Protein AF-A0A8H7NVD5-F1 (afdb_monomer_lite)

pLDDT: mean 79.02, std 14.38, range [31.23, 97.56]

Radius of gyration: 30.22 Å; chains: 1; bounding box: 81×77×67 Å

Sequence (511 aa):
MVFGIEAVGIPAKNIDASLSCFGATPDYIPFSFGHQRVHITPSTLLSTKATVPVNFDGTVTLNVFNDTQQTFADYSSISLIAYAVTVVDGQETFTTLGAEHVVFHSNIRVKKLLRKYEVANDGPFYPFYFRDSLPGGPPFPRRRYPADIQPLGVTPDPNVGENLGPKNYYVDISNTRNEVLHGNTSNYIYIRGTTTAPTSGKVRLYALPNNMLLHPSLYDEESNIVWDYNDDGERYVAIRSYSTNSAASLNPILLSEPFSCADRPLPPPGHDHYSLVAECKPDGTGPDGAEYLWPHTQVDDFRTAAEFTAWVQIGPYVALRNVEYMRNADAASYVLRTSFTIPEGFSPTDYWVFSVRLVNCPVGSAISFDSSDPEIQDSLRTITTSEMNIGIIFTGKAPGFNCQVAIRWFANGKSAQPGQRIVASLIYRSVVTTALADHLTGRKNIGKLAEPFEVTVGDKYPNLEMPDRKKGHPKVGGAHVRRVLGDKYSVAGGIHVDYVVGVDTWGHNLT

Organism: NCBI:txid104341

Foldseek 3Di:
DKKKKAKAQFDQDQKWKKKKKWWAAPVRHIDIDIDDIDDHGHPDIDMDDDDDDPRTDTDMDMDMDRPVVDDGDQQIKIKMWDWDWDQDPNDTDTDTPDMDIDGPHCDLVNVLVVLLVCCVPPNFFDQKFAALALPGDPDFLRPHFGLQKAWPFQAADQPCCVQCKLVCSRPSSNVVVLYFAEAQGWIWIKGWIWHQAWFKWKKFKWWAQPVCLLALVCCPPPLTGQWFAEQQRDTDGDMQMFGDGDNGDSMIRIRSQTGTRHNRDDRPPPTFWIKMKMFIQIAGAGNNSHHGDTLSVVDGGHPDPVVSSNSSSRPRGMGIDIGGYDYDPQHFPDKRKRKDFAAPPDALQWKKKWKKKKAQFDQQKWKWKGKSHNQDTGDIDGHHDRIDMDIGIDGRAGGGDMMIMMMGIGCNPPDADAWIKIKIFMKTKDWADDPVQCCCCVPVVAFDKDAWDKGAAAPVDQDFDQPDVVVPHDDPPDPGDGDDHGDIDIDRITGIGIDTPGMDMDTDNPD

Secondary structure (DSSP, 8-state):
-EEEEEEES--SSS-EEEEEEEEE-TT--EEEEEEEEEE--TT--EEEE--PPTT-EEEEEEEEE-TT-PPPPTTEEEEEEEEEEEEETTEEEEEEEEEEEEEE---HHHHHHHHHHHHHHH----SSB--SSTT--S-SS-SS--TTEEE--SS--TTHHHHHSGGGTT--HHHHHT--EETTSEEEEEEEEB-SSSEEEEEEEEEEEGGGTT-GGGTTSTTTB-EEE-TT--EEE-EEEEEE--SS-SS-EEEEEEEEEESPPPPPTT--EEEEEEEEEESSB-TTSSBPPPGGGGSPPPSSHHHHHHHHHH-TTEEEEEEEEE------SEEEEEEEEPPTT--TT-EEEEEEEEESPPTT-EEEEEESSTTS-EEEEE--SSSEEEEEEE--PPTT-EEEEEEEEE-TTPPP-TT-EEEEEEEEEEEE-HHHHHHHHHHH--SEEEPSEEEEPPSS--PBPPPPGGG-PPPTT--PPBPPTT-EEEES-EEEEEEEEEEEEEESS--

Structure (mmCIF, N/CA/C/O backbone):
data_AF-A0A8H7NVD5-F1
#
_entry.id   AF-A0A8H7NVD5-F1
#
loop_
_atom_site.group_PDB
_atom_site.id
_atom_site.type_symbol
_atom_site.label_atom_id
_atom_site.label_alt_id
_atom_site.label_comp_id
_atom_site.label_asym_id
_atom_site.label_entity_id
_atom_site.label_seq_id
_atom_site.pdbx_PDB_ins_code
_atom_site.Cartn_x
_atom_site.Cartn_y
_atom_site.Cartn_z
_atom_site.occupancy
_atom_site.B_iso_or_equiv
_atom_site.auth_seq_id
_atom_site.auth_comp_id
_atom_site.auth_asym_id
_atom_site.auth_atom_id
_atom_site.pdbx_PDB_model_num
ATOM 1 N N . MET A 1 1 ? -42.036 -20.577 24.354 1.00 84.88 1 MET A N 1
ATOM 2 C CA . MET A 1 1 ? -40.913 -19.872 23.701 1.00 84.88 1 MET A CA 1
ATOM 3 C C . MET A 1 1 ? -39.931 -19.410 24.765 1.00 84.88 1 MET A C 1
ATOM 5 O O . MET A 1 1 ? -40.334 -19.239 25.915 1.00 84.88 1 MET A O 1
ATOM 9 N N . VAL A 1 2 ? -38.662 -19.243 24.403 1.00 85.00 2 VAL A N 1
ATOM 10 C CA . VAL A 1 2 ? -37.646 -18.587 25.241 1.00 85.00 2 VAL A CA 1
ATOM 11 C C . VAL A 1 2 ? -37.166 -17.339 24.526 1.00 85.00 2 VAL A C 1
ATOM 13 O O . VAL A 1 2 ? -36.907 -17.385 23.329 1.00 85.00 2 VAL A O 1
ATOM 16 N N . PHE A 1 3 ? -37.023 -16.249 25.263 1.00 83.88 3 PHE A N 1
ATOM 17 C CA . PHE A 1 3 ? -36.426 -15.011 24.787 1.00 83.88 3 PHE A CA 1
ATOM 18 C C . PHE A 1 3 ? -35.100 -14.805 25.507 1.00 83.88 3 PHE A C 1
ATOM 20 O O . PHE A 1 3 ? -35.058 -14.860 26.735 1.00 83.88 3 PHE A O 1
ATOM 27 N N . GLY A 1 4 ? -34.030 -14.630 24.743 1.00 82.06 4 GLY A N 1
ATOM 28 C CA . GLY A 1 4 ? -32.680 -14.373 25.216 1.00 82.06 4 GLY A CA 1
ATOM 29 C C . GLY A 1 4 ? -32.297 -12.917 24.988 1.00 82.06 4 GLY A C 1
ATOM 30 O O . GLY A 1 4 ? -32.481 -12.422 23.882 1.00 82.06 4 GLY A O 1
ATOM 31 N N . ILE A 1 5 ? -31.758 -12.244 25.999 1.00 82.38 5 ILE A N 1
ATOM 32 C CA . ILE A 1 5 ? -31.100 -10.944 25.854 1.00 82.38 5 ILE A CA 1
ATOM 33 C C . ILE A 1 5 ? -29.605 -11.173 26.015 1.00 82.38 5 ILE A C 1
ATOM 35 O O . ILE A 1 5 ? -29.165 -11.702 27.037 1.00 82.38 5 ILE A O 1
ATOM 39 N N . GLU A 1 6 ? -28.838 -10.768 25.015 1.00 80.81 6 GLU A N 1
ATOM 40 C CA . GLU A 1 6 ? -27.381 -10.820 25.043 1.00 80.81 6 GLU A CA 1
ATOM 41 C C . GLU A 1 6 ? -26.822 -9.434 24.756 1.00 80.81 6 GLU A C 1
ATOM 43 O O . GLU A 1 6 ? -27.271 -8.750 23.838 1.00 80.81 6 GLU A O 1
ATOM 48 N N . ALA A 1 7 ? -25.825 -9.021 25.531 1.00 77.06 7 ALA A N 1
ATOM 49 C CA . ALA A 1 7 ? -25.145 -7.759 25.312 1.00 77.06 7 ALA A CA 1
ATOM 50 C C . ALA A 1 7 ? -23.651 -7.974 25.082 1.00 77.06 7 ALA A C 1
ATOM 52 O O . ALA A 1 7 ? -22.998 -8.738 25.796 1.00 77.06 7 ALA A O 1
ATOM 53 N N . VAL A 1 8 ? -23.101 -7.260 24.105 1.00 71.12 8 VAL A N 1
ATOM 54 C CA . VAL A 1 8 ? -21.685 -7.309 23.738 1.00 71.12 8 VAL A CA 1
ATOM 55 C C . VAL A 1 8 ? -21.115 -5.901 23.809 1.00 71.12 8 VAL A C 1
ATOM 57 O O . VAL A 1 8 ? -21.704 -4.951 23.295 1.00 71.12 8 VAL A O 1
ATOM 60 N N . GLY A 1 9 ? -19.970 -5.755 24.475 1.00 67.25 9 GLY A N 1
ATOM 61 C CA . GLY A 1 9 ? -19.249 -4.483 24.551 1.00 67.25 9 GLY A CA 1
ATOM 62 C C . GLY A 1 9 ? -19.940 -3.382 25.365 1.00 67.25 9 GLY A C 1
ATOM 63 O O . GLY A 1 9 ? -19.518 -2.235 25.271 1.00 67.25 9 GLY A O 1
ATOM 64 N N . ILE A 1 10 ? -20.992 -3.678 26.137 1.00 75.00 10 ILE A N 1
ATOM 65 C CA . ILE A 1 10 ? -21.613 -2.710 27.060 1.00 75.00 10 ILE A CA 1
ATOM 66 C C . ILE A 1 10 ? -20.827 -2.612 28.388 1.00 75.00 10 ILE A C 1
ATOM 68 O O . ILE A 1 10 ? -20.065 -3.522 28.719 1.00 75.00 10 ILE A O 1
ATOM 72 N N . PRO A 1 11 ? -21.002 -1.548 29.190 1.00 76.62 11 PRO A N 1
ATOM 73 C CA . PRO A 1 11 ? -20.455 -1.478 30.545 1.00 76.62 11 PRO A CA 1
ATOM 74 C C . PRO A 1 11 ? -20.908 -2.652 31.427 1.00 76.62 11 PRO A C 1
ATOM 76 O O . PRO A 1 11 ? -22.069 -3.045 31.411 1.00 76.62 11 PRO A O 1
ATOM 79 N N . ALA A 1 12 ? -20.001 -3.181 32.254 1.00 75.25 12 ALA A N 1
ATOM 80 C CA . ALA A 1 12 ? -20.273 -4.326 33.133 1.00 75.25 12 ALA A CA 1
ATOM 81 C C . ALA A 1 12 ? -21.187 -4.016 34.336 1.00 75.25 12 ALA A C 1
ATOM 83 O O . ALA A 1 12 ? -21.457 -4.907 35.136 1.00 75.25 12 ALA A O 1
ATOM 84 N N . LYS A 1 13 ? -21.584 -2.751 34.518 1.00 79.31 13 LYS A N 1
ATOM 85 C CA . LYS A 1 13 ? -22.450 -2.282 35.605 1.00 79.31 13 LYS A CA 1
ATOM 86 C C . LYS A 1 13 ? -23.378 -1.182 35.097 1.00 79.31 13 LYS A C 1
ATOM 88 O O . LYS A 1 13 ? -23.036 -0.465 34.161 1.00 79.31 13 LYS A O 1
ATOM 93 N N . ASN A 1 14 ? -24.507 -1.013 35.784 1.00 83.25 14 ASN A N 1
ATOM 94 C CA . ASN A 1 14 ? -25.449 0.103 35.635 1.00 83.25 14 ASN A CA 1
ATOM 95 C C . ASN A 1 14 ? -26.219 0.195 34.305 1.00 83.25 14 ASN A C 1
ATOM 97 O O . ASN A 1 14 ? -26.792 1.250 34.034 1.00 83.25 14 ASN A O 1
ATOM 101 N N . ILE A 1 15 ? -26.251 -0.880 33.510 1.00 88.06 15 ILE A N 1
ATOM 102 C CA . ILE A 1 15 ? -27.166 -1.038 32.375 1.00 88.06 15 ILE A CA 1
ATOM 103 C C . ILE A 1 15 ? -28.159 -2.134 32.704 1.00 88.06 15 ILE A C 1
ATOM 105 O O . ILE A 1 15 ? -27.764 -3.252 33.034 1.00 88.06 15 ILE A O 1
ATOM 109 N N . ASP A 1 16 ? -29.441 -1.824 32.585 1.00 89.81 16 ASP A N 1
ATOM 110 C CA . ASP A 1 16 ? -30.495 -2.797 32.828 1.00 89.81 16 ASP A CA 1
ATOM 111 C C . ASP A 1 16 ? -31.358 -2.956 31.582 1.00 89.81 16 ASP A C 1
ATOM 113 O O . ASP A 1 16 ? -31.484 -2.037 30.772 1.00 89.81 16 ASP A O 1
ATOM 117 N N . ALA A 1 17 ? -31.985 -4.114 31.436 1.00 88.00 17 ALA A N 1
ATOM 118 C CA . ALA A 1 17 ? -32.951 -4.370 30.384 1.00 88.00 17 ALA A CA 1
ATOM 119 C C . ALA A 1 17 ? -34.241 -4.953 30.956 1.00 88.00 17 ALA A C 1
ATOM 121 O O . ALA A 1 17 ? -34.237 -5.644 31.975 1.00 88.00 17 ALA A O 1
ATOM 122 N N . SER A 1 18 ? -35.357 -4.685 30.289 1.00 88.12 18 SER A N 1
ATOM 123 C CA . SER A 1 18 ? -36.613 -5.394 30.514 1.00 88.12 18 SER A CA 1
ATOM 124 C C . SER A 1 18 ? -37.225 -5.808 29.185 1.00 88.12 18 SER A C 1
ATOM 126 O O . SER A 1 18 ? -36.956 -5.211 28.141 1.00 88.12 18 SER A O 1
ATOM 128 N N . LEU A 1 19 ? -38.064 -6.835 29.231 1.00 86.56 19 LEU A N 1
ATOM 129 C CA . LEU A 1 19 ? -38.787 -7.329 28.070 1.00 86.56 19 LEU A CA 1
ATOM 130 C C . LEU A 1 19 ? -40.277 -7.172 28.329 1.00 86.56 19 LEU A C 1
ATOM 132 O O . LEU A 1 19 ? -40.758 -7.538 29.398 1.00 86.56 19 LEU A O 1
ATOM 136 N N . SER A 1 20 ? -41.021 -6.674 27.358 1.00 86.00 20 SER A N 1
ATOM 137 C CA . SER A 1 20 ? -42.481 -6.688 27.397 1.00 86.00 20 SER A CA 1
ATOM 138 C C . SER A 1 20 ? -43.022 -7.150 26.062 1.00 86.00 20 SER A C 1
ATOM 140 O O . SER A 1 20 ? -42.436 -6.868 25.026 1.00 86.00 20 SER A O 1
ATOM 142 N N . CYS A 1 21 ? -44.150 -7.836 26.070 1.00 83.69 21 CYS A N 1
ATOM 143 C CA . CYS A 1 21 ? -44.829 -8.264 24.863 1.00 83.69 21 CYS A CA 1
ATOM 144 C C . CYS A 1 21 ? -46.305 -7.912 24.959 1.00 83.69 21 CYS A C 1
ATOM 146 O O . CYS A 1 21 ? -46.910 -8.057 26.024 1.00 83.69 21 CYS A O 1
ATOM 148 N N . PHE A 1 22 ? -46.867 -7.459 23.844 1.00 84.75 22 PHE A N 1
ATOM 149 C CA . PHE A 1 22 ? -48.288 -7.197 23.701 1.00 84.75 22 PHE A CA 1
ATOM 150 C C . PHE A 1 22 ? -48.747 -7.588 22.297 1.00 84.75 22 PHE A C 1
ATOM 152 O O . PHE A 1 22 ? -48.099 -7.250 21.306 1.00 84.75 22 PHE A O 1
ATOM 159 N N . GLY A 1 23 ? -49.867 -8.295 22.212 1.00 84.88 23 GLY A N 1
ATOM 160 C CA . GLY A 1 23 ? -50.471 -8.695 20.947 1.00 84.88 23 GLY A CA 1
ATOM 161 C C . GLY A 1 23 ? -51.779 -9.442 21.154 1.00 84.88 23 GLY A C 1
ATOM 162 O O . GLY A 1 23 ? -52.371 -9.393 22.238 1.00 84.88 23 GLY A O 1
ATOM 163 N N . ALA A 1 24 ? -52.220 -10.152 20.124 1.00 76.38 24 ALA A N 1
ATOM 164 C CA . ALA A 1 24 ? -53.441 -10.941 20.168 1.00 76.38 24 ALA A CA 1
ATOM 165 C C . ALA A 1 24 ? -53.333 -12.210 19.313 1.00 76.38 24 ALA A C 1
ATOM 167 O O . ALA A 1 24 ? -52.469 -12.356 18.453 1.00 76.38 24 ALA A O 1
ATOM 168 N N . THR A 1 25 ? -54.230 -13.154 19.571 1.00 79.12 25 THR A N 1
ATOM 169 C CA . THR A 1 25 ? -54.481 -14.281 18.657 1.00 79.12 25 THR A CA 1
ATOM 170 C C . THR A 1 25 ? -55.428 -13.852 17.525 1.00 79.12 25 THR A C 1
ATOM 172 O O . THR A 1 25 ? -56.037 -12.783 17.629 1.00 79.12 25 THR A O 1
ATOM 175 N N . PRO A 1 26 ? -55.617 -14.663 16.464 1.00 71.62 26 PRO A N 1
ATOM 176 C CA . PRO A 1 26 ? -56.495 -14.310 15.344 1.00 71.62 26 PRO A CA 1
ATOM 177 C C . PRO A 1 26 ? -57.957 -14.076 15.758 1.00 71.62 26 PRO A C 1
ATOM 179 O O . PRO A 1 26 ? -58.661 -13.314 15.104 1.00 71.62 26 PRO A O 1
ATOM 182 N N . ASP A 1 27 ? -58.385 -14.660 16.882 1.00 81.00 27 ASP A N 1
ATOM 183 C CA . ASP A 1 27 ? -59.715 -14.469 17.477 1.00 81.00 27 ASP A CA 1
ATOM 184 C C . ASP A 1 27 ? -59.788 -13.232 18.401 1.00 81.00 27 ASP A C 1
ATOM 186 O O . ASP A 1 27 ? -60.699 -13.102 19.218 1.00 81.00 27 ASP A O 1
ATOM 190 N N . TYR A 1 28 ? -58.813 -12.321 18.303 1.00 71.69 28 TYR A N 1
ATOM 191 C CA . TYR A 1 28 ? -58.701 -11.077 19.075 1.00 71.69 28 TYR A CA 1
ATOM 192 C C . TYR A 1 28 ? -58.563 -11.255 20.597 1.00 71.69 28 TYR A C 1
ATOM 194 O O . TYR A 1 28 ? -58.800 -10.312 21.354 1.00 71.69 28 TYR A O 1
ATOM 202 N N . ILE A 1 29 ? -58.139 -12.431 21.076 1.00 78.56 29 ILE A N 1
ATOM 203 C CA . ILE A 1 29 ? -57.847 -12.633 22.503 1.00 78.56 29 ILE A CA 1
ATOM 204 C C . ILE A 1 29 ? -56.503 -11.960 22.824 1.00 78.56 29 ILE A C 1
ATOM 206 O O . ILE A 1 29 ? -55.488 -12.392 22.264 1.00 78.56 29 ILE A O 1
ATOM 210 N N . PRO A 1 30 ? -56.466 -10.935 23.701 1.00 79.75 30 PRO A N 1
ATOM 211 C CA . PRO A 1 30 ? -55.238 -10.227 24.031 1.00 79.75 30 PRO A CA 1
ATOM 212 C C . PRO A 1 30 ? -54.290 -11.114 24.839 1.00 79.75 30 PRO A C 1
ATOM 214 O O . PRO A 1 30 ? -54.706 -11.852 25.735 1.00 79.75 30 PRO A O 1
ATOM 217 N N . PHE A 1 31 ? -52.999 -11.001 24.549 1.00 83.38 31 PHE A N 1
ATOM 218 C CA . PHE A 1 31 ? -51.931 -11.678 25.269 1.00 83.38 31 PHE A CA 1
ATOM 219 C C . PHE A 1 31 ? -50.795 -10.701 25.552 1.00 83.38 31 PHE A C 1
ATOM 221 O O . PHE A 1 31 ? -50.393 -9.912 24.694 1.00 83.38 31 PHE A O 1
ATOM 228 N N . SER A 1 32 ? -50.262 -10.767 26.767 1.00 83.62 32 SER A N 1
ATOM 229 C CA . SER A 1 32 ? -49.087 -10.006 27.157 1.00 83.62 32 SER A CA 1
ATOM 230 C C . SER A 1 32 ? -48.254 -10.768 28.173 1.00 83.62 32 SER A C 1
ATOM 232 O O . SER A 1 32 ? -48.755 -11.571 28.961 1.00 83.62 32 SER A O 1
ATOM 234 N N . PHE A 1 33 ? -46.957 -10.494 28.162 1.00 83.75 33 PHE A N 1
ATOM 235 C CA . PHE A 1 33 ? -46.060 -10.876 29.241 1.00 83.75 33 PHE A CA 1
ATOM 236 C C . PHE A 1 33 ? -45.038 -9.768 29.454 1.00 83.75 33 PHE A C 1
ATOM 238 O O . PHE A 1 33 ? -44.762 -8.970 28.558 1.00 83.75 33 PHE A O 1
ATOM 245 N N . GLY A 1 34 ? -44.465 -9.722 30.648 1.00 80.50 34 GLY A N 1
ATOM 246 C CA . GLY A 1 34 ? -43.392 -8.801 30.976 1.00 80.50 34 GLY A CA 1
ATOM 247 C C . GLY A 1 34 ? -42.353 -9.496 31.833 1.00 80.50 34 GLY A C 1
ATOM 248 O O . GLY A 1 34 ? -42.689 -10.298 32.704 1.00 80.50 34 GLY A O 1
ATOM 249 N N . HIS A 1 35 ? -41.094 -9.172 31.594 1.00 82.38 35 HIS A N 1
ATOM 250 C CA . HIS A 1 35 ? -40.007 -9.467 32.501 1.00 82.38 35 HIS A CA 1
ATOM 251 C C . HIS A 1 35 ? -39.615 -8.179 33.221 1.00 82.38 35 HIS A C 1
ATOM 253 O O . HIS A 1 35 ? -39.552 -7.108 32.616 1.00 82.38 35 HIS A O 1
ATOM 259 N N . GLN A 1 36 ? -39.387 -8.281 34.529 1.00 85.06 36 GLN A N 1
ATOM 260 C CA . GLN A 1 36 ? -38.886 -7.171 35.327 1.00 85.06 36 GLN A CA 1
ATOM 261 C C . GLN A 1 36 ? -37.536 -6.676 34.797 1.00 85.06 36 GLN A C 1
ATOM 263 O O . GLN A 1 36 ? -36.834 -7.374 34.074 1.00 85.06 36 GLN A O 1
ATOM 268 N N . ARG A 1 37 ? -37.195 -5.441 35.158 1.00 89.00 37 ARG A N 1
ATOM 269 C CA . ARG A 1 37 ? -35.901 -4.835 34.856 1.00 89.00 37 ARG A CA 1
ATOM 270 C C . ARG A 1 37 ? -34.787 -5.634 35.540 1.00 89.00 37 ARG A C 1
ATOM 272 O O . ARG A 1 37 ? -34.791 -5.755 36.763 1.00 89.00 37 ARG A O 1
ATOM 279 N N . VAL A 1 38 ? -33.857 -6.169 34.753 1.00 86.56 38 VAL A N 1
ATOM 280 C CA . VAL A 1 38 ? -32.713 -6.966 35.217 1.00 86.56 38 VAL A CA 1
ATOM 281 C C . VAL A 1 38 ? -31.419 -6.350 34.706 1.00 86.56 38 VAL A C 1
ATOM 283 O O . VAL A 1 38 ? -31.357 -5.848 33.585 1.00 86.56 38 VAL A O 1
ATOM 286 N N . HIS A 1 39 ? -30.381 -6.413 35.530 1.00 86.69 39 HIS A N 1
ATOM 287 C CA . HIS A 1 39 ? -29.049 -5.973 35.154 1.00 86.69 39 HIS A CA 1
ATOM 288 C C . HIS A 1 39 ? -28.459 -6.855 34.044 1.00 86.69 39 HIS A C 1
ATOM 290 O O . HIS A 1 39 ? -28.424 -8.079 34.190 1.00 86.69 39 HIS A O 1
ATOM 296 N N . ILE A 1 40 ? -27.985 -6.244 32.953 1.00 83.75 40 ILE A N 1
ATOM 297 C CA . ILE A 1 40 ? -27.329 -6.954 31.848 1.00 83.75 40 ILE A CA 1
ATOM 298 C C . ILE A 1 40 ? -25.814 -6.798 31.931 1.00 83.75 40 ILE A C 1
ATOM 300 O O . ILE A 1 40 ? -25.285 -5.690 31.977 1.00 83.75 40 ILE A O 1
ATOM 304 N N . THR A 1 41 ? -25.112 -7.928 31.904 1.00 76.94 41 THR A N 1
ATOM 305 C CA . THR A 1 41 ? -23.650 -7.983 31.863 1.00 76.94 41 THR A CA 1
ATOM 306 C C . THR A 1 41 ? -23.164 -8.484 30.504 1.00 76.94 41 THR A C 1
ATOM 308 O O . THR A 1 41 ? -23.830 -9.320 29.885 1.00 76.94 41 THR A O 1
ATOM 311 N N . PRO A 1 42 ? -21.997 -8.013 30.026 1.00 74.00 42 PRO A N 1
ATOM 312 C CA . PRO A 1 42 ? -21.412 -8.485 28.777 1.00 74.00 42 PRO A CA 1
ATOM 313 C C . PRO A 1 42 ? -21.315 -10.008 28.713 1.00 74.00 42 PRO A C 1
ATOM 315 O O . PRO A 1 42 ? -20.970 -10.656 29.705 1.00 74.00 42 PRO A O 1
ATOM 318 N N . SER A 1 43 ? -21.625 -10.565 27.543 1.00 65.31 43 SER A N 1
ATOM 319 C CA . SER A 1 43 ? -21.541 -12.002 27.245 1.00 65.31 43 SER A CA 1
ATOM 320 C C . SER A 1 43 ? -22.376 -12.891 28.178 1.00 65.31 43 SER A C 1
ATOM 322 O O . SER A 1 43 ? -22.118 -14.087 28.302 1.00 65.31 43 SER A O 1
ATOM 324 N N . THR A 1 44 ? -23.367 -12.315 28.864 1.00 73.94 44 THR A N 1
ATOM 325 C CA . THR A 1 44 ? -24.286 -13.048 29.735 1.00 73.94 44 THR A CA 1
ATOM 326 C C . THR A 1 44 ? -25.651 -13.114 29.070 1.00 73.94 44 THR A C 1
ATOM 328 O O . THR A 1 44 ? -26.290 -12.087 28.855 1.00 73.94 44 THR A O 1
ATOM 331 N N . LEU A 1 45 ? -26.103 -14.329 28.754 1.00 75.44 45 LEU A N 1
ATOM 332 C CA . LEU A 1 45 ? -27.430 -14.550 28.194 1.00 75.44 45 LEU A CA 1
ATOM 333 C C . LEU A 1 45 ? -28.473 -14.537 29.315 1.00 75.44 45 LEU A C 1
ATOM 335 O O . LEU A 1 45 ? -28.552 -15.474 30.114 1.00 75.44 45 LEU A O 1
ATOM 339 N N . LEU A 1 46 ? -29.308 -13.503 29.354 1.00 79.50 46 LEU A N 1
ATOM 340 C CA . LEU A 1 46 ? -30.507 -13.505 30.189 1.00 79.50 46 LEU A CA 1
ATOM 341 C C . LEU A 1 46 ? -31.634 -14.191 29.430 1.00 79.50 46 LEU A C 1
ATOM 343 O O . LEU A 1 46 ? -31.931 -13.803 28.306 1.00 79.50 46 LEU A O 1
ATOM 347 N N . SER A 1 47 ? -32.278 -15.190 30.031 1.00 81.69 47 SER A N 1
ATOM 348 C CA . SER A 1 47 ? -33.355 -15.934 29.375 1.00 81.69 47 SER A CA 1
ATOM 349 C C . SER A 1 47 ? -34.680 -15.814 30.120 1.00 81.69 47 SER A C 1
ATOM 351 O O . SER A 1 47 ? -34.741 -15.866 31.346 1.00 81.69 47 SER A O 1
ATOM 353 N N . THR A 1 48 ? -35.767 -15.661 29.367 1.00 82.88 48 THR A N 1
ATOM 354 C CA . THR A 1 48 ? -37.144 -15.655 29.875 1.00 82.88 48 THR A CA 1
ATOM 355 C C . THR A 1 48 ? -37.974 -16.668 29.118 1.00 82.88 48 THR A C 1
ATOM 357 O O . THR A 1 48 ? -38.033 -16.638 27.890 1.00 82.88 48 THR A O 1
ATOM 360 N N . LYS A 1 49 ? -38.653 -17.551 29.850 1.00 85.50 49 LYS A N 1
ATOM 361 C CA . LYS A 1 49 ? -39.612 -18.499 29.280 1.00 85.50 49 LYS A CA 1
ATOM 362 C C . LYS A 1 49 ? -41.014 -17.896 29.311 1.00 85.50 49 LYS A C 1
ATOM 364 O O . LYS A 1 49 ? -41.438 -17.377 30.338 1.00 85.50 49 LYS A O 1
ATOM 369 N N . ALA A 1 50 ? -41.738 -18.012 28.203 1.00 84.31 50 ALA A N 1
ATOM 370 C CA . ALA A 1 50 ? -43.150 -17.653 28.124 1.00 84.31 50 ALA A CA 1
ATOM 371 C C . ALA A 1 50 ? -43.925 -18.679 27.290 1.00 84.31 50 ALA A C 1
ATOM 373 O O . ALA A 1 50 ? -43.470 -19.126 26.228 1.00 84.31 50 ALA A O 1
ATOM 374 N N . THR A 1 51 ? -45.114 -19.040 27.763 1.00 86.56 51 THR A N 1
ATOM 375 C CA . THR A 1 51 ? -46.067 -19.862 27.011 1.00 86.56 51 THR A CA 1
ATOM 376 C C . THR A 1 51 ? -46.865 -18.938 26.103 1.00 86.56 51 THR A C 1
ATOM 378 O O . THR A 1 51 ? -47.729 -18.205 26.573 1.00 86.56 51 THR A O 1
ATOM 381 N N . VAL A 1 52 ? -46.527 -18.936 24.814 1.00 83.00 52 VAL A N 1
ATOM 382 C CA . VAL A 1 52 ? -47.141 -18.065 23.804 1.00 83.00 52 VAL A CA 1
ATOM 383 C C . VAL A 1 52 ? -48.256 -18.843 23.090 1.00 83.00 52 VAL A C 1
ATOM 385 O O . VAL A 1 52 ? -48.012 -19.994 22.716 1.00 83.00 52 VAL A O 1
ATOM 388 N N . PRO A 1 53 ? -49.464 -18.272 22.917 1.00 82.44 53 PRO A N 1
ATOM 389 C CA . PRO A 1 53 ? -50.554 -18.927 22.198 1.00 82.44 53 PRO A CA 1
ATOM 390 C C . PRO A 1 53 ? -50.200 -19.272 20.746 1.00 82.44 53 PRO A C 1
ATOM 392 O O . PRO A 1 53 ? -49.387 -18.606 20.105 1.00 82.44 53 PRO A O 1
ATOM 395 N N . VAL A 1 54 ? -50.862 -20.294 20.204 1.00 80.12 54 VAL A N 1
ATOM 396 C CA . VAL A 1 54 ? -50.763 -20.641 18.779 1.00 80.12 54 VAL A CA 1
ATOM 397 C C . VAL A 1 54 ? -51.310 -19.487 17.931 1.00 80.12 54 VAL A C 1
ATOM 399 O O . VAL A 1 54 ? -52.315 -18.877 18.292 1.00 80.12 54 VAL A O 1
ATOM 402 N N . ASN A 1 55 ? -50.651 -19.201 16.803 1.00 78.12 55 ASN A N 1
ATOM 403 C CA . ASN A 1 55 ? -50.989 -18.111 15.877 1.00 78.12 55 ASN A CA 1
ATOM 404 C C . ASN A 1 55 ? -50.977 -16.707 16.508 1.00 78.12 55 ASN A C 1
ATOM 406 O O . ASN A 1 55 ? -51.651 -15.808 16.016 1.00 78.12 55 ASN A O 1
ATOM 410 N N . PHE A 1 56 ? -50.238 -16.517 17.602 1.00 79.31 56 PHE A N 1
ATOM 411 C CA . PHE A 1 56 ? -50.027 -15.199 18.188 1.00 79.31 56 PHE A CA 1
ATOM 412 C C . PHE A 1 56 ? -49.347 -14.251 17.191 1.00 79.31 56 PHE A C 1
ATOM 414 O O . PHE A 1 56 ? -48.293 -14.585 16.645 1.00 79.31 56 PHE A O 1
ATOM 421 N N . ASP A 1 57 ? -49.931 -13.067 17.019 1.00 75.62 57 ASP A N 1
ATOM 422 C CA . ASP A 1 57 ? -49.324 -11.931 16.334 1.00 75.62 57 ASP A CA 1
ATOM 423 C C . ASP A 1 57 ? -49.217 -10.760 17.317 1.00 75.62 57 ASP A C 1
ATOM 425 O O . ASP A 1 57 ? -50.154 -10.430 18.055 1.00 75.62 57 ASP A O 1
ATOM 429 N N . GLY A 1 58 ? -48.045 -10.148 17.381 1.00 77.50 58 GLY A N 1
ATOM 430 C CA . GLY A 1 58 ? -47.777 -9.120 18.367 1.00 77.50 58 GLY A CA 1
ATOM 431 C C . GLY A 1 58 ? -46.361 -8.594 18.331 1.00 77.50 58 GLY A C 1
ATOM 432 O O . GLY A 1 58 ? -45.498 -9.053 17.587 1.00 77.50 58 GLY A O 1
ATOM 433 N N . THR A 1 59 ? -46.122 -7.607 19.183 1.00 78.25 59 THR A N 1
ATOM 434 C CA . THR A 1 59 ? -44.834 -6.932 19.283 1.00 78.25 59 THR A CA 1
ATOM 435 C C . THR A 1 59 ? -44.152 -7.324 20.581 1.00 78.25 59 THR A C 1
ATOM 437 O O . THR A 1 59 ? -44.748 -7.286 21.662 1.00 78.25 59 THR A O 1
ATOM 440 N N . VAL A 1 60 ? -42.879 -7.695 20.474 1.00 79.56 60 VAL A N 1
ATOM 441 C CA . VAL A 1 60 ? -41.979 -7.823 21.617 1.00 79.56 60 VAL A CA 1
ATOM 442 C C . VAL A 1 60 ? -41.129 -6.557 21.677 1.00 79.56 60 VAL A C 1
ATOM 444 O O . VAL A 1 60 ? -40.539 -6.145 20.686 1.00 79.56 60 VAL A O 1
ATOM 447 N N . THR A 1 61 ? -41.080 -5.926 22.841 1.00 81.44 61 THR A N 1
ATOM 448 C CA . THR A 1 61 ? -40.348 -4.689 23.101 1.00 81.44 61 THR A CA 1
ATOM 449 C C . THR A 1 61 ? -39.237 -4.967 24.100 1.00 81.44 61 THR A C 1
ATOM 451 O O . THR A 1 61 ? -39.495 -5.381 25.233 1.00 81.44 61 THR A O 1
ATOM 454 N N . LEU A 1 62 ? -38.002 -4.709 23.682 1.00 83.50 62 LEU A N 1
ATOM 455 C CA . LEU A 1 62 ? -36.836 -4.642 24.553 1.00 83.50 62 LEU A CA 1
ATOM 456 C C . LEU A 1 62 ? -36.669 -3.199 25.040 1.00 83.50 62 LEU A C 1
ATOM 458 O O . LEU A 1 62 ? -36.465 -2.293 24.234 1.00 83.50 62 LEU A O 1
ATOM 462 N N . ASN A 1 63 ? -36.724 -2.986 26.351 1.00 85.31 63 ASN A N 1
ATOM 463 C CA . ASN A 1 63 ? -36.408 -1.697 26.960 1.00 85.31 63 ASN A CA 1
ATOM 464 C C . ASN A 1 63 ? -34.995 -1.755 27.538 1.00 85.31 63 ASN A C 1
ATOM 466 O O . ASN A 1 63 ? -34.686 -2.670 28.299 1.00 85.31 63 ASN A O 1
ATOM 470 N N . VAL A 1 64 ? -34.159 -0.771 27.208 1.00 86.00 64 VAL A N 1
ATOM 471 C CA . VAL A 1 64 ? -32.794 -0.635 27.734 1.00 86.00 64 VAL A CA 1
ATOM 472 C C . VAL A 1 64 ? -32.726 0.619 28.598 1.00 86.00 64 VAL A C 1
ATOM 474 O O . VAL A 1 64 ? -33.073 1.709 28.148 1.00 86.00 64 VAL A O 1
ATOM 477 N N . PHE A 1 65 ? -32.262 0.464 29.834 1.00 89.06 65 PHE A N 1
ATOM 478 C CA . PHE A 1 65 ? -32.156 1.526 30.826 1.00 89.06 65 PHE A CA 1
ATOM 479 C C . PHE A 1 65 ? -30.686 1.867 31.062 1.00 89.06 65 PHE A C 1
ATOM 481 O O . PHE A 1 65 ? -29.896 1.021 31.483 1.00 89.06 65 PHE A O 1
ATOM 488 N N . ASN A 1 66 ? -30.337 3.126 30.806 1.00 84.38 66 ASN A N 1
ATOM 489 C CA . ASN A 1 66 ? -29.010 3.692 31.036 1.00 84.38 66 ASN A CA 1
ATOM 490 C C . ASN A 1 66 ? -29.115 4.917 31.958 1.00 84.38 66 ASN A C 1
ATOM 492 O O . ASN A 1 66 ? -28.730 6.031 31.605 1.00 84.38 66 ASN A O 1
ATOM 496 N N . ASP A 1 67 ? -29.696 4.715 33.139 1.00 83.94 67 ASP A N 1
ATOM 497 C CA . ASP A 1 67 ? -30.046 5.806 34.061 1.00 83.94 67 ASP A CA 1
ATOM 498 C C . ASP A 1 67 ? -28.820 6.578 34.564 1.00 83.94 67 ASP A C 1
ATOM 500 O O . ASP A 1 67 ? -28.908 7.759 34.888 1.00 83.94 67 ASP A O 1
ATOM 504 N N . THR A 1 68 ? -27.663 5.913 34.607 1.00 81.62 68 THR A N 1
ATOM 505 C CA . THR A 1 68 ? -26.393 6.531 35.016 1.00 81.62 68 THR A CA 1
ATOM 506 C C . THR A 1 68 ? -25.624 7.161 33.852 1.00 81.62 68 THR A C 1
ATOM 508 O O . THR A 1 68 ? -24.496 7.600 34.052 1.00 81.62 68 THR A O 1
ATOM 511 N N . GLN A 1 69 ? -26.224 7.221 32.654 1.00 77.06 69 GLN A N 1
ATOM 512 C CA . GLN A 1 69 ? -25.652 7.831 31.448 1.00 77.06 69 GLN A CA 1
ATOM 513 C C . GLN A 1 69 ? -24.262 7.285 31.084 1.00 77.06 69 GLN A C 1
ATOM 515 O O . GLN A 1 69 ? -23.369 8.031 30.689 1.00 77.06 69 GLN A O 1
ATOM 520 N N . GLN A 1 70 ? -24.057 5.972 31.213 1.00 75.81 70 GLN A N 1
ATOM 521 C CA . GLN A 1 70 ? -22.808 5.344 30.790 1.00 75.81 70 GLN A CA 1
ATOM 522 C C . GLN A 1 70 ? -22.620 5.490 29.278 1.00 75.81 70 GLN A C 1
ATOM 524 O O . GLN A 1 70 ? -23.552 5.283 28.497 1.00 75.81 70 GLN A O 1
ATOM 529 N N . THR A 1 71 ? -21.392 5.765 28.860 1.00 71.75 71 THR A N 1
ATOM 530 C CA . THR A 1 71 ? -21.017 5.761 27.446 1.00 71.75 71 THR A CA 1
ATOM 531 C C . THR A 1 71 ? -20.849 4.324 26.958 1.00 71.75 71 THR A C 1
ATOM 533 O O . THR A 1 71 ? -20.144 3.531 27.583 1.00 71.75 71 THR A O 1
ATOM 536 N N . PHE A 1 72 ? -21.489 3.978 25.840 1.00 70.50 72 PHE A N 1
ATOM 537 C CA . PHE A 1 72 ? -21.285 2.687 25.177 1.00 70.50 72 PHE A CA 1
ATOM 538 C C . PHE A 1 72 ? -20.084 2.774 24.237 1.00 70.50 72 PHE A C 1
ATOM 540 O O . PHE A 1 72 ? -19.831 3.826 23.649 1.00 70.50 72 PHE A O 1
ATOM 547 N N . ALA A 1 73 ? -19.331 1.682 24.121 1.00 60.09 73 ALA A N 1
ATOM 548 C CA . ALA A 1 73 ? -18.247 1.596 23.155 1.00 60.09 73 ALA A CA 1
ATOM 549 C C . ALA A 1 73 ? -18.811 1.559 21.722 1.00 60.09 73 ALA A C 1
ATOM 551 O O . ALA A 1 73 ? -19.968 1.199 21.492 1.00 60.09 73 ALA A O 1
ATOM 552 N N . ASP A 1 74 ? -17.995 1.930 20.736 1.00 64.69 74 ASP A N 1
ATOM 553 C CA . ASP A 1 74 ? -18.390 1.745 19.341 1.00 64.69 74 ASP A CA 1
ATOM 554 C C . ASP A 1 74 ? -18.572 0.244 19.058 1.00 64.69 74 ASP A C 1
ATOM 556 O O . ASP A 1 74 ? -17.794 -0.594 19.519 1.00 64.69 74 ASP A O 1
ATOM 560 N N . TYR A 1 75 ? -19.630 -0.083 18.312 1.00 60.72 75 TYR A N 1
ATOM 561 C CA . TYR A 1 75 ? -20.074 -1.455 18.038 1.00 60.72 75 TYR A CA 1
ATOM 562 C C . TYR A 1 75 ? -20.560 -2.241 19.267 1.00 60.72 75 TYR A C 1
ATOM 564 O O . TYR A 1 75 ? -20.770 -3.453 19.168 1.00 60.72 75 TYR A O 1
ATOM 572 N N . SER A 1 76 ? -20.824 -1.582 20.405 1.00 71.19 76 SER A N 1
ATOM 573 C CA . SER A 1 76 ? -21.624 -2.202 21.462 1.00 71.19 76 SER A CA 1
ATOM 574 C C . SER A 1 76 ? -22.989 -2.598 20.905 1.00 71.19 76 SER A C 1
ATOM 576 O O . SER A 1 76 ? -23.611 -1.858 20.137 1.00 71.19 76 SER A O 1
ATOM 578 N N . SER A 1 77 ? -23.489 -3.754 21.317 1.00 74.81 77 SER A N 1
ATOM 579 C CA . SER A 1 77 ? -24.803 -4.226 20.896 1.00 74.81 77 SER A CA 1
ATOM 580 C C . SER A 1 77 ? -25.571 -4.839 22.050 1.00 74.81 77 SER A C 1
ATOM 582 O O . SER A 1 77 ? -24.993 -5.400 22.984 1.00 74.81 77 SER A O 1
ATOM 584 N N . ILE A 1 78 ? -26.892 -4.718 21.976 1.00 78.25 78 ILE A N 1
ATOM 585 C CA . ILE A 1 78 ? -27.824 -5.479 22.800 1.00 78.25 78 ILE A CA 1
ATOM 586 C C . ILE A 1 78 ? -28.773 -6.181 21.837 1.00 78.25 78 ILE A C 1
ATOM 588 O O . ILE A 1 78 ? -29.382 -5.550 20.972 1.00 78.25 78 ILE A O 1
ATOM 592 N N . SER A 1 79 ? -28.860 -7.493 21.972 1.00 78.31 79 SER A N 1
ATOM 593 C CA . SER A 1 79 ? -29.548 -8.386 21.050 1.00 78.31 79 SER A CA 1
ATOM 594 C C . SER A 1 79 ? -30.692 -9.084 21.767 1.00 78.31 79 SER A C 1
ATOM 596 O O . SER A 1 79 ? -30.544 -9.490 22.921 1.00 78.31 79 SER A O 1
ATOM 598 N N . LEU A 1 80 ? -31.815 -9.247 21.076 1.00 82.50 80 LEU A N 1
ATOM 599 C CA . LEU A 1 80 ? -32.943 -10.067 21.494 1.00 82.50 80 LEU A CA 1
ATOM 600 C C . LEU A 1 80 ? -33.031 -11.277 20.563 1.00 82.50 80 LEU A C 1
ATOM 602 O O . LEU A 1 80 ? -33.142 -11.123 19.351 1.00 82.50 80 LEU A O 1
ATOM 606 N N . ILE A 1 81 ? -33.010 -12.480 21.127 1.00 82.06 81 ILE A N 1
ATOM 607 C CA . ILE A 1 81 ? -33.088 -13.742 20.388 1.00 82.06 81 ILE A CA 1
ATOM 608 C C . ILE A 1 81 ? -34.332 -14.499 20.843 1.00 82.06 81 ILE A C 1
ATOM 610 O O . ILE A 1 81 ? -34.566 -14.642 22.041 1.00 82.06 81 ILE A O 1
ATOM 614 N N . ALA A 1 82 ? -35.126 -15.015 19.909 1.00 84.00 82 ALA A N 1
ATOM 615 C CA . ALA A 1 82 ? -36.298 -15.830 20.212 1.00 84.00 82 ALA A CA 1
ATOM 616 C C . ALA A 1 82 ? -36.069 -17.296 19.827 1.00 84.00 82 ALA A C 1
ATOM 618 O O . ALA A 1 82 ? -35.631 -17.605 18.719 1.00 84.00 82 ALA A O 1
ATOM 619 N N . TYR A 1 83 ? -36.439 -18.206 20.726 1.00 84.50 83 TYR A N 1
ATOM 620 C CA . TYR A 1 83 ? -36.367 -19.651 20.540 1.00 84.50 83 TYR A CA 1
ATOM 621 C C . TYR A 1 83 ? -37.749 -20.297 20.707 1.00 84.50 83 TYR A C 1
ATOM 623 O O . TYR A 1 83 ? -38.474 -20.038 21.679 1.00 84.50 83 TYR A O 1
ATOM 631 N N . ALA A 1 84 ? -38.099 -21.208 19.803 1.00 83.56 84 ALA A N 1
ATOM 632 C CA . ALA A 1 84 ? -39.100 -22.233 20.064 1.00 83.56 84 ALA A CA 1
ATOM 633 C C . ALA A 1 84 ? -38.491 -23.302 20.977 1.00 83.56 84 ALA A C 1
ATOM 635 O O . ALA A 1 84 ? -37.320 -23.647 20.836 1.00 83.56 84 ALA A O 1
ATOM 636 N N . VAL A 1 85 ? -39.290 -23.808 21.917 1.00 85.50 85 VAL A N 1
ATOM 637 C CA . VAL A 1 85 ? -38.885 -24.902 22.807 1.00 85.50 85 VAL A CA 1
ATOM 638 C C . VAL A 1 85 ? -39.745 -26.102 22.482 1.00 85.50 85 VAL A C 1
ATOM 640 O O . VAL A 1 85 ? -40.970 -26.021 22.591 1.00 85.50 85 VAL A O 1
ATOM 643 N N . THR A 1 86 ? -39.106 -27.200 22.117 1.00 82.69 86 THR A N 1
ATOM 644 C CA . THR A 1 86 ? -39.742 -28.504 21.945 1.00 82.69 86 THR A CA 1
ATOM 645 C C . THR A 1 86 ? -39.202 -29.463 22.991 1.00 82.69 86 THR A C 1
ATOM 647 O O . THR A 1 86 ? -38.007 -29.480 23.264 1.00 82.69 86 THR A O 1
ATOM 650 N N . VAL A 1 87 ? -40.074 -30.261 23.604 1.00 80.12 87 VAL A N 1
ATOM 651 C CA . VAL A 1 87 ? -39.651 -31.309 24.540 1.00 80.12 87 VAL A CA 1
ATOM 652 C C . VAL A 1 87 ? -39.730 -32.640 23.811 1.00 80.12 87 VAL A C 1
ATOM 654 O O . VAL A 1 87 ? -40.820 -33.067 23.438 1.00 80.12 87 VAL A O 1
ATOM 657 N N . VAL A 1 88 ? -38.582 -33.280 23.598 1.00 74.38 88 VAL A N 1
ATOM 658 C CA . VAL A 1 88 ? -38.475 -34.613 22.989 1.00 74.38 88 VAL A CA 1
ATOM 659 C C . VAL A 1 88 ? -37.814 -35.523 24.017 1.00 74.38 88 VAL A C 1
ATOM 661 O O . VAL A 1 88 ? -36.750 -35.190 24.531 1.00 74.38 88 VAL A O 1
ATOM 664 N N . ASP A 1 89 ? -38.481 -36.616 24.393 1.00 76.69 89 ASP A N 1
ATOM 665 C CA . ASP A 1 89 ? -38.000 -37.586 25.394 1.00 76.69 89 ASP A CA 1
ATOM 666 C C . ASP A 1 89 ? -37.571 -36.966 26.742 1.00 76.69 89 ASP A C 1
ATOM 668 O O . ASP A 1 89 ? -36.652 -37.429 27.414 1.00 76.69 89 ASP A O 1
ATOM 672 N N . GLY A 1 90 ? -38.243 -35.883 27.149 1.00 79.69 90 GLY A N 1
ATOM 673 C CA . GLY A 1 90 ? -37.942 -35.155 28.386 1.00 79.69 90 GLY A CA 1
ATOM 674 C C . GLY A 1 90 ? -36.768 -34.173 28.292 1.00 79.69 90 GLY A C 1
ATOM 675 O O . GLY A 1 90 ? -36.476 -33.504 29.282 1.00 79.69 90 GLY A O 1
ATOM 676 N N . GLN A 1 91 ? -36.124 -34.035 27.128 1.00 76.12 91 GLN A N 1
ATOM 677 C CA . GLN A 1 91 ? -35.106 -33.014 26.875 1.00 76.12 91 GLN A CA 1
ATOM 678 C C . GLN A 1 91 ? -35.688 -31.809 26.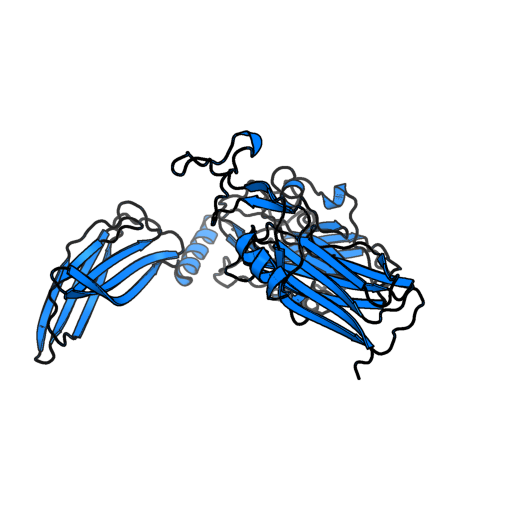131 1.00 76.12 91 GLN A C 1
ATOM 680 O O . GLN A 1 91 ? -36.387 -31.949 25.126 1.00 76.12 91 GLN A O 1
ATOM 685 N N . GLU A 1 92 ? -35.375 -30.607 26.622 1.00 84.00 92 GLU A N 1
ATOM 686 C CA . GLU A 1 92 ? -35.678 -29.359 25.922 1.00 84.00 92 GLU A CA 1
ATOM 687 C C . GLU A 1 92 ? -34.718 -29.181 24.736 1.00 84.00 92 GLU A C 1
ATOM 689 O O . GLU A 1 92 ? -33.500 -29.130 24.898 1.00 84.00 92 GLU A O 1
ATOM 694 N N . THR A 1 93 ? -35.281 -29.055 23.540 1.00 82.56 93 THR A N 1
ATOM 695 C CA . THR A 1 93 ? -34.591 -28.672 22.307 1.00 82.56 93 THR A CA 1
ATOM 696 C C . THR A 1 93 ? -35.015 -27.258 21.927 1.00 82.56 93 THR A C 1
ATOM 698 O O . THR A 1 93 ? -36.198 -26.917 21.977 1.00 82.56 93 THR A O 1
ATOM 701 N N . PHE A 1 94 ? -34.036 -26.419 21.586 1.00 82.12 94 PHE A N 1
ATOM 702 C CA . PHE A 1 94 ? -34.247 -25.012 21.256 1.00 82.12 94 PHE A CA 1
ATOM 703 C C . PHE A 1 94 ? -34.059 -24.812 19.753 1.00 82.12 94 PHE A C 1
ATOM 705 O O . PHE A 1 94 ? -33.021 -25.173 19.202 1.00 82.12 94 PHE A O 1
ATOM 712 N N . THR A 1 95 ? -35.044 -24.213 19.091 1.00 82.25 95 THR A N 1
ATOM 713 C CA . THR A 1 95 ? -34.951 -23.822 17.679 1.00 82.25 95 THR A CA 1
ATOM 714 C C . THR A 1 95 ? -35.024 -22.309 17.585 1.00 82.25 95 THR A C 1
ATOM 716 O O . THR A 1 95 ? -36.020 -21.716 17.996 1.00 82.25 95 THR A O 1
ATOM 719 N N . THR A 1 96 ? -33.979 -21.674 17.060 1.00 82.62 96 THR A N 1
ATOM 720 C CA . THR A 1 96 ? -33.959 -20.222 16.853 1.00 82.62 96 THR A CA 1
ATOM 721 C C . THR A 1 96 ? -35.027 -19.828 15.838 1.00 82.62 96 THR A C 1
ATOM 723 O O . THR A 1 96 ? -35.043 -20.338 14.721 1.00 82.62 96 THR A O 1
ATOM 726 N N . LEU A 1 97 ? -35.918 -18.924 16.235 1.00 75.62 97 LEU A N 1
ATOM 727 C CA . LEU A 1 97 ? -36.966 -18.371 15.376 1.00 75.62 97 LEU A CA 1
ATOM 728 C C . LEU A 1 97 ? -36.519 -17.070 14.703 1.00 75.62 97 LEU A C 1
ATOM 730 O O . LEU A 1 97 ? -36.945 -16.775 13.593 1.00 75.62 97 LEU A O 1
ATOM 734 N N . GLY A 1 98 ? -35.655 -16.305 15.369 1.00 67.81 98 GLY A N 1
ATOM 735 C CA . GLY A 1 98 ? -35.120 -15.046 14.865 1.00 67.81 98 GLY A CA 1
ATOM 736 C C . GLY A 1 98 ? -34.312 -14.311 15.930 1.00 67.81 98 GLY A C 1
ATOM 737 O O . GLY A 1 98 ? -34.406 -14.626 17.121 1.00 67.81 98 GLY A O 1
ATOM 738 N N . ALA A 1 99 ? -33.517 -13.342 15.489 1.00 74.31 99 ALA A N 1
ATOM 739 C CA . ALA A 1 99 ? -32.745 -12.459 16.349 1.00 74.31 99 ALA A CA 1
ATOM 740 C C . ALA A 1 99 ? -32.795 -11.031 15.801 1.00 74.31 99 ALA A C 1
ATOM 742 O O . ALA A 1 99 ? -32.752 -10.828 14.588 1.00 74.31 99 ALA A O 1
ATOM 743 N N . GLU A 1 100 ? -32.876 -10.057 16.700 1.00 66.19 100 GLU A N 1
ATOM 744 C CA . GLU A 1 100 ? -32.824 -8.637 16.374 1.00 66.19 100 GLU A CA 1
ATOM 745 C C . GLU A 1 100 ? -31.761 -7.951 17.230 1.00 66.19 100 GLU A C 1
ATOM 747 O O . GLU A 1 100 ? -31.619 -8.229 18.424 1.00 66.19 100 GLU A O 1
ATOM 752 N N . HIS A 1 101 ? -30.987 -7.070 16.601 1.00 67.81 101 HIS A N 1
ATOM 753 C CA . HIS A 1 101 ? -29.800 -6.467 17.193 1.00 67.81 101 HIS A CA 1
ATOM 754 C C . HIS A 1 101 ? -29.942 -4.949 17.221 1.00 67.81 101 HIS A C 1
ATOM 756 O O . HIS A 1 101 ? -30.031 -4.305 16.174 1.00 67.81 101 HIS A O 1
ATOM 762 N N . VAL A 1 102 ? -29.885 -4.359 18.414 1.00 67.56 102 VAL A N 1
ATOM 763 C CA . VAL A 1 102 ? -29.691 -2.917 18.567 1.00 67.56 102 VAL A CA 1
ATOM 764 C C . VAL A 1 102 ? -28.194 -2.670 18.654 1.00 67.56 102 VAL A C 1
ATOM 766 O O . VAL A 1 102 ? -27.567 -2.904 19.688 1.00 67.56 102 VAL A O 1
ATOM 769 N N . VAL A 1 103 ? -27.613 -2.219 17.544 1.00 62.91 103 VAL A N 1
ATOM 770 C CA . VAL A 1 103 ? -26.212 -1.800 17.494 1.00 62.91 103 VAL A CA 1
ATOM 771 C C . VAL A 1 103 ? -26.145 -0.328 17.866 1.00 62.91 103 VAL A C 1
ATOM 773 O O . VAL A 1 103 ? -26.692 0.537 17.177 1.00 62.91 103 VAL A O 1
ATOM 776 N N . PHE A 1 104 ? -25.451 -0.033 18.956 1.00 64.50 104 PHE A N 1
ATOM 777 C CA . PHE A 1 104 ? -25.185 1.332 19.367 1.00 64.50 104 PHE A CA 1
ATOM 778 C C . PHE A 1 104 ? -24.005 1.844 18.556 1.00 64.50 104 PHE A C 1
ATOM 780 O O . PHE A 1 104 ? -22.840 1.730 18.929 1.00 64.50 104 PHE A O 1
ATOM 787 N N . HIS A 1 105 ? -24.340 2.390 17.393 1.00 59.12 105 HIS A N 1
ATOM 788 C CA . HIS A 1 105 ? -23.418 3.172 16.598 1.00 59.12 105 HIS A CA 1
ATOM 789 C C . HIS A 1 105 ? -23.640 4.647 16.922 1.00 59.12 105 HIS A C 1
ATOM 791 O O . HIS A 1 105 ? -24.766 5.149 16.877 1.00 59.12 105 HIS A O 1
ATOM 797 N N . SER A 1 106 ? -22.569 5.350 17.270 1.00 51.25 106 SER A N 1
ATOM 798 C CA . SER A 1 106 ? -22.574 6.791 17.484 1.00 51.25 106 SER A CA 1
ATOM 799 C C . SER A 1 106 ? -23.095 7.514 16.223 1.00 51.25 106 SER A C 1
ATOM 801 O O . SER A 1 106 ? -22.371 7.731 15.253 1.00 51.25 106 SER A O 1
ATOM 803 N N . ASN A 1 107 ? -24.397 7.839 16.227 1.00 45.38 107 ASN A N 1
ATOM 804 C CA . ASN A 1 107 ? -25.152 8.426 15.116 1.00 45.38 107 ASN A CA 1
ATOM 805 C C . ASN A 1 107 ? -24.387 9.606 14.493 1.00 45.38 107 ASN A C 1
ATOM 807 O O . ASN A 1 107 ? -24.030 10.556 15.191 1.00 45.38 107 ASN A O 1
ATOM 811 N N . ILE A 1 108 ? -24.189 9.580 13.171 1.00 45.81 108 ILE A N 1
ATOM 812 C CA . ILE A 1 108 ? -23.475 10.619 12.409 1.00 45.81 108 ILE A CA 1
ATOM 813 C C . ILE A 1 108 ? -24.028 12.025 12.703 1.00 45.81 108 ILE A C 1
ATOM 815 O O . ILE A 1 108 ? -23.271 12.988 12.785 1.00 45.81 108 ILE A O 1
ATOM 819 N N . ARG A 1 109 ? -25.340 12.171 12.920 1.00 38.97 109 ARG A N 1
ATOM 820 C CA . ARG A 1 109 ? -25.991 13.452 13.241 1.00 38.97 109 ARG A CA 1
ATOM 821 C C . ARG A 1 109 ? -25.650 13.947 14.652 1.00 38.97 109 ARG A C 1
ATOM 823 O O . ARG A 1 109 ? -25.507 15.151 14.846 1.00 38.97 109 ARG A O 1
ATOM 830 N N . VAL A 1 110 ? -25.465 13.030 15.604 1.00 44.09 110 VAL A N 1
ATOM 831 C CA . VAL A 1 110 ? -25.000 13.321 16.971 1.00 44.09 110 VAL A CA 1
ATOM 832 C C . VAL A 1 110 ? -23.501 13.630 16.973 1.00 44.09 110 VAL A C 1
ATOM 834 O O . VAL A 1 110 ? -23.113 14.614 17.592 1.00 44.09 110 VAL A O 1
ATOM 837 N N . LYS A 1 111 ? -22.677 12.915 16.188 1.00 47.31 111 LYS A N 1
ATOM 838 C CA . LYS A 1 111 ? -21.270 13.291 15.930 1.00 47.31 111 LYS A CA 1
ATOM 839 C C . LYS A 1 111 ? -21.156 14.694 15.327 1.00 47.31 111 LYS A C 1
ATOM 841 O O . LYS A 1 111 ? -20.338 15.477 15.788 1.00 47.31 111 LYS A O 1
ATOM 846 N N . LYS A 1 112 ? -22.008 15.047 14.354 1.00 43.31 112 LYS A N 1
ATOM 847 C CA . LYS A 1 112 ? -22.048 16.396 13.751 1.00 43.31 112 LYS A CA 1
ATOM 848 C C . LYS A 1 112 ? -22.379 17.488 14.773 1.00 43.31 112 LYS A C 1
ATOM 850 O O . LYS A 1 112 ? -21.799 18.565 14.703 1.00 43.31 112 LYS A O 1
ATOM 855 N N . LEU A 1 113 ? -23.309 17.234 15.695 1.00 43.50 113 LEU A N 1
ATOM 856 C CA . LEU A 1 113 ? -23.687 18.187 16.746 1.00 43.50 113 LEU A CA 1
ATOM 857 C C . LEU A 1 113 ? -22.620 18.286 17.843 1.00 43.50 113 LEU A C 1
ATOM 859 O O . LEU A 1 113 ? -22.204 19.395 18.160 1.00 43.50 113 LEU A O 1
ATOM 863 N N . LEU A 1 114 ? -22.134 17.156 18.362 1.00 47.78 114 LEU A N 1
ATOM 864 C CA . LEU A 1 114 ? -21.077 17.118 19.377 1.00 47.78 114 LEU A CA 1
ATOM 865 C C . LEU A 1 114 ? -19.784 17.748 18.862 1.00 47.78 114 LEU A C 1
ATOM 867 O O . LEU A 1 114 ? -19.238 18.615 19.527 1.00 47.78 114 LEU A O 1
ATOM 871 N N . ARG A 1 115 ? -19.357 17.433 17.635 1.00 52.91 115 ARG A N 1
ATOM 872 C CA . ARG A 1 115 ? -18.118 17.979 17.065 1.00 52.91 115 ARG A CA 1
ATOM 873 C C . ARG A 1 115 ? -18.201 19.474 16.767 1.00 52.91 115 ARG A C 1
ATOM 875 O O . ARG A 1 115 ? -17.227 20.188 16.978 1.00 52.91 115 ARG A O 1
ATOM 882 N N . LYS A 1 116 ? -19.372 19.972 16.343 1.00 49.03 116 LYS A N 1
ATOM 883 C CA . LYS A 1 116 ? -19.623 21.422 16.252 1.00 49.03 116 LYS A CA 1
ATOM 884 C C . LYS A 1 116 ? -19.525 22.104 17.620 1.00 49.03 116 LYS A C 1
ATOM 886 O O . LYS A 1 116 ? -19.010 23.215 17.694 1.00 49.03 116 LYS A O 1
ATOM 891 N N . TYR A 1 117 ? -19.997 21.449 18.683 1.00 46.66 117 TYR A N 1
ATOM 892 C CA . TYR A 1 117 ? -19.895 21.946 20.059 1.00 46.66 117 TYR A CA 1
ATOM 893 C C . TYR A 1 117 ? -18.464 21.870 20.627 1.00 46.66 117 TYR A C 1
ATOM 895 O O . TYR A 1 117 ? -18.038 22.807 21.294 1.00 46.66 117 TYR A O 1
ATOM 903 N N . GLU A 1 118 ? -17.711 20.805 20.346 1.00 48.12 118 GLU A N 1
ATOM 904 C CA . GLU A 1 118 ? -16.322 20.609 20.797 1.00 48.12 118 GLU A CA 1
ATOM 905 C C . GLU A 1 118 ? -15.367 21.621 20.147 1.00 48.12 118 GLU A C 1
ATOM 907 O O . GLU A 1 118 ? -14.599 22.282 20.840 1.00 48.12 118 GLU A O 1
ATOM 912 N N . VAL A 1 119 ? -15.473 21.836 18.830 1.00 50.03 119 VAL A N 1
ATOM 913 C CA . VAL A 1 119 ? -14.652 22.828 18.104 1.00 50.03 119 VAL A CA 1
ATOM 914 C C . VAL A 1 119 ? -14.912 24.250 18.603 1.00 50.03 119 VAL A C 1
ATOM 916 O O . VAL A 1 119 ? -13.994 25.068 18.649 1.00 50.03 119 VAL A O 1
ATOM 919 N N . ALA A 1 120 ? -16.156 24.552 18.982 1.00 51.47 120 ALA A N 1
ATOM 920 C CA . ALA A 1 120 ? -16.523 25.860 19.511 1.00 51.47 120 ALA A CA 1
ATOM 921 C C . ALA A 1 120 ? -15.920 26.141 20.902 1.00 51.47 120 ALA A C 1
ATOM 923 O O . ALA A 1 120 ? -15.781 27.312 21.254 1.00 51.47 120 ALA A O 1
ATOM 924 N N . ASN A 1 121 ? -15.553 25.104 21.668 1.00 44.62 121 ASN A N 1
ATOM 925 C CA . ASN A 1 121 ? -15.100 25.235 23.057 1.00 44.62 121 ASN A CA 1
ATOM 926 C C . ASN A 1 121 ? -13.603 24.931 23.276 1.00 44.62 121 ASN A C 1
ATOM 928 O O . ASN A 1 121 ? -12.996 25.603 24.107 1.00 44.62 121 ASN A O 1
ATOM 932 N N . ASP A 1 122 ? -12.991 24.001 22.529 1.00 47.97 122 ASP A N 1
ATOM 933 C CA . ASP A 1 122 ? -11.632 23.487 22.816 1.00 47.97 122 ASP A CA 1
ATOM 934 C C . ASP A 1 122 ? -10.563 23.841 21.755 1.00 47.97 122 ASP A C 1
ATOM 936 O O . ASP A 1 122 ? -9.390 23.487 21.895 1.00 47.97 122 ASP A O 1
ATOM 940 N N . GLY A 1 123 ? -10.927 24.585 20.703 1.00 52.78 123 GLY A N 1
ATOM 941 C CA . GLY A 1 123 ? -10.005 24.984 19.632 1.00 52.78 123 GLY A CA 1
ATOM 942 C C . GLY A 1 123 ? -9.870 23.949 18.499 1.00 52.78 123 GLY A C 1
ATOM 943 O O . GLY A 1 123 ? -10.677 23.023 18.390 1.00 52.78 123 GLY A O 1
ATOM 944 N N . PRO A 1 124 ? -8.901 24.121 17.575 1.00 58.22 124 PRO A N 1
ATOM 945 C CA . PRO A 1 124 ? -8.807 23.290 16.379 1.00 58.22 124 PRO A CA 1
ATOM 946 C C . PRO A 1 124 ? -8.384 21.852 16.712 1.00 58.22 124 PRO A C 1
ATOM 948 O O . PRO A 1 124 ? -7.268 21.597 17.160 1.00 58.22 124 PRO A O 1
ATOM 951 N N . PHE A 1 125 ? -9.285 20.909 16.439 1.00 69.19 125 PHE A N 1
ATOM 952 C CA . PHE A 1 125 ? -9.078 19.473 16.600 1.00 69.19 125 PHE A CA 1
ATOM 953 C C . PHE A 1 125 ? -8.682 18.808 15.274 1.00 69.19 125 PHE A C 1
ATOM 955 O O . PHE A 1 125 ? -9.416 18.898 14.283 1.00 69.19 125 PHE A O 1
ATOM 962 N N . TYR A 1 126 ? -7.559 18.082 15.271 1.00 77.12 126 TYR A N 1
ATOM 963 C CA . TYR A 1 126 ? -7.069 17.340 14.108 1.00 77.12 126 TYR A CA 1
ATOM 964 C C . TYR A 1 126 ? -7.033 15.834 14.412 1.00 77.12 126 TYR A C 1
ATOM 966 O O . TYR A 1 126 ? -6.149 15.389 15.145 1.00 77.12 126 TYR A O 1
ATOM 974 N N . PRO A 1 127 ? -7.953 15.023 13.851 1.00 78.06 127 PRO A N 1
ATOM 975 C CA . PRO A 1 127 ? -7.968 13.579 14.072 1.00 78.06 127 PRO A CA 1
ATOM 976 C C . PRO A 1 127 ? -6.673 12.915 13.602 1.00 78.06 127 PRO A C 1
ATOM 978 O O . PRO A 1 127 ? -6.226 11.954 14.198 1.00 78.06 127 PRO A O 1
ATOM 981 N N . PHE A 1 128 ? -6.028 13.442 12.570 1.00 87.44 128 PHE A N 1
ATOM 982 C CA . PHE A 1 128 ? -4.712 13.013 12.123 1.00 87.44 128 PHE A CA 1
ATOM 983 C C . PHE A 1 128 ? -3.954 14.241 11.657 1.00 87.44 128 PHE A C 1
ATOM 985 O O . PHE A 1 128 ? -4.554 15.158 11.097 1.00 87.44 128 PHE A O 1
ATOM 992 N N . TYR A 1 129 ? -2.644 14.266 11.841 1.00 88.38 129 TYR A N 1
ATOM 993 C CA . TYR A 1 129 ? -1.833 15.283 11.197 1.00 88.38 129 TYR A CA 1
ATOM 994 C C . TYR A 1 129 ? -0.422 14.794 10.901 1.00 88.38 129 TYR A C 1
ATOM 996 O O . TYR A 1 129 ? 0.157 13.983 11.630 1.00 88.38 129 TYR A O 1
ATOM 1004 N N . PHE A 1 130 ? 0.138 15.341 9.826 1.00 90.06 130 PHE A N 1
ATOM 1005 C CA . PHE A 1 130 ? 1.568 15.282 9.570 1.00 90.06 130 PHE A CA 1
ATOM 1006 C C . PHE A 1 130 ? 2.279 16.370 10.377 1.00 90.06 130 PHE A C 1
ATOM 1008 O O . PHE A 1 130 ? 1.819 17.515 10.462 1.00 90.06 130 PHE A O 1
ATOM 1015 N N . ARG A 1 131 ? 3.409 16.017 10.974 1.00 85.12 131 ARG A N 1
ATOM 1016 C CA . ARG A 1 131 ? 4.151 16.853 11.917 1.00 85.12 131 ARG A CA 1
ATOM 1017 C C . ARG A 1 131 ? 4.941 17.944 11.194 1.00 85.12 131 ARG A C 1
ATOM 1019 O O . ARG A 1 131 ? 5.501 17.705 10.131 1.00 85.12 131 ARG A O 1
ATOM 1026 N N . ASP A 1 132 ? 5.036 19.130 11.800 1.00 71.88 132 ASP A N 1
ATOM 1027 C CA . ASP A 1 132 ? 5.889 20.244 11.326 1.00 71.88 132 ASP A CA 1
ATOM 1028 C C . ASP A 1 132 ? 7.364 19.835 11.202 1.00 71.88 132 ASP A C 1
ATOM 1030 O O . ASP A 1 132 ? 8.047 20.027 10.200 1.00 71.88 132 ASP A O 1
ATOM 1034 N N . SER A 1 133 ? 7.838 19.192 12.256 1.00 73.19 133 SER A N 1
ATOM 1035 C CA . SER A 1 133 ? 9.108 18.491 12.330 1.00 73.19 133 SER A CA 1
ATOM 1036 C C . SER A 1 133 ? 8.869 17.247 13.169 1.00 73.19 133 SER A C 1
ATOM 1038 O O . SER A 1 133 ? 7.872 17.172 13.880 1.00 73.19 133 SER A O 1
ATOM 1040 N N . LEU A 1 134 ? 9.764 16.267 13.132 1.00 72.31 134 LEU A N 1
ATOM 1041 C CA . LEU A 1 134 ? 9.552 15.037 13.895 1.00 72.31 134 LEU A CA 1
ATOM 1042 C C . LEU A 1 134 ? 9.296 15.255 15.399 1.00 72.31 134 LEU A C 1
ATOM 1044 O O . LEU A 1 134 ? 8.386 14.598 15.905 1.00 72.31 134 LEU A O 1
ATOM 1048 N N . PRO A 1 135 ? 9.998 16.170 16.107 1.00 68.88 135 PRO A N 1
ATOM 1049 C CA . PRO A 1 135 ? 9.672 16.519 17.495 1.00 68.88 135 PRO A CA 1
ATOM 1050 C C . PRO A 1 135 ? 8.513 17.521 17.648 1.00 68.88 135 PRO A C 1
ATOM 1052 O O . PRO A 1 135 ? 8.173 17.895 18.767 1.00 68.88 135 PRO A O 1
ATOM 1055 N N . GLY A 1 136 ? 7.927 18.001 16.550 1.00 63.69 136 GLY A N 1
ATOM 1056 C CA . GLY A 1 136 ? 6.856 18.993 16.554 1.00 63.69 136 GLY A CA 1
ATOM 1057 C C . GLY A 1 136 ? 5.496 18.414 16.954 1.00 63.69 136 GLY A C 1
ATOM 1058 O O . GLY A 1 136 ? 5.163 17.275 16.632 1.00 63.69 136 GLY A O 1
ATOM 1059 N N . GLY A 1 137 ? 4.697 19.230 17.644 1.00 66.50 137 GLY A N 1
ATOM 1060 C CA . GLY A 1 137 ? 3.296 18.932 17.957 1.00 66.50 137 GLY A CA 1
ATOM 1061 C C . GLY A 1 137 ? 2.337 19.288 16.806 1.00 66.50 137 GLY A C 1
ATOM 1062 O O . GLY A 1 137 ? 2.763 19.343 15.650 1.00 66.50 137 GLY A O 1
ATOM 1063 N N . PRO A 1 138 ? 1.066 19.608 17.113 1.00 67.69 138 PRO A N 1
ATOM 1064 C CA . PRO A 1 138 ? 0.084 20.095 16.145 1.00 67.69 138 PRO A CA 1
ATOM 1065 C C . PRO A 1 138 ? 0.053 21.631 15.920 1.00 67.69 138 PRO A C 1
ATOM 1067 O O . PRO A 1 138 ? -0.990 22.105 15.471 1.00 67.69 138 PRO A O 1
ATOM 1070 N N . PRO A 1 139 ? 1.060 22.480 16.251 1.00 70.06 139 PRO A N 1
ATOM 1071 C CA . PRO A 1 139 ? 0.918 23.901 15.966 1.00 70.06 139 PRO A CA 1
ATOM 1072 C C . PRO A 1 139 ? 0.982 24.135 14.450 1.00 70.06 139 PRO A C 1
ATOM 1074 O O . PRO A 1 139 ? 1.988 23.846 13.803 1.00 70.06 139 PRO A O 1
ATOM 1077 N N . PHE A 1 140 ? -0.105 24.681 13.908 1.00 73.56 140 PHE A N 1
ATOM 1078 C CA . PHE A 1 140 ? -0.217 25.168 12.533 1.00 73.56 140 PHE A CA 1
ATOM 1079 C C . PHE A 1 140 ? -0.266 26.708 12.539 1.00 73.56 140 PHE A C 1
ATOM 1081 O O . PHE A 1 140 ? -0.849 27.278 13.465 1.00 73.56 140 PHE A O 1
ATOM 1088 N N . PRO A 1 141 ? 0.302 27.405 11.536 1.00 76.31 141 PRO A N 1
ATOM 1089 C CA . PRO A 1 141 ? 1.018 26.868 10.378 1.00 76.31 141 PRO A CA 1
ATOM 1090 C C . PRO A 1 141 ? 2.378 26.258 10.744 1.00 76.31 141 PRO A C 1
ATOM 1092 O O . PRO A 1 141 ? 3.080 26.736 11.638 1.00 76.31 141 PRO A O 1
ATOM 1095 N N . ARG A 1 142 ? 2.749 25.209 10.011 1.00 78.38 142 ARG A N 1
ATOM 1096 C CA . ARG A 1 142 ? 4.056 24.553 10.076 1.00 78.38 142 ARG A CA 1
ATOM 1097 C C . ARG A 1 142 ? 5.152 25.491 9.575 1.00 78.38 142 ARG A C 1
ATOM 1099 O O . ARG A 1 142 ? 4.944 26.255 8.635 1.00 78.38 142 ARG A O 1
ATOM 1106 N N . ARG A 1 143 ? 6.336 25.424 10.178 1.00 73.81 143 ARG A N 1
ATOM 1107 C CA . ARG A 1 143 ? 7.525 26.188 9.769 1.00 73.81 143 ARG A CA 1
ATOM 1108 C C . ARG A 1 143 ? 8.395 25.433 8.764 1.00 73.81 143 ARG A C 1
ATOM 1110 O O . ARG A 1 143 ? 9.235 26.057 8.115 1.00 73.81 143 ARG A O 1
ATOM 1117 N N . ARG A 1 144 ? 8.252 24.110 8.662 1.00 72.62 144 ARG A N 1
ATOM 1118 C CA . ARG A 1 144 ? 9.036 23.222 7.792 1.00 72.62 144 ARG A CA 1
ATOM 1119 C C . ARG A 1 144 ? 8.145 22.175 7.119 1.00 72.62 144 ARG A C 1
ATOM 1121 O O . ARG A 1 144 ? 6.979 21.997 7.465 1.00 72.62 144 ARG A O 1
ATOM 1128 N N . TYR A 1 145 ? 8.705 21.510 6.111 1.00 73.19 145 TYR A N 1
ATOM 1129 C CA . TYR A 1 145 ? 8.043 20.391 5.450 1.00 73.19 145 TYR A CA 1
ATOM 1130 C C . TYR A 1 145 ? 8.140 19.114 6.306 1.00 73.19 145 TYR A C 1
ATOM 1132 O O . TYR A 1 145 ? 9.212 18.854 6.864 1.00 73.19 145 TYR A O 1
ATOM 1140 N N . PRO A 1 146 ? 7.061 18.310 6.414 1.00 74.00 146 PRO A N 1
ATOM 1141 C CA . PRO A 1 146 ? 7.043 17.130 7.273 1.00 74.00 146 PRO A CA 1
ATOM 1142 C C . PRO A 1 146 ? 8.047 16.061 6.836 1.00 74.00 146 PRO A C 1
ATOM 1144 O O . PRO A 1 146 ? 8.041 15.617 5.691 1.00 74.00 146 PRO A O 1
ATOM 1147 N N . ALA A 1 147 ? 8.816 15.527 7.785 1.00 84.06 147 ALA A N 1
ATOM 1148 C CA . ALA A 1 147 ? 9.627 14.319 7.585 1.00 84.06 147 ALA A CA 1
ATOM 1149 C C . ALA A 1 147 ? 8.820 13.024 7.825 1.00 84.06 147 ALA A C 1
ATOM 1151 O O . ALA A 1 147 ? 9.363 11.974 8.166 1.00 84.06 147 ALA A O 1
ATOM 1152 N N . ASP A 1 148 ? 7.498 13.092 7.692 1.00 91.88 148 ASP A N 1
ATOM 1153 C CA . ASP A 1 148 ? 6.601 11.952 7.875 1.00 91.88 148 ASP A CA 1
ATOM 1154 C C . ASP A 1 148 ? 6.494 11.059 6.634 1.00 91.88 148 ASP A C 1
ATOM 1156 O O . ASP A 1 148 ? 6.064 9.914 6.741 1.00 91.88 148 ASP A O 1
ATOM 1160 N N . ILE A 1 149 ? 6.963 11.543 5.483 1.00 95.00 149 ILE A N 1
ATOM 1161 C CA . ILE A 1 149 ? 7.198 10.729 4.290 1.00 95.00 149 ILE A CA 1
ATOM 1162 C C . ILE A 1 149 ? 8.612 10.148 4.389 1.00 95.00 149 ILE A C 1
ATOM 1164 O O . ILE A 1 149 ? 9.580 10.904 4.508 1.00 95.00 149 ILE A O 1
ATOM 1168 N N . GLN A 1 150 ? 8.732 8.821 4.371 1.00 94.50 150 GLN A N 1
ATOM 1169 C CA . GLN A 1 150 ? 9.979 8.093 4.609 1.00 94.50 150 GLN A CA 1
ATOM 1170 C C . GLN A 1 150 ? 10.283 7.100 3.467 1.00 94.50 150 GLN A C 1
ATOM 1172 O O . GLN A 1 150 ? 9.905 5.930 3.563 1.00 94.50 150 GLN A O 1
ATOM 1177 N N . PRO A 1 151 ? 10.923 7.541 2.367 1.00 95.19 151 PRO A N 1
ATOM 1178 C CA . PRO A 1 151 ? 11.500 6.636 1.370 1.00 95.19 151 PRO A CA 1
ATOM 1179 C C . PRO A 1 151 ? 12.638 5.824 1.995 1.00 95.19 151 PRO A C 1
ATOM 1181 O O . PRO A 1 151 ? 13.584 6.420 2.497 1.00 95.19 151 PRO A O 1
ATOM 1184 N N . LEU A 1 152 ? 12.570 4.492 1.957 1.00 94.56 152 LEU A N 1
ATOM 1185 C CA . LEU A 1 152 ? 13.588 3.606 2.550 1.00 94.56 152 LEU A CA 1
ATOM 1186 C C . LEU A 1 152 ? 14.291 2.711 1.513 1.00 94.56 152 LEU A C 1
ATOM 1188 O O . LEU A 1 152 ? 14.785 1.638 1.852 1.00 94.56 152 LEU A O 1
ATOM 1192 N N . GLY A 1 153 ? 14.326 3.164 0.258 1.00 91.94 153 GLY A N 1
ATOM 1193 C CA . GLY A 1 153 ? 15.111 2.557 -0.813 1.00 91.94 153 GLY A CA 1
ATOM 1194 C C . GLY A 1 153 ? 14.326 1.622 -1.737 1.00 91.94 153 GLY A C 1
ATOM 1195 O O . GLY A 1 153 ? 13.096 1.666 -1.829 1.00 91.94 153 GLY A O 1
ATOM 1196 N N . VAL A 1 154 ? 15.070 0.784 -2.464 1.00 90.81 154 VAL A N 1
ATOM 1197 C CA . VAL A 1 154 ? 14.564 -0.120 -3.522 1.00 90.81 154 VAL A CA 1
ATOM 1198 C C . VAL A 1 154 ? 14.221 -1.526 -3.026 1.00 90.81 154 VAL A C 1
ATOM 1200 O O . VAL A 1 154 ? 13.895 -2.414 -3.808 1.00 90.81 154 VAL A O 1
ATOM 1203 N N . THR A 1 155 ? 14.292 -1.731 -1.715 1.00 90.06 155 THR A N 1
ATOM 1204 C CA . THR A 1 155 ? 13.902 -2.962 -1.027 1.00 90.06 155 THR A CA 1
ATOM 1205 C C . THR A 1 155 ? 13.037 -2.564 0.167 1.00 90.06 155 THR A C 1
ATOM 1207 O O . THR A 1 155 ? 13.409 -1.621 0.870 1.00 90.06 155 THR A O 1
ATOM 1210 N N . PRO A 1 156 ? 11.891 -3.222 0.413 1.00 90.81 156 PRO A N 1
ATOM 1211 C CA . PRO A 1 156 ? 11.078 -2.913 1.586 1.00 90.81 156 PRO A CA 1
ATOM 1212 C C . PRO A 1 156 ? 11.879 -3.168 2.873 1.00 90.81 156 PRO A C 1
ATOM 1214 O O . PRO A 1 156 ? 12.683 -4.097 2.950 1.00 90.81 156 PRO A O 1
ATOM 1217 N N . ASP A 1 157 ? 11.674 -2.340 3.897 1.00 90.50 157 ASP A N 1
ATOM 1218 C CA . ASP A 1 157 ? 12.434 -2.430 5.145 1.00 90.50 157 ASP A CA 1
ATOM 1219 C C . ASP A 1 157 ? 11.896 -3.587 6.021 1.00 90.50 157 ASP A C 1
ATOM 1221 O O . ASP A 1 157 ? 10.754 -3.513 6.488 1.00 90.50 157 ASP A O 1
ATOM 1225 N N . PRO A 1 158 ? 12.692 -4.644 6.297 1.00 88.00 158 PRO A N 1
ATOM 1226 C CA . PRO A 1 158 ? 12.250 -5.799 7.090 1.00 88.00 158 PRO A CA 1
ATOM 1227 C C . PRO A 1 158 ? 11.976 -5.475 8.556 1.00 88.00 158 PRO A C 1
ATOM 1229 O O . PRO A 1 158 ? 11.297 -6.239 9.236 1.00 88.00 158 PRO A O 1
ATOM 1232 N N . ASN A 1 159 ? 12.473 -4.343 9.050 1.00 89.19 159 ASN A N 1
ATOM 1233 C CA . ASN A 1 159 ? 12.339 -3.923 10.436 1.00 89.19 159 ASN A CA 1
ATOM 1234 C C . ASN A 1 159 ? 11.615 -2.578 10.533 1.00 89.19 159 ASN A C 1
ATOM 1236 O O . ASN A 1 159 ? 11.881 -1.808 11.456 1.00 89.19 159 ASN A O 1
ATOM 1240 N N . VAL A 1 160 ? 10.689 -2.276 9.612 1.00 90.00 160 VAL A N 1
ATOM 1241 C CA . VAL A 1 160 ? 9.986 -0.982 9.559 1.00 90.00 160 VAL A CA 1
ATOM 1242 C C . VAL A 1 160 ? 9.373 -0.582 10.908 1.00 90.00 160 VAL A C 1
ATOM 1244 O O . VAL A 1 160 ? 9.461 0.577 11.305 1.00 90.00 160 VAL A O 1
ATOM 1247 N N . GLY A 1 161 ? 8.820 -1.538 11.663 1.00 88.25 161 GLY A N 1
ATOM 1248 C CA . GLY A 1 161 ? 8.259 -1.288 12.992 1.00 88.25 161 GLY A CA 1
ATOM 1249 C C . GLY A 1 161 ? 9.297 -0.825 14.019 1.00 88.25 161 GLY A C 1
ATOM 1250 O O . GLY A 1 161 ? 9.004 0.054 14.825 1.00 88.25 161 GLY A O 1
ATOM 1251 N N . GLU A 1 162 ? 10.525 -1.349 13.977 1.00 89.69 162 GLU A N 1
ATOM 1252 C CA . GLU A 1 162 ? 11.620 -0.863 14.828 1.00 89.69 162 GLU A CA 1
ATOM 1253 C C . GLU A 1 162 ? 12.201 0.449 14.280 1.00 89.69 162 GLU A C 1
ATOM 1255 O O . GLU A 1 162 ? 12.406 1.409 15.028 1.00 89.69 162 GLU A O 1
ATOM 1260 N N . ASN A 1 163 ? 12.435 0.502 12.968 1.00 90.50 163 ASN A N 1
ATOM 1261 C CA . ASN A 1 163 ? 13.115 1.602 12.298 1.00 90.50 163 ASN A CA 1
ATOM 1262 C C . ASN A 1 163 ? 12.289 2.887 12.298 1.00 90.50 163 ASN A C 1
ATOM 1264 O O . ASN A 1 163 ? 12.853 3.953 12.520 1.00 90.50 163 ASN A O 1
ATOM 1268 N N . LEU A 1 164 ? 10.975 2.803 12.102 1.00 90.94 164 LEU A N 1
ATOM 1269 C CA . LEU A 1 164 ? 10.071 3.954 12.032 1.00 90.94 164 LEU A CA 1
ATOM 1270 C C . LEU A 1 164 ? 9.133 4.085 13.238 1.00 90.94 164 LEU A C 1
ATOM 1272 O O . LEU A 1 164 ? 8.396 5.070 13.314 1.00 90.94 164 LEU A O 1
ATOM 1276 N N . GLY A 1 165 ? 9.160 3.127 14.167 1.00 88.00 165 GLY A N 1
ATOM 1277 C CA . GLY A 1 165 ? 8.319 3.108 15.361 1.00 88.00 165 GLY A CA 1
ATOM 1278 C C . GLY A 1 165 ? 8.815 3.990 16.518 1.00 88.00 165 GLY A C 1
ATOM 1279 O O . GLY A 1 165 ? 9.579 4.937 16.313 1.00 88.00 165 GLY A O 1
ATOM 1280 N N . PRO A 1 166 ? 8.391 3.693 17.762 1.00 86.88 166 PRO A N 1
ATOM 1281 C CA . PRO A 1 166 ? 8.588 4.551 18.938 1.00 86.88 166 PRO A CA 1
ATOM 1282 C C . PRO A 1 166 ? 10.034 4.998 19.188 1.00 86.88 166 PRO A C 1
ATOM 1284 O O . PRO A 1 166 ? 10.295 6.170 19.449 1.00 86.88 166 PRO A O 1
ATOM 1287 N N . LYS A 1 167 ? 10.990 4.068 19.067 1.00 87.00 167 LYS A N 1
ATOM 1288 C CA . LYS A 1 167 ? 12.420 4.297 19.339 1.00 87.00 167 LYS A CA 1
ATOM 1289 C C . LYS A 1 167 ? 13.017 5.396 18.456 1.00 87.00 167 LYS A C 1
ATOM 1291 O O . LYS A 1 167 ? 13.847 6.171 18.916 1.00 87.00 167 LYS A O 1
ATOM 1296 N N . ASN A 1 168 ? 12.548 5.483 17.214 1.00 87.44 168 ASN A N 1
ATOM 1297 C CA . ASN A 1 168 ? 13.017 6.422 16.199 1.00 87.44 168 ASN A CA 1
ATOM 1298 C C . ASN A 1 168 ? 11.924 7.422 15.801 1.00 87.44 168 ASN A C 1
ATOM 1300 O O . ASN A 1 168 ? 11.946 7.993 14.706 1.00 87.44 168 ASN A O 1
ATOM 1304 N N . TYR A 1 169 ? 10.960 7.660 16.694 1.00 84.69 169 TYR A N 1
ATOM 1305 C CA . TYR A 1 169 ? 9.819 8.529 16.422 1.00 84.69 169 TYR A CA 1
ATOM 1306 C C . TYR A 1 169 ? 10.257 9.930 15.975 1.00 84.69 169 TYR A C 1
ATOM 1308 O O . TYR A 1 169 ? 9.647 10.514 15.077 1.00 84.69 169 TYR A O 1
ATOM 1316 N N . TYR A 1 170 ? 11.359 10.427 16.543 1.00 86.19 170 TYR A N 1
ATOM 1317 C CA . TYR A 1 170 ? 11.920 11.753 16.280 1.00 86.19 170 TYR A CA 1
ATOM 1318 C C . TYR A 1 170 ? 13.031 11.789 15.220 1.00 86.19 170 TYR A C 1
ATOM 1320 O O . TYR A 1 170 ? 13.621 12.845 14.998 1.00 86.19 170 TYR A O 1
ATOM 1328 N N . VAL A 1 171 ? 13.323 10.661 14.566 1.00 88.06 171 VAL A N 1
ATOM 1329 C CA . VAL A 1 171 ? 14.444 10.526 13.623 1.00 88.06 171 VAL A CA 1
ATOM 1330 C C . VAL A 1 171 ? 13.939 10.431 12.183 1.00 88.06 171 VAL A C 1
ATOM 1332 O O . VAL A 1 171 ? 12.977 9.710 11.888 1.00 88.06 171 VAL A O 1
ATOM 1335 N N . ASP A 1 172 ? 14.560 11.201 11.286 1.00 90.50 172 ASP A N 1
ATOM 1336 C CA . ASP A 1 172 ? 14.328 11.107 9.844 1.00 90.50 172 ASP A CA 1
ATOM 1337 C C . ASP A 1 172 ? 15.278 10.047 9.290 1.00 90.50 172 ASP A C 1
ATOM 1339 O O . ASP A 1 172 ? 16.409 10.349 8.909 1.00 90.50 172 ASP A O 1
ATOM 1343 N N . ILE A 1 173 ? 14.824 8.794 9.307 1.00 92.81 173 ILE A N 1
ATOM 1344 C CA . ILE A 1 173 ? 15.630 7.638 8.905 1.00 92.81 173 ILE A CA 1
ATOM 1345 C C . ILE A 1 173 ? 16.049 7.747 7.441 1.00 92.81 173 ILE A C 1
ATOM 1347 O O . ILE A 1 173 ? 17.200 7.463 7.120 1.00 92.81 173 ILE A O 1
ATOM 1351 N N . SER A 1 174 ? 15.150 8.221 6.580 1.00 93.31 174 SER A N 1
ATOM 1352 C CA . SER A 1 174 ? 15.415 8.399 5.149 1.00 93.31 174 SER A CA 1
ATOM 1353 C C . SER A 1 174 ? 16.543 9.401 4.916 1.00 93.31 174 SER A C 1
ATOM 1355 O O . SER A 1 174 ? 17.439 9.162 4.113 1.00 93.31 174 SER A O 1
ATOM 1357 N N . ASN A 1 175 ? 16.548 10.509 5.667 1.00 91.31 175 ASN A N 1
ATOM 1358 C CA . ASN A 1 175 ? 17.641 11.478 5.607 1.00 91.31 175 ASN A CA 1
ATOM 1359 C C . ASN A 1 175 ? 18.941 10.927 6.216 1.00 91.31 175 ASN A C 1
ATOM 1361 O O . ASN A 1 175 ? 20.013 11.168 5.680 1.00 91.31 175 ASN A O 1
ATOM 1365 N N . THR A 1 176 ? 18.877 10.163 7.313 1.00 90.88 176 THR A N 1
ATOM 1366 C CA . THR A 1 176 ? 20.067 9.508 7.892 1.00 90.88 176 THR A CA 1
ATOM 1367 C C . THR A 1 176 ? 20.704 8.499 6.932 1.00 90.88 176 THR A C 1
ATOM 1369 O O . THR A 1 176 ? 21.924 8.352 6.928 1.00 90.88 176 THR A O 1
ATOM 1372 N N . ARG A 1 177 ? 19.893 7.820 6.116 1.00 91.94 177 ARG A N 1
ATOM 1373 C CA . ARG A 1 177 ? 20.344 6.853 5.107 1.00 91.94 177 ARG A CA 1
ATOM 1374 C C . ARG A 1 177 ? 20.687 7.486 3.748 1.00 91.94 177 ARG A C 1
ATOM 1376 O O . ARG A 1 177 ? 21.222 6.785 2.900 1.00 91.94 177 ARG A O 1
ATOM 1383 N N . ASN A 1 178 ? 20.454 8.792 3.563 1.00 91.50 178 ASN A N 1
ATOM 1384 C CA . ASN A 1 178 ? 20.589 9.500 2.280 1.00 91.50 178 ASN A CA 1
ATOM 1385 C C . ASN A 1 178 ? 19.809 8.817 1.140 1.00 91.50 178 ASN A C 1
ATOM 1387 O O . ASN A 1 178 ? 20.334 8.605 0.050 1.00 91.50 178 ASN A O 1
ATOM 1391 N N . GLU A 1 179 ? 18.560 8.443 1.419 1.00 93.69 179 GLU A N 1
ATOM 1392 C CA . GLU A 1 179 ? 17.709 7.728 0.465 1.00 93.69 179 GLU A CA 1
ATOM 1393 C C . GLU A 1 179 ? 17.264 8.631 -0.691 1.00 93.69 179 GLU A C 1
ATOM 1395 O O . GLU A 1 179 ? 16.868 9.786 -0.492 1.00 93.69 179 GLU A O 1
ATOM 1400 N N . VAL A 1 180 ? 17.271 8.062 -1.896 1.00 92.81 180 VAL A N 1
ATOM 1401 C CA . VAL A 1 180 ? 16.873 8.707 -3.155 1.00 92.81 180 VAL A CA 1
ATOM 1402 C C . VAL A 1 180 ? 15.823 7.859 -3.872 1.00 92.81 180 VAL A C 1
ATOM 1404 O O . VAL A 1 180 ? 15.637 6.683 -3.555 1.00 92.81 180 VAL A O 1
ATOM 1407 N N . LEU A 1 181 ? 15.134 8.434 -4.858 1.00 93.12 181 LEU A N 1
ATOM 1408 C CA . LEU A 1 181 ? 14.278 7.657 -5.753 1.00 93.12 181 LEU A CA 1
ATOM 1409 C C . LEU A 1 181 ? 15.085 7.171 -6.948 1.00 93.12 181 LEU A C 1
ATOM 1411 O O . LEU A 1 181 ? 15.645 7.965 -7.700 1.00 93.12 181 LEU A O 1
ATOM 1415 N N . HIS A 1 182 ? 15.104 5.864 -7.149 1.00 91.44 182 HIS A N 1
ATOM 1416 C CA . HIS A 1 182 ? 15.741 5.237 -8.290 1.00 91.44 182 HIS A CA 1
ATOM 1417 C C . HIS A 1 182 ? 14.743 5.087 -9.438 1.00 91.44 182 HIS A C 1
ATOM 1419 O O . HIS A 1 182 ? 13.622 4.602 -9.259 1.00 91.44 182 HIS A O 1
ATOM 1425 N N . GLY A 1 183 ? 15.166 5.482 -10.636 1.00 89.31 183 GLY A N 1
ATOM 1426 C CA . GLY A 1 183 ? 14.402 5.238 -11.859 1.00 89.31 183 GLY A CA 1
ATOM 1427 C C . GLY A 1 183 ? 14.217 3.754 -12.169 1.00 89.31 183 GLY A C 1
ATOM 1428 O O . GLY A 1 183 ? 14.994 2.917 -11.708 1.00 89.31 183 GLY A O 1
ATOM 1429 N N . ASN A 1 184 ? 13.228 3.432 -13.008 1.00 86.12 184 ASN A N 1
ATOM 1430 C CA . ASN A 1 184 ? 13.041 2.095 -13.606 1.00 86.12 184 ASN A CA 1
ATOM 1431 C C . ASN A 1 184 ? 13.039 0.911 -12.607 1.00 86.12 184 ASN A C 1
ATOM 1433 O O . ASN A 1 184 ? 13.373 -0.217 -12.968 1.00 86.12 184 ASN A O 1
ATOM 1437 N N . THR A 1 185 ? 12.705 1.173 -11.343 1.00 89.38 185 THR A N 1
ATOM 1438 C CA . THR A 1 185 ? 12.611 0.179 -10.270 1.00 89.38 185 THR A CA 1
ATOM 1439 C C . THR A 1 185 ? 11.519 0.577 -9.276 1.00 89.38 185 THR A C 1
ATOM 1441 O O . THR A 1 185 ? 10.966 1.677 -9.350 1.00 89.38 185 THR A O 1
ATOM 1444 N N . SER A 1 186 ? 11.181 -0.317 -8.349 1.00 91.50 186 SER A N 1
ATOM 1445 C CA . SER A 1 186 ? 10.271 -0.026 -7.239 1.00 91.50 186 SER A CA 1
ATOM 1446 C C . SER A 1 186 ? 11.003 0.752 -6.143 1.00 91.50 186 SER A C 1
ATOM 1448 O O . SER A 1 186 ? 12.102 0.370 -5.750 1.00 91.50 186 SER A O 1
ATOM 1450 N N . ASN A 1 187 ? 10.389 1.818 -5.626 1.00 94.25 187 ASN A N 1
ATOM 1451 C CA . ASN A 1 187 ? 10.864 2.547 -4.448 1.00 94.25 187 ASN A CA 1
ATOM 1452 C C . ASN A 1 187 ? 9.827 2.428 -3.330 1.00 94.25 187 ASN A C 1
ATOM 1454 O O . ASN A 1 187 ? 8.657 2.761 -3.537 1.00 94.25 187 ASN A O 1
ATOM 1458 N N . TYR A 1 188 ? 10.251 1.987 -2.149 1.00 95.44 188 TYR A N 1
ATOM 1459 C CA . TYR A 1 188 ? 9.362 1.698 -1.026 1.00 95.44 188 TYR A CA 1
ATOM 1460 C C . TYR A 1 188 ? 9.297 2.890 -0.078 1.00 95.44 188 TYR A C 1
ATOM 1462 O O . TYR A 1 188 ? 10.278 3.259 0.574 1.00 95.44 188 TYR A O 1
ATOM 1470 N N . ILE A 1 189 ? 8.125 3.522 -0.031 1.00 96.75 189 ILE A N 1
ATOM 1471 C CA . ILE A 1 189 ? 7.898 4.753 0.724 1.00 96.75 189 ILE A CA 1
ATOM 1472 C C . ILE A 1 189 ? 6.902 4.476 1.838 1.00 96.75 189 ILE A C 1
ATOM 1474 O O . ILE A 1 189 ? 5.772 4.057 1.598 1.00 96.75 189 ILE A O 1
ATOM 1478 N N . TYR A 1 190 ? 7.315 4.759 3.064 1.00 96.12 190 TYR A N 1
ATOM 1479 C CA . TYR A 1 190 ? 6.494 4.600 4.253 1.00 96.12 190 TYR A CA 1
ATOM 1480 C C . TYR A 1 190 ? 5.967 5.949 4.709 1.00 96.12 190 TYR A C 1
ATOM 1482 O O . TYR A 1 190 ? 6.631 6.977 4.562 1.00 96.12 190 TYR A O 1
ATOM 1490 N N . ILE A 1 191 ? 4.773 5.939 5.293 1.00 95.44 191 ILE A N 1
ATOM 1491 C CA . ILE A 1 191 ? 4.150 7.143 5.827 1.00 95.44 191 ILE A CA 1
ATOM 1492 C C . ILE A 1 191 ? 3.976 7.005 7.332 1.00 95.44 191 ILE A C 1
ATOM 1494 O O . ILE A 1 191 ? 3.507 5.987 7.848 1.00 95.44 191 ILE A O 1
ATOM 1498 N N . ARG A 1 192 ? 4.351 8.069 8.033 1.00 92.06 192 ARG A N 1
ATOM 1499 C CA . ARG A 1 192 ? 4.052 8.284 9.441 1.00 92.06 192 ARG A CA 1
ATOM 1500 C C . ARG A 1 192 ? 3.053 9.422 9.596 1.00 92.06 192 ARG A C 1
ATOM 1502 O O . ARG A 1 192 ? 2.818 10.215 8.692 1.00 92.06 192 ARG A O 1
ATOM 1509 N N . GLY A 1 193 ? 2.501 9.523 10.787 1.00 89.94 193 GLY A N 1
ATOM 1510 C CA . GLY A 1 193 ? 1.796 10.702 11.249 1.00 89.9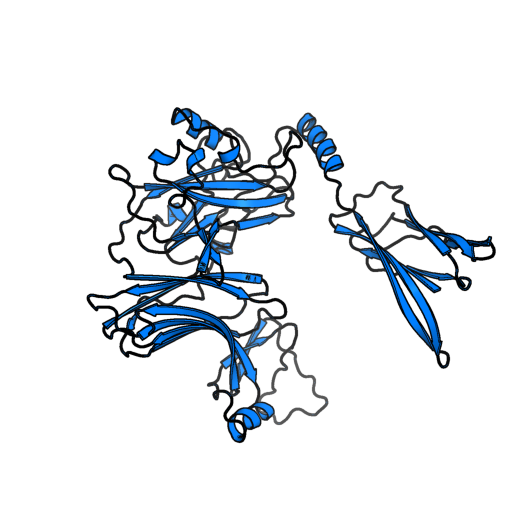4 193 GLY A CA 1
ATOM 1511 C C . GLY A 1 193 ? 1.555 10.593 12.737 1.00 89.94 193 GLY A C 1
ATOM 1512 O O . GLY A 1 193 ? 2.196 9.803 13.439 1.00 89.94 193 GLY A O 1
ATOM 1513 N N . THR A 1 194 ? 0.625 11.386 13.233 1.00 88.06 194 THR A N 1
ATOM 1514 C CA . THR A 1 194 ? 0.269 11.384 14.646 1.00 88.06 194 THR A CA 1
ATOM 1515 C C . THR A 1 194 ? -1.176 11.838 14.834 1.00 88.06 194 THR A C 1
ATOM 1517 O O . THR A 1 194 ? -1.855 12.226 13.880 1.00 88.06 194 THR A O 1
ATOM 1520 N N . THR A 1 195 ? -1.661 11.736 16.065 1.00 83.56 195 THR A N 1
ATOM 1521 C CA . THR A 1 195 ? -3.022 12.102 16.436 1.00 83.56 195 THR A CA 1
ATOM 1522 C C . THR A 1 195 ? -3.103 12.613 17.870 1.00 83.56 195 THR A C 1
ATOM 1524 O O . THR A 1 195 ? -2.298 12.241 18.731 1.00 83.56 195 THR A O 1
ATOM 1527 N N . THR A 1 196 ? -4.125 13.424 18.129 1.00 76.50 196 THR A N 1
ATOM 1528 C CA . THR A 1 196 ? -4.587 13.821 19.461 1.00 76.50 196 THR A CA 1
ATOM 1529 C C . THR A 1 196 ? -5.896 13.127 19.866 1.00 76.50 196 THR A C 1
ATOM 1531 O O . THR A 1 196 ? -6.569 13.618 20.767 1.00 76.50 196 THR A O 1
ATOM 1534 N N . ALA A 1 197 ? -6.317 12.054 19.181 1.00 73.62 197 ALA A N 1
ATOM 1535 C CA . ALA A 1 197 ? -7.532 11.302 19.507 1.00 73.62 197 ALA A CA 1
ATOM 1536 C C . ALA A 1 197 ? -7.641 9.945 18.786 1.00 73.62 197 ALA A C 1
ATOM 1538 O O . ALA A 1 197 ? -7.047 9.749 17.727 1.00 73.62 197 ALA A O 1
ATOM 1539 N N . PRO A 1 198 ? -8.484 9.023 19.286 1.00 79.94 198 PRO A N 1
ATOM 1540 C CA . PRO A 1 198 ? -8.863 7.840 18.527 1.00 79.94 198 PRO A CA 1
ATOM 1541 C C . PRO A 1 198 ? -9.418 8.230 17.153 1.00 79.94 198 PRO A C 1
ATOM 1543 O O . PRO A 1 198 ? -10.302 9.085 17.045 1.00 79.94 198 PRO A O 1
ATOM 1546 N N . THR A 1 199 ? -8.894 7.626 16.094 1.00 82.69 199 THR A N 1
ATOM 1547 C CA . THR A 1 199 ? -9.283 7.958 14.726 1.00 82.69 199 THR A CA 1
ATOM 1548 C C . THR A 1 199 ? -8.931 6.846 13.746 1.00 82.69 199 THR A C 1
ATOM 1550 O O . THR A 1 199 ? -8.087 5.993 14.014 1.00 82.69 199 THR A O 1
ATOM 1553 N N . SER A 1 200 ? -9.532 6.912 12.570 1.00 89.12 200 SER A N 1
ATOM 1554 C CA . SER A 1 200 ? -9.158 6.141 11.398 1.00 89.12 200 SER A CA 1
ATOM 1555 C C . SER A 1 200 ? -9.194 7.036 10.167 1.00 89.12 200 SER A C 1
ATOM 1557 O O . SER A 1 200 ? -9.656 8.181 10.217 1.00 89.12 200 SER A O 1
ATOM 1559 N N . GLY A 1 201 ? -8.655 6.541 9.065 1.00 90.94 201 GLY A N 1
ATOM 1560 C CA . GLY A 1 201 ? -8.692 7.248 7.801 1.00 90.94 201 GLY A CA 1
ATOM 1561 C C . GLY A 1 201 ? -7.844 6.577 6.747 1.00 90.94 201 GLY A C 1
ATOM 1562 O O . GLY A 1 201 ? -7.366 5.452 6.903 1.00 90.94 201 GLY A O 1
ATOM 1563 N N . LYS A 1 202 ? -7.662 7.301 5.651 1.00 95.56 202 LYS A N 1
ATOM 1564 C CA . LYS A 1 202 ? -6.991 6.825 4.448 1.00 95.56 202 LYS A CA 1
ATOM 1565 C C . LYS A 1 202 ? -5.892 7.789 4.055 1.00 95.56 202 LYS A C 1
ATOM 1567 O O . LYS A 1 202 ? -6.073 9.000 4.127 1.00 95.56 202 LYS A O 1
ATOM 1572 N N . VAL A 1 203 ? -4.771 7.254 3.605 1.00 97.25 203 VAL A N 1
ATOM 1573 C CA . VAL A 1 203 ? -3.645 8.021 3.083 1.00 97.25 203 VAL A CA 1
ATOM 1574 C C . VAL A 1 203 ? -3.366 7.575 1.660 1.00 97.25 203 VAL A C 1
ATOM 1576 O O . VAL A 1 203 ? -3.446 6.384 1.363 1.00 97.25 203 VAL A O 1
ATOM 1579 N N . ARG A 1 204 ? -3.014 8.523 0.797 1.00 97.31 204 ARG A N 1
ATOM 1580 C CA . ARG A 1 204 ? -2.490 8.263 -0.548 1.00 97.31 204 ARG A CA 1
ATOM 1581 C C . ARG A 1 204 ? -1.221 9.064 -0.792 1.00 97.31 204 ARG A C 1
ATOM 1583 O O . ARG A 1 204 ? -0.920 9.999 -0.046 1.00 97.31 204 ARG A O 1
ATOM 1590 N N . LEU A 1 205 ? -0.491 8.686 -1.833 1.00 97.56 205 LEU A N 1
ATOM 1591 C CA . LEU A 1 205 ? 0.803 9.264 -2.159 1.00 97.56 205 LEU A CA 1
ATOM 1592 C C . LEU A 1 205 ? 0.885 9.629 -3.642 1.00 97.56 205 LEU A C 1
ATOM 1594 O O . LEU A 1 205 ? 0.486 8.855 -4.513 1.00 97.56 205 LEU A O 1
ATOM 1598 N N . TYR A 1 206 ? 1.479 10.785 -3.905 1.00 96.50 206 TYR A N 1
ATOM 1599 C CA . TYR A 1 206 ? 1.855 11.263 -5.228 1.00 96.50 206 TYR A CA 1
ATOM 1600 C C . TYR A 1 206 ? 3.367 11.409 -5.325 1.00 96.50 206 TYR A C 1
ATOM 1602 O O . TYR A 1 206 ? 4.032 11.699 -4.329 1.00 96.50 206 TYR A O 1
ATOM 1610 N N . ALA A 1 207 ? 3.896 11.264 -6.534 1.00 94.56 207 ALA A N 1
ATOM 1611 C CA . ALA A 1 207 ? 5.261 11.621 -6.886 1.00 94.56 207 ALA A CA 1
ATOM 1612 C C . ALA A 1 207 ? 5.211 12.626 -8.039 1.00 94.56 207 ALA A C 1
ATOM 1614 O O . ALA A 1 207 ? 5.052 12.257 -9.200 1.00 94.56 207 ALA A O 1
ATOM 1615 N N . LEU A 1 208 ? 5.323 13.906 -7.695 1.00 93.00 208 LEU A N 1
ATOM 1616 C CA . LEU A 1 208 ? 5.084 15.021 -8.602 1.00 93.00 208 LEU A CA 1
ATOM 1617 C C . LEU A 1 208 ? 6.405 15.644 -9.054 1.00 93.00 208 LEU A C 1
ATOM 1619 O O . LEU A 1 208 ? 7.261 15.938 -8.218 1.00 93.00 208 LEU A O 1
ATOM 1623 N N . PRO A 1 209 ? 6.592 15.905 -10.353 1.00 89.69 209 PRO A N 1
ATOM 1624 C CA . PRO A 1 209 ? 7.578 16.877 -10.799 1.00 89.69 209 PRO A CA 1
ATOM 1625 C C . PRO A 1 209 ? 7.276 18.266 -10.209 1.00 89.69 209 PRO A C 1
ATOM 1627 O O . PRO A 1 209 ? 6.116 18.621 -10.000 1.00 89.69 209 PRO A O 1
ATOM 1630 N N . ASN A 1 210 ? 8.301 19.089 -9.975 1.00 84.25 210 ASN A N 1
ATOM 1631 C CA . ASN A 1 210 ? 8.136 20.389 -9.304 1.00 84.25 210 ASN A CA 1
ATOM 1632 C C . ASN A 1 210 ? 7.141 21.330 -10.021 1.00 84.25 210 ASN A C 1
ATOM 1634 O O . ASN A 1 210 ? 6.407 22.071 -9.374 1.00 84.25 210 ASN A O 1
ATOM 1638 N N . ASN A 1 211 ? 7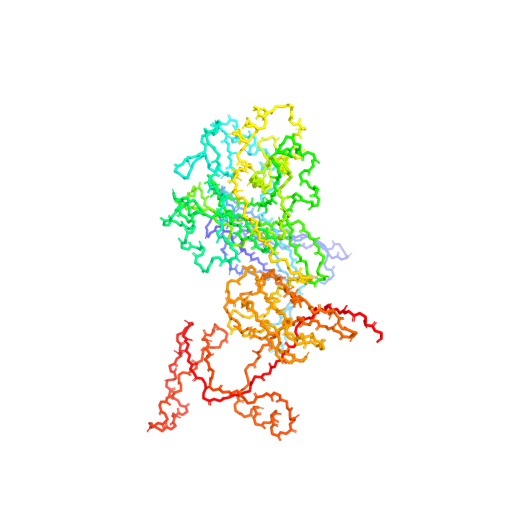.070 21.288 -11.357 1.00 83.56 211 ASN A N 1
ATOM 1639 C CA . ASN A 1 211 ? 6.118 22.097 -12.127 1.00 83.56 211 ASN A CA 1
ATOM 1640 C C . ASN A 1 211 ? 4.652 21.673 -11.932 1.00 83.56 211 ASN A C 1
ATOM 1642 O O . ASN A 1 211 ? 3.770 22.468 -12.230 1.00 83.56 211 ASN A O 1
ATOM 1646 N N . MET A 1 212 ? 4.386 20.464 -11.432 1.00 90.44 212 MET A N 1
ATOM 1647 C CA . MET A 1 212 ? 3.032 19.971 -11.164 1.00 90.44 212 MET A CA 1
ATOM 1648 C C . MET A 1 212 ? 2.525 20.345 -9.768 1.00 90.44 212 MET A C 1
ATOM 1650 O O . MET A 1 212 ? 1.323 20.304 -9.549 1.00 90.44 212 MET A O 1
ATOM 1654 N N . LEU A 1 213 ? 3.389 20.770 -8.836 1.00 90.31 213 LEU A N 1
ATOM 1655 C CA . LEU A 1 213 ? 2.986 21.102 -7.457 1.00 90.31 213 LEU A CA 1
ATOM 1656 C C . LEU A 1 213 ? 1.954 22.229 -7.358 1.00 90.31 213 LEU A C 1
ATOM 1658 O O . LEU A 1 213 ? 1.188 22.295 -6.401 1.00 90.31 213 LEU A O 1
ATOM 1662 N N . LEU A 1 214 ? 1.945 23.135 -8.334 1.00 90.75 214 LEU A N 1
ATOM 1663 C CA . LEU A 1 214 ? 0.991 24.240 -8.366 1.00 90.75 214 LEU A CA 1
ATOM 1664 C C . LEU A 1 214 ? -0.373 23.827 -8.930 1.00 90.75 214 LEU A C 1
ATOM 1666 O O . LEU A 1 214 ? -1.298 24.632 -8.901 1.00 90.75 214 LEU A O 1
ATOM 1670 N N . HIS A 1 215 ? -0.510 22.584 -9.396 1.00 92.88 215 HIS A N 1
ATOM 1671 C CA . HIS A 1 215 ? -1.694 22.097 -10.090 1.00 92.88 215 HIS A CA 1
ATOM 1672 C C . HIS A 1 215 ? -2.353 20.897 -9.386 1.00 92.88 215 HIS A C 1
ATOM 1674 O O . HIS A 1 215 ? -2.381 19.804 -9.956 1.00 92.88 215 HIS A O 1
ATOM 1680 N N . PRO A 1 216 ? -2.893 21.065 -8.156 1.00 91.75 216 PRO A N 1
ATOM 1681 C CA . PRO A 1 216 ? -3.810 20.125 -7.504 1.00 91.75 216 PRO A CA 1
ATOM 1682 C C . PRO A 1 216 ? -4.800 19.419 -8.437 1.00 91.75 216 PRO A C 1
ATOM 1684 O O . PRO A 1 216 ? -5.035 18.222 -8.273 1.00 91.75 216 PRO A O 1
ATOM 1687 N N . SER A 1 217 ? -5.343 20.124 -9.436 1.00 91.00 217 SER A N 1
ATOM 1688 C CA . SER A 1 217 ? -6.284 19.557 -10.412 1.00 91.00 217 SER A CA 1
ATOM 1689 C C . SER A 1 217 ? -5.709 18.416 -11.266 1.00 91.00 217 SER A C 1
ATOM 1691 O O . SER A 1 217 ? -6.473 17.616 -11.802 1.00 91.00 217 SER A O 1
ATOM 1693 N N . LEU A 1 218 ? -4.380 18.309 -11.361 1.00 93.31 218 LEU A N 1
ATOM 1694 C CA . LEU A 1 218 ? -3.655 17.307 -12.150 1.00 93.31 218 LEU A CA 1
ATOM 1695 C C . LEU A 1 218 ? -3.015 16.210 -11.284 1.00 93.31 218 LEU A C 1
ATOM 1697 O O . LEU A 1 218 ? -2.302 15.344 -11.793 1.00 93.31 218 LEU A O 1
ATOM 1701 N N . TYR A 1 219 ? -3.219 16.222 -9.964 1.00 93.50 219 TYR A N 1
ATOM 1702 C CA . TYR A 1 219 ? -2.566 15.254 -9.073 1.00 93.50 219 TYR A CA 1
ATOM 1703 C C . TYR A 1 219 ? -3.009 13.817 -9.363 1.00 93.50 219 TYR A C 1
ATOM 1705 O O . TYR A 1 219 ? -2.182 12.907 -9.353 1.00 93.50 219 TYR A O 1
ATOM 1713 N N . ASP A 1 220 ? -4.291 13.623 -9.677 1.00 92.69 220 ASP A N 1
ATOM 1714 C CA . ASP A 1 220 ? -4.873 12.315 -9.998 1.00 92.69 220 ASP A CA 1
ATOM 1715 C C . ASP A 1 220 ? -4.581 11.849 -11.442 1.00 92.69 220 ASP A C 1
ATOM 1717 O O . ASP A 1 220 ? -5.078 10.805 -11.870 1.00 92.69 220 ASP A O 1
ATOM 1721 N N . GLU A 1 221 ? -3.741 12.573 -12.194 1.00 91.25 221 GLU A N 1
ATOM 1722 C CA . GLU A 1 221 ? -3.222 12.082 -13.469 1.00 91.25 221 GLU A CA 1
ATOM 1723 C C . GLU A 1 221 ? -2.325 10.850 -13.287 1.00 91.25 221 GLU A C 1
ATOM 1725 O O . GLU A 1 221 ? -1.591 10.678 -12.309 1.00 91.25 221 GLU A O 1
ATOM 1730 N N . GLU A 1 222 ? -2.342 9.996 -14.307 1.00 85.94 222 GLU A N 1
ATOM 1731 C CA . GLU A 1 222 ? -1.683 8.695 -14.310 1.00 85.94 222 GLU A CA 1
ATOM 1732 C C . GLU A 1 222 ? -0.192 8.739 -13.957 1.00 85.94 222 GLU A C 1
ATOM 1734 O O . GLU A 1 222 ? 0.297 7.877 -13.223 1.00 85.94 222 GLU A O 1
ATOM 1739 N N . SER A 1 223 ? 0.524 9.751 -14.447 1.00 87.56 223 SER A N 1
ATOM 1740 C CA . SER A 1 223 ? 1.966 9.907 -14.242 1.00 87.56 223 SER A CA 1
ATOM 1741 C C . SER A 1 223 ? 2.349 10.355 -12.833 1.00 87.56 223 SER A C 1
ATOM 1743 O O . SER A 1 223 ? 3.520 10.249 -12.465 1.00 87.56 223 SER A O 1
ATOM 1745 N N . ASN A 1 224 ? 1.387 10.854 -12.057 1.00 91.62 224 ASN A N 1
ATOM 1746 C CA . ASN A 1 224 ? 1.612 11.598 -10.821 1.00 91.62 224 ASN A CA 1
ATOM 1747 C C . ASN A 1 224 ? 1.263 10.770 -9.582 1.00 91.62 224 ASN A C 1
ATOM 1749 O O . ASN A 1 224 ? 1.948 10.833 -8.558 1.00 91.62 224 ASN A O 1
ATOM 1753 N N . ILE A 1 225 ? 0.227 9.944 -9.680 1.00 92.88 225 ILE A N 1
ATOM 1754 C CA . ILE A 1 225 ? -0.255 9.123 -8.573 1.00 92.88 225 ILE A CA 1
ATOM 1755 C C . ILE A 1 225 ? 0.577 7.850 -8.391 1.00 92.88 225 ILE A C 1
ATOM 1757 O O . ILE A 1 225 ? 1.195 7.337 -9.330 1.00 92.88 225 ILE A O 1
ATOM 1761 N N . VAL A 1 226 ? 0.675 7.364 -7.154 1.00 95.12 226 VAL A N 1
ATOM 1762 C CA . VAL A 1 226 ? 1.227 6.035 -6.856 1.00 95.12 226 VAL A CA 1
ATOM 1763 C C . VAL A 1 226 ? 0.112 4.997 -6.977 1.00 95.12 226 VAL A C 1
ATOM 1765 O O . VAL A 1 226 ? -0.977 5.177 -6.433 1.00 95.12 226 VAL A O 1
ATOM 1768 N N . TRP A 1 227 ? 0.402 3.914 -7.694 1.00 92.88 227 TRP A N 1
ATOM 1769 C CA . TRP A 1 227 ? -0.548 2.856 -8.030 1.00 92.88 227 TRP A CA 1
ATOM 1770 C C . TRP A 1 227 ? -0.220 1.563 -7.280 1.00 92.88 227 TRP A C 1
ATOM 1772 O O . TRP A 1 227 ? 0.950 1.193 -7.182 1.00 92.88 227 TRP A O 1
ATOM 1782 N N . ASP A 1 228 ? -1.259 0.871 -6.826 1.00 91.50 228 ASP A N 1
ATOM 1783 C CA . ASP A 1 228 ? -1.222 -0.563 -6.541 1.00 91.50 228 ASP A CA 1
ATOM 1784 C C . ASP A 1 228 ? -1.859 -1.323 -7.713 1.00 91.50 228 ASP A C 1
ATOM 1786 O O . ASP A 1 228 ? -2.437 -0.718 -8.622 1.00 91.50 228 ASP A O 1
ATOM 1790 N N . TYR A 1 229 ? -1.751 -2.646 -7.685 1.00 86.19 229 TYR A N 1
ATOM 1791 C CA . TYR A 1 229 ? -2.233 -3.553 -8.717 1.00 86.19 229 TYR A CA 1
ATOM 1792 C C . TYR A 1 229 ? -3.108 -4.622 -8.072 1.00 86.19 229 TYR A C 1
ATOM 1794 O O . TYR A 1 229 ? -2.789 -5.113 -6.985 1.00 86.19 229 TYR A O 1
ATOM 1802 N N . ASN A 1 230 ? -4.231 -4.963 -8.697 1.00 78.31 230 ASN A N 1
ATOM 1803 C CA . ASN A 1 230 ? -5.036 -6.109 -8.274 1.00 78.31 230 ASN A CA 1
ATOM 1804 C C . ASN A 1 230 ? -4.442 -7.420 -8.826 1.00 78.31 230 ASN A C 1
ATOM 1806 O O . ASN A 1 230 ? -3.369 -7.427 -9.438 1.00 78.31 230 ASN A O 1
ATOM 1810 N N . ASP A 1 231 ? -5.124 -8.525 -8.558 1.00 70.12 231 ASP A N 1
ATOM 1811 C CA . ASP A 1 231 ? -4.803 -9.857 -9.066 1.00 70.12 231 ASP A CA 1
ATOM 1812 C C . ASP A 1 231 ? -4.889 -9.939 -10.597 1.00 70.12 231 ASP A C 1
ATOM 1814 O O . ASP A 1 231 ? -4.074 -10.613 -11.208 1.00 70.12 231 ASP A O 1
ATOM 1818 N N . ASP A 1 232 ? -5.761 -9.160 -11.238 1.00 67.25 232 ASP A N 1
ATOM 1819 C CA . ASP A 1 232 ? -5.814 -9.048 -12.705 1.00 67.25 232 ASP A CA 1
ATOM 1820 C C . ASP A 1 232 ? -4.684 -8.173 -13.305 1.00 67.25 232 ASP A C 1
ATOM 1822 O O . ASP A 1 232 ? -4.593 -7.990 -14.524 1.00 67.25 232 ASP A O 1
ATOM 1826 N N . GLY A 1 233 ? -3.813 -7.596 -12.467 1.00 70.44 233 GLY A N 1
ATOM 1827 C CA . GLY A 1 233 ? -2.763 -6.660 -12.882 1.00 70.44 233 GLY A CA 1
ATOM 1828 C C . GLY A 1 233 ? -3.284 -5.275 -13.288 1.00 70.44 233 GLY A C 1
ATOM 1829 O O . GLY A 1 233 ? -2.529 -4.454 -13.820 1.00 70.44 233 GLY A O 1
ATOM 1830 N N . GLU A 1 234 ? -4.559 -4.982 -13.033 1.00 82.25 234 GLU A N 1
ATOM 1831 C CA . GLU A 1 234 ? -5.146 -3.661 -13.206 1.00 82.25 234 GLU A CA 1
ATOM 1832 C C . GLU A 1 234 ? -4.705 -2.729 -12.083 1.00 82.25 234 GLU A C 1
ATOM 1834 O O . GLU A 1 234 ? -4.706 -3.063 -10.895 1.00 82.25 234 GLU A O 1
ATOM 1839 N N . ARG A 1 235 ? -4.347 -1.508 -12.471 1.00 88.25 235 ARG A N 1
ATOM 1840 C CA . ARG A 1 235 ? -3.925 -0.487 -11.521 1.00 88.25 235 ARG A CA 1
ATOM 1841 C C . ARG A 1 235 ? -5.116 0.146 -10.806 1.00 88.25 235 ARG A C 1
ATOM 1843 O O . ARG A 1 235 ? -6.123 0.486 -11.429 1.00 88.25 235 ARG A O 1
ATOM 1850 N N . TYR A 1 236 ? -4.943 0.439 -9.527 1.00 91.12 236 TYR A N 1
ATOM 1851 C CA . TYR A 1 236 ? -5.839 1.295 -8.756 1.00 91.12 236 TYR A CA 1
ATOM 1852 C C . TYR A 1 236 ? -5.039 2.193 -7.810 1.00 91.12 236 TYR A C 1
ATOM 1854 O O . TYR A 1 236 ? -3.873 1.934 -7.510 1.00 91.12 236 TYR A O 1
ATOM 1862 N N . VAL A 1 237 ? -5.637 3.310 -7.392 1.00 94.25 237 VAL A N 1
ATOM 1863 C CA . VAL A 1 237 ? -4.945 4.297 -6.553 1.00 94.25 237 VAL A CA 1
ATOM 1864 C C . VAL A 1 237 ? -4.459 3.631 -5.273 1.00 94.25 237 VAL A C 1
ATOM 1866 O O . VAL A 1 237 ? -5.276 3.100 -4.518 1.00 94.25 237 VAL A O 1
ATOM 1869 N N . ALA A 1 238 ? -3.154 3.703 -5.005 1.00 95.06 238 ALA A N 1
ATOM 1870 C CA . ALA A 1 238 ? -2.605 3.162 -3.775 1.00 95.06 238 ALA A CA 1
ATOM 1871 C C . ALA A 1 238 ? -3.166 3.949 -2.587 1.00 95.06 238 ALA A C 1
ATOM 1873 O O . ALA A 1 238 ? -2.954 5.160 -2.454 1.00 95.06 238 ALA A O 1
ATOM 1874 N N . ILE A 1 239 ? -3.901 3.252 -1.724 1.00 95.44 239 ILE A N 1
ATOM 1875 C CA . ILE A 1 239 ? -4.479 3.809 -0.506 1.00 95.44 239 ILE A CA 1
ATOM 1876 C C . ILE A 1 239 ? -4.086 2.911 0.654 1.00 95.44 239 ILE A C 1
ATOM 1878 O O . ILE A 1 239 ? -4.288 1.699 0.628 1.00 95.44 239 ILE A O 1
ATOM 1882 N N . ARG A 1 240 ? -3.557 3.522 1.708 1.00 94.19 240 ARG A N 1
ATOM 1883 C CA . ARG A 1 240 ? -3.246 2.848 2.966 1.00 94.19 240 ARG A CA 1
ATOM 1884 C C . ARG A 1 240 ? -4.198 3.353 4.031 1.00 94.19 240 ARG A C 1
ATOM 1886 O O . ARG A 1 240 ? -4.352 4.561 4.209 1.00 94.19 240 ARG A O 1
ATOM 1893 N N . SER A 1 241 ? -4.857 2.432 4.717 1.00 91.50 241 SER A N 1
ATOM 1894 C CA . SER A 1 241 ? -5.754 2.786 5.815 1.00 91.50 241 SER A CA 1
ATOM 1895 C C . SER A 1 241 ? -4.981 2.798 7.128 1.00 91.50 241 SER A C 1
ATOM 1897 O O . SER A 1 241 ? -4.076 1.991 7.330 1.00 91.50 241 SER A O 1
ATOM 1899 N N . TYR A 1 242 ? -5.345 3.698 8.032 1.00 88.25 242 TYR A N 1
ATOM 1900 C CA . TYR A 1 242 ? -4.865 3.685 9.409 1.00 88.25 242 TYR A CA 1
ATOM 1901 C C . TYR A 1 242 ? -6.055 3.664 10.362 1.00 88.25 242 TYR A C 1
ATOM 1903 O O . TYR A 1 242 ? -7.129 4.177 10.052 1.00 88.25 242 TYR A O 1
ATOM 1911 N N . SER A 1 243 ? -5.851 3.082 11.538 1.00 85.81 243 SER A N 1
ATOM 1912 C CA . SER A 1 243 ? -6.795 3.132 12.648 1.00 85.81 243 SER A CA 1
ATOM 1913 C C . SER A 1 243 ? -6.016 3.102 13.955 1.00 85.81 243 SER A C 1
ATOM 1915 O O . SER A 1 243 ? -5.081 2.317 14.110 1.00 85.81 243 SER A O 1
ATOM 1917 N N . THR A 1 244 ? -6.372 3.973 14.888 1.00 79.25 244 THR A N 1
ATOM 1918 C CA . THR A 1 244 ? -5.739 4.082 16.198 1.00 79.25 244 THR A CA 1
ATOM 1919 C C . THR A 1 244 ? -6.766 4.418 17.265 1.00 79.25 244 THR A C 1
ATOM 1921 O O . THR A 1 244 ? -7.664 5.228 17.058 1.00 79.25 244 THR A O 1
ATOM 1924 N N . ASN A 1 245 ? -6.587 3.825 18.443 1.00 75.75 245 ASN A N 1
ATOM 1925 C CA . ASN A 1 245 ? -7.391 4.110 19.629 1.00 75.75 245 ASN A CA 1
ATOM 1926 C C . ASN A 1 245 ? -6.682 5.086 20.589 1.00 75.75 245 ASN A C 1
ATOM 1928 O O . ASN A 1 245 ? -7.106 5.257 21.730 1.00 75.75 245 ASN A O 1
ATOM 1932 N N . SER A 1 246 ? -5.560 5.687 20.178 1.00 66.75 246 SER A N 1
ATOM 1933 C CA . SER A 1 246 ? -4.740 6.535 21.047 1.00 66.75 246 SER A CA 1
ATOM 1934 C C . SER A 1 246 ? -5.325 7.939 21.211 1.00 66.75 246 SER A C 1
ATOM 1936 O O . SER A 1 246 ? -5.453 8.674 20.243 1.00 66.75 246 SER A O 1
ATOM 1938 N N . ALA A 1 247 ? -5.592 8.350 22.455 1.00 59.59 247 ALA A N 1
ATOM 1939 C CA . ALA A 1 247 ? -6.060 9.702 22.782 1.00 59.59 247 ALA A CA 1
ATOM 1940 C C . ALA A 1 247 ? -4.975 10.795 22.682 1.00 59.59 247 ALA A C 1
ATOM 1942 O O . ALA A 1 247 ? -5.289 11.970 22.598 1.00 59.59 247 ALA A O 1
ATOM 1943 N N . ALA A 1 248 ? -3.697 10.421 22.668 1.00 65.25 248 ALA A N 1
ATOM 1944 C CA . ALA A 1 248 ? -2.573 11.271 22.287 1.00 65.25 248 ALA A CA 1
ATOM 1945 C C . ALA A 1 248 ? -1.429 10.338 21.898 1.00 65.25 248 ALA A C 1
ATOM 1947 O O . ALA A 1 248 ? -0.992 9.517 22.711 1.00 65.25 248 ALA A O 1
ATOM 1948 N N . SER A 1 249 ? -0.985 10.390 20.645 1.00 64.88 249 SER A N 1
ATOM 1949 C CA . SER A 1 249 ? -0.023 9.405 20.162 1.00 64.88 249 SER A CA 1
ATOM 1950 C C . SER A 1 249 ? 1.379 9.704 20.701 1.00 64.88 249 SER A C 1
ATOM 1952 O O . SER A 1 249 ? 2.098 10.556 20.181 1.00 64.88 249 SER A O 1
ATOM 1954 N N . LEU A 1 250 ? 1.787 8.972 21.745 1.00 68.25 250 LEU A N 1
ATOM 1955 C CA . LEU A 1 250 ? 3.179 8.939 22.232 1.00 68.25 250 LEU A CA 1
ATOM 1956 C C . LEU A 1 250 ? 4.138 8.289 21.214 1.00 68.25 250 LEU A C 1
ATOM 1958 O O . LEU A 1 250 ? 5.352 8.409 21.341 1.00 68.25 250 LEU A O 1
ATOM 1962 N N . ASN A 1 251 ? 3.573 7.619 20.207 1.00 78.12 251 ASN A N 1
ATOM 1963 C CA . ASN A 1 251 ? 4.246 6.876 19.149 1.00 78.12 251 ASN A CA 1
ATOM 1964 C C . ASN A 1 251 ? 3.772 7.382 17.776 1.00 78.12 251 ASN A C 1
ATOM 1966 O O . ASN A 1 251 ? 2.690 7.964 17.695 1.00 78.12 251 ASN A O 1
ATOM 1970 N N . PRO A 1 252 ? 4.501 7.147 16.675 1.00 83.81 252 PRO A N 1
ATOM 1971 C CA . PRO A 1 252 ? 3.977 7.473 15.354 1.00 83.81 252 PRO A CA 1
ATOM 1972 C C . PRO A 1 252 ? 2.812 6.550 14.998 1.00 83.81 252 PRO A C 1
ATOM 1974 O O . PRO A 1 252 ? 2.868 5.347 15.258 1.00 83.81 252 PRO A O 1
ATOM 1977 N N . ILE A 1 253 ? 1.798 7.095 14.326 1.00 89.38 253 ILE A N 1
ATOM 1978 C CA . ILE A 1 253 ? 0.901 6.276 13.507 1.00 89.38 253 ILE A CA 1
ATOM 1979 C C . ILE A 1 253 ? 1.715 5.874 12.281 1.00 89.38 253 ILE A C 1
ATOM 1981 O O . ILE A 1 253 ? 1.942 6.695 11.394 1.00 89.38 253 ILE A O 1
ATOM 1985 N N . LEU A 1 254 ? 2.217 4.643 12.275 1.00 90.50 254 LEU A N 1
ATOM 1986 C CA . LEU A 1 254 ? 2.989 4.086 11.171 1.00 90.50 254 LEU A CA 1
ATOM 1987 C C . LEU A 1 254 ? 2.065 3.285 10.258 1.00 90.50 254 LEU A C 1
ATOM 1989 O O . LEU A 1 254 ? 1.433 2.325 10.697 1.00 90.50 254 LEU A O 1
ATOM 1993 N N . LEU A 1 255 ? 2.041 3.648 8.981 1.00 91.56 255 LEU A N 1
ATOM 1994 C CA . LEU A 1 255 ? 1.473 2.812 7.935 1.00 91.56 255 LEU A CA 1
ATOM 1995 C C . LEU A 1 255 ? 2.554 1.799 7.552 1.00 91.56 255 LEU A C 1
ATOM 1997 O O . LEU A 1 255 ? 3.513 2.135 6.859 1.00 91.56 255 LEU A O 1
ATOM 2001 N N . SER A 1 256 ? 2.447 0.587 8.098 1.00 81.25 256 SER A N 1
ATOM 2002 C CA . SER A 1 256 ? 3.482 -0.448 7.982 1.00 81.25 256 SER A CA 1
ATOM 2003 C C . SER A 1 256 ? 3.596 -1.042 6.582 1.00 81.25 256 SER A C 1
ATOM 2005 O O . SER A 1 256 ? 4.657 -1.537 6.221 1.00 81.25 256 SER A O 1
ATOM 2007 N N . GLU A 1 257 ? 2.520 -0.997 5.799 1.00 89.56 257 GLU A N 1
ATOM 2008 C CA . GLU A 1 257 ? 2.550 -1.381 4.393 1.00 89.56 257 GLU A CA 1
ATOM 2009 C C . GLU A 1 257 ? 3.059 -0.197 3.547 1.00 89.56 257 GLU A C 1
ATOM 2011 O O . GLU A 1 257 ? 2.471 0.891 3.606 1.00 89.56 257 GLU A O 1
ATOM 2016 N N . PRO A 1 258 ? 4.139 -0.372 2.762 1.00 94.31 258 PRO A N 1
ATOM 2017 C CA . PRO A 1 258 ? 4.704 0.709 1.966 1.00 94.31 258 PRO A CA 1
ATOM 2018 C C . PRO A 1 258 ? 3.835 1.056 0.756 1.00 94.31 258 PRO A C 1
ATOM 2020 O O . PRO A 1 258 ? 3.103 0.229 0.211 1.00 94.31 258 PRO A O 1
ATOM 2023 N N . PHE A 1 259 ? 4.003 2.282 0.273 1.00 95.88 259 PHE A N 1
ATOM 2024 C CA . PHE A 1 259 ? 3.642 2.681 -1.080 1.00 95.88 259 PHE A CA 1
ATOM 2025 C C . PHE A 1 259 ? 4.764 2.263 -2.038 1.00 95.88 259 PHE A C 1
ATOM 2027 O O . PHE A 1 259 ? 5.916 2.658 -1.841 1.00 95.88 259 PHE A O 1
ATOM 2034 N N . SER A 1 260 ? 4.436 1.492 -3.080 1.00 92.50 260 SER A N 1
ATOM 2035 C CA . SER A 1 260 ? 5.397 1.089 -4.115 1.00 92.50 260 SER A CA 1
ATOM 2036 C C . SER A 1 260 ? 5.434 2.131 -5.235 1.00 92.50 260 SER A C 1
ATOM 2038 O O . SER A 1 260 ? 4.687 2.075 -6.211 1.00 92.50 260 SER A O 1
ATOM 2040 N N . CYS A 1 261 ? 6.289 3.142 -5.082 1.00 92.25 261 CYS A N 1
ATOM 2041 C CA . CYS A 1 261 ? 6.484 4.178 -6.092 1.00 92.25 261 CYS A CA 1
ATOM 2042 C C . CYS A 1 261 ? 7.412 3.653 -7.187 1.00 92.25 261 CYS A C 1
ATOM 2044 O O . CYS A 1 261 ? 8.640 3.747 -7.092 1.00 92.25 261 CYS A O 1
ATOM 2046 N N . ALA A 1 262 ? 6.813 3.040 -8.200 1.00 87.44 262 ALA A N 1
ATOM 2047 C CA . ALA A 1 262 ? 7.550 2.174 -9.096 1.00 87.44 262 ALA A CA 1
ATOM 2048 C C . ALA A 1 262 ? 7.706 2.726 -10.517 1.00 87.44 262 ALA A C 1
ATOM 2050 O O . ALA A 1 262 ? 6.841 3.435 -11.026 1.00 87.44 262 ALA A O 1
ATOM 2051 N N . ASP A 1 263 ? 8.846 2.384 -11.120 1.00 83.94 263 ASP A N 1
ATOM 2052 C CA . ASP A 1 263 ? 9.255 2.671 -12.498 1.00 83.94 263 ASP A CA 1
ATOM 2053 C C . ASP A 1 263 ? 9.077 4.144 -12.901 1.00 83.94 263 ASP A C 1
ATOM 2055 O O . ASP A 1 263 ? 8.668 4.467 -14.017 1.00 83.94 263 ASP A O 1
ATOM 2059 N N . ARG A 1 264 ? 9.397 5.062 -11.978 1.00 86.94 264 ARG A N 1
ATOM 2060 C CA . ARG A 1 264 ? 9.299 6.496 -12.257 1.00 86.94 264 ARG A CA 1
ATOM 2061 C C . ARG A 1 264 ? 10.262 6.889 -13.380 1.00 86.94 264 ARG A C 1
ATOM 2063 O O . ARG A 1 264 ? 11.431 6.486 -13.333 1.00 86.94 264 ARG A O 1
ATOM 2070 N N . PRO A 1 265 ? 9.790 7.658 -14.380 1.00 84.94 265 PRO A N 1
ATOM 2071 C CA . PRO A 1 265 ? 10.650 8.157 -15.439 1.00 84.94 265 PRO A CA 1
ATOM 2072 C C . PRO A 1 265 ? 11.616 9.216 -14.899 1.00 84.94 265 PRO A C 1
ATOM 2074 O O . PRO A 1 265 ? 11.523 9.663 -13.758 1.00 84.94 265 PRO A O 1
ATOM 2077 N N . LEU A 1 266 ? 12.554 9.639 -15.747 1.00 85.62 266 LEU A N 1
ATOM 2078 C CA . LEU A 1 266 ? 13.377 10.805 -15.444 1.00 85.62 266 LEU A CA 1
ATOM 2079 C C . LEU A 1 266 ? 12.463 12.036 -15.264 1.00 85.62 266 LEU A C 1
ATOM 2081 O O . LEU A 1 266 ? 11.570 12.230 -16.099 1.00 85.62 266 LEU A O 1
ATOM 2085 N N . PRO A 1 267 ? 12.697 12.885 -14.245 1.00 84.12 267 PRO A N 1
ATOM 2086 C CA . PRO A 1 267 ? 12.039 14.179 -14.161 1.00 84.12 267 PRO A CA 1
ATOM 2087 C C . PRO A 1 267 ? 12.229 14.991 -15.456 1.00 84.12 267 PRO A C 1
ATOM 2089 O O . PRO A 1 267 ? 13.240 14.819 -16.150 1.00 84.12 267 PRO A O 1
ATOM 2092 N N . PRO A 1 268 ? 11.294 15.895 -15.800 1.00 83.75 268 PRO A N 1
ATOM 2093 C CA . PRO A 1 268 ? 11.448 16.754 -16.968 1.00 83.75 268 PRO A CA 1
ATOM 2094 C C . PRO A 1 268 ? 12.760 17.567 -16.919 1.00 83.75 268 PRO A C 1
ATOM 2096 O O . PRO A 1 268 ? 13.257 17.870 -15.831 1.00 83.75 268 PRO A O 1
ATOM 2099 N N . PRO A 1 269 ? 13.337 17.955 -18.073 1.00 78.94 269 PRO A N 1
ATOM 2100 C CA . PRO A 1 269 ? 14.576 18.731 -18.112 1.00 78.94 269 PRO A CA 1
ATOM 2101 C C . PRO A 1 269 ? 14.506 19.996 -17.244 1.00 78.94 269 PRO A C 1
ATOM 2103 O O . PRO A 1 269 ? 13.538 20.748 -17.320 1.00 78.94 269 PRO A O 1
ATOM 2106 N N . GLY A 1 270 ? 15.546 20.239 -16.442 1.00 71.69 270 GLY A N 1
ATOM 2107 C CA . GLY A 1 270 ? 15.584 21.346 -15.475 1.00 71.69 270 GLY A CA 1
ATOM 2108 C C . GLY A 1 270 ? 15.094 20.980 -14.069 1.00 71.69 270 GLY A C 1
ATOM 2109 O O . GLY A 1 270 ? 15.131 21.831 -13.183 1.00 71.69 270 GLY A O 1
ATOM 2110 N N . HIS A 1 271 ? 14.692 19.725 -13.851 1.00 75.81 271 HIS A N 1
ATOM 2111 C CA . HIS A 1 271 ? 14.320 19.178 -12.549 1.00 75.81 271 HIS A CA 1
ATOM 2112 C C . HIS A 1 271 ? 15.243 18.008 -12.174 1.00 75.81 271 HIS A C 1
ATOM 2114 O O . HIS A 1 271 ? 15.527 17.145 -13.002 1.00 75.81 271 HIS A O 1
ATOM 2120 N N . ASP A 1 272 ? 15.711 17.978 -10.928 1.00 76.50 272 ASP A N 1
ATOM 2121 C CA . ASP A 1 272 ? 16.632 16.967 -10.379 1.00 76.50 272 ASP A CA 1
ATOM 2122 C C . ASP A 1 272 ? 16.000 16.094 -9.278 1.00 76.50 272 ASP A C 1
ATOM 2124 O O . ASP A 1 272 ? 16.597 15.116 -8.824 1.00 76.50 272 ASP A O 1
ATOM 2128 N N . HIS A 1 273 ? 14.770 16.410 -8.872 1.00 89.12 273 HIS A N 1
ATOM 2129 C CA . HIS A 1 273 ? 14.048 15.720 -7.810 1.00 89.12 273 HIS A CA 1
ATOM 2130 C C . HIS A 1 273 ? 12.572 15.521 -8.156 1.00 89.12 273 HIS A C 1
ATOM 2132 O O . HIS A 1 273 ? 11.993 16.236 -8.980 1.00 89.12 273 HIS A O 1
ATOM 2138 N N . TYR A 1 274 ? 11.963 14.559 -7.469 1.00 92.50 274 TYR A N 1
ATOM 2139 C CA . TYR A 1 274 ? 10.516 14.457 -7.340 1.00 92.50 274 TYR A CA 1
ATOM 2140 C C . TYR A 1 274 ? 10.080 15.019 -5.992 1.00 92.50 274 TYR A C 1
ATOM 2142 O O . TYR A 1 274 ? 10.778 14.921 -4.981 1.00 92.50 274 TYR A O 1
ATOM 2150 N N . SER A 1 275 ? 8.878 15.561 -5.974 1.00 93.38 275 SER A N 1
ATOM 2151 C CA . SER A 1 275 ? 8.194 16.005 -4.779 1.00 93.38 275 SER A CA 1
ATOM 2152 C C . SER A 1 275 ? 7.127 14.983 -4.416 1.00 93.38 275 SER A C 1
ATOM 2154 O O . SER A 1 275 ? 6.113 14.831 -5.098 1.00 93.38 275 SER A O 1
ATOM 2156 N N . LEU A 1 276 ? 7.373 14.249 -3.339 1.00 95.50 276 LEU A N 1
ATOM 2157 C CA . LEU A 1 276 ? 6.410 13.326 -2.768 1.00 95.50 276 LEU A CA 1
ATOM 2158 C C . LEU A 1 276 ? 5.362 14.111 -1.989 1.00 95.50 276 LEU A C 1
ATOM 2160 O O . LEU A 1 276 ? 5.711 14.815 -1.040 1.00 95.50 276 LEU A O 1
ATOM 2164 N N . VAL A 1 277 ? 4.094 13.968 -2.365 1.00 96.00 277 VAL A N 1
ATOM 2165 C CA . VAL A 1 277 ? 2.972 14.588 -1.653 1.00 96.00 277 VAL A CA 1
ATOM 2166 C C . VAL A 1 277 ? 2.097 13.497 -1.066 1.00 96.00 277 VAL A C 1
ATOM 2168 O O . VAL A 1 277 ? 1.504 12.713 -1.802 1.00 96.00 277 VAL A O 1
ATOM 2171 N N . ALA A 1 278 ? 2.028 13.437 0.261 1.00 96.69 278 ALA A N 1
ATOM 2172 C CA . ALA A 1 278 ? 1.118 12.541 0.957 1.00 96.69 278 ALA A CA 1
ATOM 2173 C C . ALA A 1 278 ? -0.136 13.306 1.364 1.00 96.69 278 ALA A C 1
ATOM 2175 O O . ALA A 1 278 ? -0.057 14.402 1.922 1.00 96.69 278 ALA A O 1
ATOM 2176 N N . GLU A 1 279 ? -1.290 12.706 1.118 1.00 96.38 279 GLU A N 1
ATOM 2177 C CA . GLU A 1 279 ? -2.580 13.246 1.522 1.00 96.38 279 GLU A CA 1
ATOM 2178 C C . GLU A 1 279 ? -3.270 12.285 2.467 1.00 96.38 279 GLU A C 1
ATOM 2180 O O . GLU A 1 279 ? -3.299 11.082 2.221 1.00 96.38 279 GLU A O 1
ATOM 2185 N N . CYS A 1 280 ? -3.869 12.824 3.520 1.00 95.19 280 CYS A N 1
ATOM 2186 C CA . CYS A 1 280 ? -4.707 12.095 4.447 1.00 95.19 280 CYS A CA 1
ATOM 2187 C C . CYS A 1 280 ? -6.164 12.544 4.292 1.00 95.19 280 CYS A C 1
ATOM 2189 O O . CYS A 1 280 ? -6.471 13.732 4.196 1.00 95.19 280 CYS A O 1
ATOM 2191 N N . LYS A 1 281 ? -7.068 11.573 4.290 1.00 93.88 281 LYS A N 1
ATOM 2192 C CA . LYS A 1 281 ? -8.506 11.758 4.416 1.00 93.88 281 LYS A CA 1
ATOM 2193 C C . LYS A 1 281 ? -8.958 10.993 5.660 1.00 93.88 281 LYS A C 1
ATOM 2195 O O . LYS A 1 281 ? -9.129 9.773 5.577 1.00 93.88 281 LYS A O 1
ATOM 2200 N N . PRO A 1 282 ? -9.108 11.674 6.808 1.00 90.38 282 PRO A N 1
ATOM 2201 C CA . PRO A 1 282 ? -9.663 11.057 8.004 1.00 90.38 282 PRO A CA 1
ATOM 2202 C C . PRO A 1 282 ? -11.073 10.520 7.751 1.00 90.38 282 PRO A C 1
ATOM 2204 O O . PRO A 1 282 ? -11.813 11.064 6.933 1.00 90.38 282 PRO A O 1
ATOM 2207 N N . ASP A 1 283 ? -11.471 9.485 8.479 1.00 86.12 283 ASP A N 1
ATOM 2208 C CA . ASP A 1 283 ? -12.856 9.029 8.469 1.00 86.12 283 ASP A CA 1
ATOM 2209 C C . ASP A 1 283 ? -13.750 9.980 9.282 1.00 86.12 283 ASP A C 1
ATOM 2211 O O . ASP A 1 283 ? -13.327 10.662 10.224 1.00 86.12 283 ASP A O 1
ATOM 2215 N N . GLY A 1 284 ? -15.035 10.002 8.933 1.00 79.44 284 GLY A N 1
ATOM 2216 C CA . GLY A 1 284 ? -16.040 10.808 9.618 1.00 79.44 284 GLY A CA 1
ATOM 2217 C C . GLY A 1 284 ? -16.107 12.250 9.117 1.00 79.44 284 GLY A C 1
ATOM 2218 O O . GLY A 1 284 ? -15.922 12.529 7.934 1.00 79.44 284 GLY A O 1
ATOM 2219 N N . THR A 1 285 ? -16.453 13.169 10.021 1.00 75.19 285 THR A N 1
ATOM 2220 C CA . THR A 1 285 ? -16.794 14.552 9.665 1.00 75.19 285 THR A CA 1
ATOM 2221 C C . THR A 1 285 ? -15.841 15.568 10.269 1.00 75.19 285 THR A C 1
ATOM 2223 O O . THR A 1 285 ? -15.437 15.441 11.430 1.00 75.19 285 THR A O 1
ATOM 2226 N N . GLY A 1 286 ? -15.541 16.604 9.493 1.00 67.81 286 GLY A N 1
ATOM 2227 C CA . GLY A 1 286 ? -14.783 17.764 9.915 1.00 67.81 286 GLY A CA 1
ATOM 2228 C C . GLY A 1 286 ? -15.534 18.674 10.893 1.00 67.81 286 GLY A C 1
ATOM 2229 O O . GLY A 1 286 ? -16.691 18.419 11.247 1.00 67.81 286 GLY A O 1
ATOM 2230 N N . PRO A 1 287 ? -14.865 19.745 11.353 1.00 64.25 287 PRO A N 1
ATOM 2231 C CA . PRO A 1 287 ? -15.423 20.742 12.272 1.00 64.25 287 PRO A CA 1
ATOM 2232 C C . PRO A 1 287 ? -16.718 21.421 11.795 1.00 64.25 287 PRO A C 1
ATOM 2234 O O . PRO A 1 287 ? -17.576 21.790 12.594 1.00 64.25 287 PRO A O 1
ATOM 2237 N N . ASP A 1 288 ? -16.878 21.564 10.485 1.00 65.62 288 ASP A N 1
ATOM 2238 C CA . ASP A 1 288 ? -18.056 22.126 9.819 1.00 65.62 288 ASP A CA 1
ATOM 2239 C C . ASP A 1 288 ? -19.240 21.137 9.735 1.00 65.62 288 ASP A C 1
ATOM 2241 O O . ASP A 1 288 ? -20.376 21.519 9.425 1.00 65.62 288 ASP A O 1
ATOM 2245 N N . GLY A 1 289 ? -19.004 19.869 10.081 1.00 66.38 289 GLY A N 1
ATOM 2246 C CA . GLY A 1 289 ? -19.956 18.769 9.970 1.00 66.38 289 GLY A CA 1
ATOM 2247 C C . GLY A 1 289 ? -20.069 18.178 8.560 1.00 66.38 289 GLY A C 1
ATOM 2248 O O . GLY A 1 289 ? -20.965 17.351 8.343 1.00 66.38 289 GLY A O 1
ATOM 2249 N N . ALA A 1 290 ? -19.209 18.582 7.622 1.00 75.88 290 ALA A N 1
ATOM 2250 C CA . ALA A 1 290 ? -19.046 17.934 6.323 1.00 75.88 290 ALA A CA 1
ATOM 2251 C C . ALA A 1 290 ? -18.113 16.722 6.446 1.00 75.88 290 ALA A C 1
ATOM 2253 O O . ALA A 1 290 ? -17.358 16.603 7.408 1.00 75.88 290 ALA A O 1
ATOM 2254 N N . GLU A 1 291 ? -18.192 15.784 5.507 1.00 82.31 291 GLU A N 1
ATOM 2255 C CA . GLU A 1 291 ? -17.233 14.678 5.451 1.00 82.31 291 GLU A CA 1
ATOM 2256 C C . GLU A 1 291 ? -15.852 15.195 5.055 1.00 82.31 291 GLU A C 1
ATOM 2258 O O . GLU A 1 291 ? -15.734 16.135 4.268 1.00 82.31 291 GLU A O 1
ATOM 2263 N N . TYR A 1 292 ? -14.803 14.575 5.592 1.00 85.12 292 TYR A N 1
ATOM 2264 C CA . TYR A 1 292 ? -13.454 14.880 5.140 1.00 85.12 292 TYR A CA 1
ATOM 2265 C C . TYR A 1 292 ? -13.302 14.494 3.669 1.00 85.12 292 TYR A C 1
ATOM 2267 O O . TYR A 1 292 ? -13.512 13.344 3.278 1.00 85.12 292 TYR A O 1
ATOM 2275 N N . LEU A 1 293 ? -12.904 15.468 2.859 1.00 89.81 293 LEU A N 1
ATOM 2276 C CA . LEU A 1 293 ? -12.513 15.260 1.475 1.00 89.81 293 LEU A CA 1
ATOM 2277 C C . LEU A 1 293 ? -10.997 15.152 1.378 1.00 89.81 293 LEU A C 1
ATOM 2279 O O . LEU A 1 293 ? -10.259 15.496 2.306 1.00 89.81 293 LEU A O 1
ATOM 2283 N N . TRP A 1 294 ? -10.523 14.680 0.232 1.00 93.75 294 TRP A N 1
ATOM 2284 C CA . TRP A 1 294 ? -9.099 14.728 -0.028 1.00 93.75 294 TRP A CA 1
ATOM 2285 C C . TRP A 1 294 ? -8.621 16.183 -0.153 1.00 93.75 294 TRP A C 1
ATOM 2287 O O . TRP A 1 294 ? -9.326 16.997 -0.758 1.00 93.75 294 TRP A O 1
ATOM 2297 N N . PRO A 1 295 ? -7.455 16.546 0.402 1.00 92.56 295 PRO A N 1
ATOM 2298 C CA . PRO A 1 295 ? -6.990 17.929 0.425 1.00 92.56 295 PRO A CA 1
ATOM 2299 C C . PRO A 1 295 ? -6.954 18.625 -0.939 1.00 92.56 295 PRO A C 1
ATOM 2301 O O . PRO A 1 295 ? -7.490 19.727 -1.040 1.00 92.56 295 PRO A O 1
ATOM 2304 N N . HIS A 1 296 ? -6.396 18.009 -1.988 1.00 92.50 296 HIS A N 1
ATOM 2305 C CA . HIS A 1 296 ? -6.303 18.664 -3.297 1.00 92.50 296 HIS A CA 1
ATOM 2306 C C . HIS A 1 296 ? -7.678 18.944 -3.923 1.00 92.50 296 HIS A C 1
ATOM 2308 O O . HIS A 1 296 ? -7.821 19.889 -4.681 1.00 92.50 296 HIS A O 1
ATOM 2314 N N . THR A 1 297 ? -8.709 18.155 -3.593 1.00 91.44 297 THR A N 1
ATOM 2315 C CA . THR A 1 297 ? -10.067 18.337 -4.150 1.00 91.44 297 THR A CA 1
ATOM 2316 C C . THR A 1 297 ? -10.807 19.535 -3.551 1.00 91.44 297 THR A C 1
ATOM 2318 O O . THR A 1 297 ? -11.896 19.880 -3.997 1.00 91.44 297 THR A O 1
ATOM 2321 N N . GLN A 1 298 ? -10.238 20.147 -2.510 1.00 85.94 298 GLN A N 1
ATOM 2322 C CA . GLN A 1 298 ? -10.813 21.282 -1.785 1.00 85.94 298 GLN A CA 1
ATOM 2323 C C . GLN A 1 298 ? -10.155 22.614 -2.160 1.00 85.94 298 GLN A C 1
ATOM 2325 O O . GLN A 1 298 ? -10.506 23.647 -1.590 1.00 85.94 298 GLN A O 1
ATOM 2330 N N . VAL A 1 299 ? -9.179 22.592 -3.066 1.00 81.62 299 VAL A N 1
ATOM 2331 C CA . VAL A 1 299 ? -8.428 23.769 -3.498 1.00 81.62 299 VAL A CA 1
ATOM 2332 C C . VAL A 1 299 ? -8.407 23.844 -5.015 1.00 81.62 299 VAL A C 1
ATOM 2334 O O . VAL A 1 299 ? -8.393 22.824 -5.699 1.00 81.62 299 VAL A O 1
ATOM 2337 N N . ASP A 1 300 ? -8.390 25.068 -5.527 1.00 83.19 300 ASP A N 1
ATOM 2338 C CA . ASP A 1 300 ? -8.072 25.322 -6.926 1.00 83.19 300 ASP A CA 1
ATOM 2339 C C . ASP A 1 300 ? -6.554 25.247 -7.146 1.00 83.19 300 ASP A C 1
ATOM 2341 O O . ASP A 1 300 ? -5.760 25.202 -6.200 1.00 83.19 300 ASP A O 1
ATOM 2345 N N . ASP A 1 301 ? -6.147 25.294 -8.412 1.00 86.44 301 ASP A N 1
ATOM 2346 C CA . ASP A 1 301 ? -4.743 25.442 -8.772 1.00 86.44 301 ASP A CA 1
ATOM 2347 C C . ASP A 1 301 ? -4.126 26.715 -8.170 1.00 86.44 301 ASP A C 1
ATOM 2349 O O . ASP A 1 301 ? -4.708 27.806 -8.189 1.00 86.44 301 ASP A O 1
ATOM 2353 N N . PHE A 1 302 ? -2.901 26.575 -7.669 1.00 84.75 302 PHE A N 1
ATOM 2354 C CA . PHE A 1 302 ? -2.153 27.654 -7.043 1.00 84.75 302 PHE A CA 1
ATOM 2355 C C . PHE A 1 302 ? -1.531 28.560 -8.105 1.00 84.75 302 PHE A C 1
ATOM 2357 O O . PHE A 1 302 ? -0.843 28.114 -9.023 1.00 84.75 302 PHE A O 1
ATOM 2364 N N . ARG A 1 303 ? -1.689 29.874 -7.949 1.00 84.12 303 ARG A N 1
ATOM 2365 C CA . ARG A 1 303 ? -1.063 30.870 -8.832 1.00 84.12 303 ARG A CA 1
ATOM 2366 C C . ARG A 1 303 ? 0.399 31.101 -8.492 1.00 84.12 303 ARG A C 1
ATOM 2368 O O . ARG A 1 303 ? 1.166 31.553 -9.341 1.00 84.12 303 ARG A O 1
ATOM 2375 N N . THR A 1 304 ? 0.784 30.855 -7.241 1.00 81.81 304 THR A N 1
ATOM 2376 C CA . THR A 1 304 ? 2.140 31.114 -6.753 1.00 81.81 304 THR A CA 1
ATOM 2377 C C . THR A 1 304 ? 2.652 29.990 -5.860 1.00 81.81 304 THR A C 1
ATOM 2379 O O . THR A 1 304 ? 1.896 29.329 -5.152 1.00 81.81 304 THR A O 1
ATOM 2382 N N . ALA A 1 305 ? 3.976 29.829 -5.811 1.00 83.81 305 ALA A N 1
ATOM 2383 C CA . ALA A 1 305 ? 4.618 28.907 -4.874 1.00 83.81 305 ALA A CA 1
ATOM 2384 C C . ALA A 1 305 ? 4.331 29.256 -3.401 1.00 83.81 305 ALA A C 1
ATOM 2386 O O . ALA A 1 305 ? 4.347 28.370 -2.549 1.00 83.81 305 ALA A O 1
ATOM 2387 N N . ALA A 1 306 ? 4.045 30.528 -3.094 1.00 79.12 306 ALA A N 1
ATOM 2388 C CA . ALA A 1 306 ? 3.674 30.961 -1.750 1.00 79.12 306 ALA A CA 1
ATOM 2389 C C . ALA A 1 306 ? 2.292 30.432 -1.338 1.00 79.12 306 ALA A C 1
ATOM 2391 O O . ALA A 1 306 ? 2.130 30.011 -0.197 1.00 79.12 306 ALA A O 1
ATOM 2392 N N . GLU A 1 307 ? 1.326 30.394 -2.262 1.00 80.06 307 GLU A N 1
ATOM 2393 C CA . GLU A 1 307 ? 0.002 29.800 -2.023 1.00 80.06 307 GLU A CA 1
ATOM 2394 C C . GLU A 1 307 ? 0.103 28.292 -1.776 1.00 80.06 307 GLU A C 1
ATOM 2396 O O . GLU A 1 307 ? -0.419 27.805 -0.775 1.00 80.06 307 GLU A O 1
ATOM 2401 N N . PHE A 1 308 ? 0.855 27.572 -2.615 1.00 84.81 308 PHE A N 1
ATOM 2402 C CA . PHE A 1 308 ? 1.138 26.150 -2.399 1.00 84.81 308 PHE A CA 1
ATOM 2403 C C . PHE A 1 308 ? 1.828 25.907 -1.048 1.00 84.81 308 PHE A C 1
ATOM 2405 O O . PHE A 1 308 ? 1.413 25.051 -0.266 1.00 84.81 308 PHE A O 1
ATOM 2412 N N . THR A 1 309 ? 2.860 26.698 -0.737 1.00 83.50 309 THR A N 1
ATOM 2413 C CA . THR A 1 309 ? 3.583 26.594 0.539 1.00 83.50 309 THR A CA 1
ATOM 2414 C C . THR A 1 309 ? 2.650 26.848 1.717 1.00 83.50 309 THR A C 1
ATOM 2416 O O . THR A 1 309 ? 2.703 26.109 2.694 1.00 83.50 309 THR A O 1
ATOM 2419 N N . ALA A 1 310 ? 1.770 27.847 1.626 1.00 78.69 310 ALA A N 1
ATOM 2420 C CA . ALA A 1 310 ? 0.779 28.137 2.654 1.00 78.69 310 ALA A CA 1
ATOM 2421 C C . ALA A 1 310 ? -0.223 26.986 2.818 1.00 78.69 310 ALA A C 1
ATOM 2423 O O . ALA A 1 310 ? -0.503 26.592 3.949 1.00 78.69 310 ALA A O 1
ATOM 2424 N N . TRP A 1 311 ? -0.713 26.399 1.722 1.00 83.50 311 TRP A N 1
ATOM 2425 C CA . TRP A 1 311 ? -1.599 25.235 1.769 1.00 83.50 311 TRP A CA 1
ATOM 2426 C C . TRP A 1 311 ? -0.941 24.049 2.472 1.00 83.50 311 TRP A C 1
ATOM 2428 O O . TRP A 1 311 ? -1.515 23.495 3.412 1.00 83.50 311 TRP A O 1
ATOM 2438 N N . VAL A 1 312 ? 0.301 23.718 2.102 1.00 84.06 312 VAL A N 1
ATOM 2439 C CA . VAL A 1 312 ? 1.066 22.683 2.801 1.00 84.06 312 VAL A CA 1
ATOM 2440 C C . VAL A 1 312 ? 1.305 23.101 4.250 1.00 84.06 312 VAL A C 1
ATOM 2442 O O . VAL A 1 312 ? 1.111 22.297 5.139 1.00 84.06 312 VAL A O 1
ATOM 2445 N N . GLN A 1 313 ? 1.691 24.327 4.577 1.00 80.94 313 GLN A N 1
ATOM 2446 C CA . GLN A 1 313 ? 2.008 24.683 5.965 1.00 80.94 313 GLN A CA 1
ATOM 2447 C C . GLN A 1 313 ? 0.784 24.736 6.884 1.00 80.94 313 GLN A C 1
ATOM 2449 O O . GLN A 1 313 ? 0.912 24.425 8.065 1.00 80.94 313 GLN A O 1
ATOM 2454 N N . ILE A 1 314 ? -0.385 25.109 6.373 1.00 78.75 314 ILE A N 1
ATOM 2455 C CA . ILE A 1 314 ? -1.618 25.252 7.158 1.00 78.75 314 ILE A CA 1
ATOM 2456 C C . ILE A 1 314 ? -2.400 23.931 7.203 1.00 78.75 314 ILE A C 1
ATOM 2458 O O . ILE A 1 314 ? -3.078 23.657 8.190 1.00 78.75 314 ILE A O 1
ATOM 2462 N N . GLY A 1 315 ? -2.298 23.103 6.160 1.00 81.69 315 GLY A N 1
ATOM 2463 C CA . GLY A 1 315 ? -3.047 21.859 6.015 1.00 81.69 315 GLY A CA 1
ATOM 2464 C C . GLY A 1 315 ? -2.499 20.715 6.881 1.00 81.69 315 GLY A C 1
ATOM 2465 O O . GLY A 1 315 ? -1.448 20.160 6.552 1.00 81.69 315 GLY A O 1
ATOM 2466 N N . PRO A 1 316 ? -3.214 20.257 7.926 1.00 86.00 316 PRO A N 1
ATOM 2467 C CA . PRO A 1 316 ? -2.762 19.141 8.767 1.00 86.00 316 PRO A CA 1
ATOM 2468 C C . PRO A 1 316 ? -2.648 17.822 7.998 1.00 86.00 316 PRO A C 1
ATOM 2470 O O . PRO A 1 316 ? -1.796 16.990 8.313 1.00 86.00 316 PRO A O 1
ATOM 2473 N N . TYR A 1 317 ? -3.473 17.655 6.963 1.00 90.75 317 TYR A N 1
ATOM 2474 C CA . TYR A 1 317 ? -3.646 16.406 6.226 1.00 90.75 317 TYR A CA 1
ATOM 2475 C C . TYR A 1 317 ? -2.847 16.325 4.922 1.00 90.75 317 TYR A C 1
ATOM 2477 O O . TYR A 1 317 ? -3.089 15.429 4.123 1.00 90.75 317 TYR A O 1
ATOM 2485 N N . VAL A 1 318 ? -1.913 17.242 4.683 1.00 91.94 318 VAL A N 1
ATOM 2486 C CA . VAL A 1 318 ? -0.991 17.181 3.537 1.00 91.94 318 VAL A CA 1
ATOM 2487 C C . VAL A 1 318 ? 0.427 17.081 4.074 1.00 91.94 318 VAL A C 1
ATOM 2489 O O . VAL A 1 318 ? 0.716 17.658 5.115 1.00 91.94 318 VAL A O 1
ATOM 2492 N N . ALA A 1 319 ? 1.322 16.374 3.406 1.00 92.56 319 ALA A N 1
ATOM 2493 C CA . ALA A 1 319 ? 2.756 16.451 3.645 1.00 92.56 319 ALA A CA 1
ATOM 2494 C C . ALA A 1 319 ? 3.490 16.517 2.316 1.00 92.56 319 ALA A C 1
ATOM 2496 O O . ALA A 1 319 ? 3.015 15.994 1.314 1.00 92.56 319 ALA A O 1
ATOM 2497 N N . LEU A 1 320 ? 4.661 17.143 2.334 1.00 92.38 320 LEU A N 1
ATOM 2498 C CA . LEU A 1 320 ? 5.539 17.269 1.183 1.00 92.38 320 LEU A CA 1
ATOM 2499 C C . LEU A 1 320 ? 6.940 16.817 1.583 1.00 92.38 320 LEU A C 1
ATOM 2501 O O . LEU A 1 320 ? 7.430 17.205 2.643 1.00 92.38 320 LEU A O 1
ATOM 2505 N N . ARG A 1 321 ? 7.604 16.068 0.708 1.00 92.44 321 ARG A N 1
ATOM 2506 C CA . ARG A 1 321 ? 9.036 15.786 0.792 1.00 92.44 321 ARG A CA 1
ATOM 2507 C C . ARG A 1 321 ? 9.649 15.839 -0.598 1.00 92.44 321 ARG A C 1
ATOM 2509 O O . ARG A 1 321 ? 9.228 15.101 -1.479 1.00 92.44 321 ARG A O 1
ATOM 2516 N N . ASN A 1 322 ? 10.690 16.644 -0.771 1.00 91.62 322 ASN A N 1
ATOM 2517 C CA . ASN A 1 322 ? 11.521 16.566 -1.968 1.00 91.62 322 ASN A CA 1
ATOM 2518 C C . ASN A 1 322 ? 12.515 15.415 -1.815 1.00 91.62 322 ASN A C 1
ATOM 2520 O O . ASN A 1 322 ? 13.126 15.264 -0.755 1.00 91.62 322 ASN A O 1
ATOM 2524 N N . VAL A 1 323 ? 12.651 14.603 -2.857 1.00 91.75 323 VAL A N 1
ATOM 2525 C CA . VAL A 1 323 ? 13.561 13.459 -2.890 1.00 91.75 323 VAL A CA 1
ATOM 2526 C C . VAL A 1 323 ? 14.326 13.487 -4.200 1.00 91.75 323 VAL A C 1
ATOM 2528 O O . VAL A 1 323 ? 13.725 13.532 -5.276 1.00 91.75 323 VAL A O 1
ATOM 2531 N N . GLU A 1 324 ? 15.651 13.473 -4.093 1.00 92.06 324 GLU A N 1
ATOM 2532 C CA . GLU A 1 324 ? 16.539 13.415 -5.249 1.00 92.06 324 GLU A CA 1
ATOM 2533 C C . GLU A 1 324 ? 16.220 12.198 -6.115 1.00 92.06 324 GLU A C 1
ATOM 2535 O O . GLU A 1 324 ? 15.839 11.132 -5.617 1.00 92.06 324 GLU A O 1
ATOM 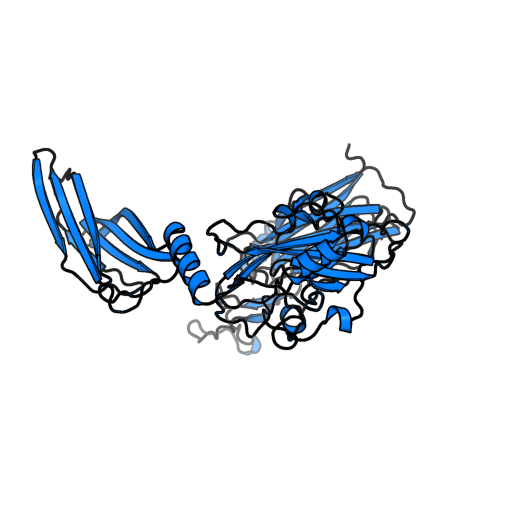2540 N N . TYR A 1 325 ? 16.372 12.367 -7.425 1.00 91.31 325 TYR A N 1
ATOM 2541 C CA . TYR A 1 325 ? 16.180 11.291 -8.378 1.00 91.31 325 TYR A CA 1
ATOM 2542 C C . TYR A 1 325 ? 17.527 10.774 -8.878 1.00 91.31 325 TYR A C 1
ATOM 2544 O O . TYR A 1 325 ? 18.312 11.499 -9.492 1.00 91.31 325 TYR A O 1
ATOM 2552 N N . MET A 1 326 ? 17.768 9.481 -8.686 1.00 90.56 326 MET A N 1
ATOM 2553 C CA . MET A 1 326 ? 18.915 8.787 -9.244 1.00 90.56 326 MET A CA 1
ATOM 2554 C C . MET A 1 326 ? 18.507 8.040 -10.510 1.00 90.56 326 MET A C 1
ATOM 2556 O O . MET A 1 326 ? 17.679 7.124 -10.503 1.00 90.56 326 MET A O 1
ATOM 2560 N N . ARG A 1 327 ? 19.136 8.412 -11.627 1.00 87.06 327 ARG A N 1
ATOM 2561 C CA . ARG A 1 327 ? 18.936 7.713 -12.894 1.00 87.06 327 ARG A CA 1
ATOM 2562 C C . ARG A 1 327 ? 19.424 6.271 -12.774 1.00 87.06 327 ARG A C 1
ATOM 2564 O O . ARG A 1 327 ? 20.592 6.030 -12.494 1.00 87.06 327 ARG A O 1
ATOM 2571 N N . ASN A 1 328 ? 18.542 5.338 -13.105 1.00 83.94 328 ASN A N 1
ATOM 2572 C CA . ASN A 1 328 ? 18.884 3.944 -13.331 1.00 83.94 328 ASN A CA 1
ATOM 2573 C C . ASN A 1 328 ? 18.798 3.653 -14.834 1.00 83.94 328 ASN A C 1
ATOM 2575 O O . ASN A 1 328 ? 17.739 3.828 -15.441 1.00 83.94 328 ASN A O 1
ATOM 2579 N N . ALA A 1 329 ? 19.916 3.273 -15.448 1.00 77.38 329 ALA A N 1
ATOM 2580 C CA . ALA A 1 329 ? 19.955 2.954 -16.875 1.00 77.38 329 ALA A CA 1
ATOM 2581 C C . ALA A 1 329 ? 19.368 1.566 -17.184 1.00 77.38 329 ALA A C 1
ATOM 2583 O O . ALA A 1 329 ? 18.960 1.325 -18.321 1.00 77.38 329 ALA A O 1
ATOM 2584 N N . ASP A 1 330 ? 19.279 0.693 -16.180 1.00 81.56 330 ASP A N 1
ATOM 2585 C CA . ASP A 1 330 ? 18.871 -0.698 -16.335 1.00 81.56 330 ASP A CA 1
ATOM 2586 C C . ASP A 1 330 ? 17.350 -0.822 -16.229 1.00 81.56 330 ASP A C 1
ATOM 2588 O O . ASP A 1 330 ? 16.789 -1.206 -15.204 1.00 81.56 330 ASP A O 1
ATOM 2592 N N . ALA A 1 331 ? 16.666 -0.460 -17.312 1.00 85.81 331 ALA A N 1
ATOM 2593 C CA . ALA A 1 331 ? 15.236 -0.692 -17.440 1.00 85.81 331 ALA A CA 1
ATOM 2594 C C . ALA A 1 331 ? 14.953 -2.150 -17.813 1.00 85.81 331 ALA A C 1
ATOM 2596 O O . ALA A 1 331 ? 15.539 -2.701 -18.752 1.00 85.81 331 ALA A O 1
ATOM 2597 N N . ALA A 1 332 ? 14.002 -2.761 -17.108 1.00 90.38 332 ALA A N 1
ATOM 2598 C CA . ALA A 1 332 ? 13.441 -4.031 -17.532 1.00 90.38 332 ALA A CA 1
ATOM 2599 C C . ALA A 1 332 ? 12.816 -3.876 -18.925 1.00 90.38 332 ALA A C 1
ATOM 2601 O O . ALA A 1 332 ? 12.161 -2.881 -19.232 1.00 90.38 332 ALA A O 1
ATOM 2602 N N . SER A 1 333 ? 13.016 -4.874 -19.779 1.00 91.62 333 SER A N 1
ATOM 2603 C CA . SER A 1 333 ? 12.387 -4.908 -21.103 1.00 91.62 333 SER A CA 1
ATOM 2604 C C . SER A 1 333 ? 10.899 -5.225 -21.002 1.00 91.62 333 SER A C 1
ATOM 2606 O O . SER A 1 333 ? 10.127 -4.858 -21.884 1.00 91.62 333 SER A O 1
ATOM 2608 N N . TYR A 1 334 ? 10.505 -5.911 -19.931 1.00 89.56 334 TYR A N 1
ATOM 2609 C CA . TYR A 1 334 ? 9.119 -6.174 -19.597 1.00 89.56 334 TYR A CA 1
ATOM 2610 C C . TYR A 1 334 ? 8.935 -6.261 -18.076 1.00 89.56 334 TYR A C 1
ATOM 2612 O O . TYR A 1 334 ? 9.803 -6.790 -17.376 1.00 89.56 334 TYR A O 1
ATOM 2620 N N . VAL A 1 335 ? 7.797 -5.765 -17.582 1.00 89.50 335 VAL A N 1
ATOM 2621 C CA . VAL A 1 335 ? 7.399 -5.822 -16.170 1.00 89.50 335 VAL A CA 1
ATOM 2622 C C . VAL A 1 335 ? 5.989 -6.402 -16.079 1.00 89.50 335 VAL A C 1
ATOM 2624 O O . VAL A 1 335 ? 5.053 -5.826 -16.630 1.00 89.50 335 VAL A O 1
ATOM 2627 N N . LEU A 1 336 ? 5.842 -7.525 -15.375 1.00 88.69 336 LEU A N 1
ATOM 2628 C CA . LEU A 1 336 ? 4.549 -8.054 -14.942 1.00 88.69 336 LEU A CA 1
ATOM 2629 C C . LEU A 1 336 ? 4.284 -7.561 -13.523 1.00 88.69 336 LEU A C 1
ATOM 2631 O O . LEU A 1 336 ? 5.103 -7.789 -12.630 1.00 88.69 336 LEU A O 1
ATOM 2635 N N . ARG A 1 337 ? 3.147 -6.902 -13.317 1.00 88.44 337 ARG A N 1
ATOM 2636 C CA . ARG A 1 337 ? 2.697 -6.453 -12.000 1.00 88.44 337 ARG A CA 1
ATOM 2637 C C . ARG A 1 337 ? 1.462 -7.232 -11.600 1.00 88.44 337 ARG A C 1
ATOM 2639 O O . ARG A 1 337 ? 0.568 -7.410 -12.418 1.00 88.44 337 ARG A O 1
ATOM 2646 N N . THR A 1 338 ? 1.462 -7.707 -10.368 1.00 86.69 338 THR A N 1
ATOM 2647 C CA . THR A 1 338 ? 0.391 -8.513 -9.784 1.00 86.69 338 THR A CA 1
ATOM 2648 C C . THR A 1 338 ? 0.338 -8.242 -8.285 1.00 86.69 338 THR A C 1
ATOM 2650 O O . THR A 1 338 ? 1.285 -7.693 -7.707 1.00 86.69 338 THR A O 1
ATOM 2653 N N . SER A 1 339 ? -0.749 -8.634 -7.642 1.00 88.25 339 SER A N 1
ATOM 2654 C CA . SER A 1 339 ? -0.791 -8.786 -6.201 1.00 88.25 339 SER A CA 1
ATOM 2655 C C . SER A 1 339 ? -1.460 -10.086 -5.804 1.00 88.25 339 SER A C 1
ATOM 2657 O O . SER A 1 339 ? -2.146 -10.744 -6.581 1.00 88.25 339 SER A O 1
ATOM 2659 N N . PHE A 1 340 ? -1.264 -10.466 -4.550 1.00 85.19 340 PHE A N 1
ATOM 2660 C CA . PHE A 1 340 ? -2.049 -11.530 -3.954 1.00 85.19 340 PHE A CA 1
ATOM 2661 C C . PHE A 1 340 ? -2.454 -11.162 -2.536 1.00 85.19 340 PHE A C 1
ATOM 2663 O O . PHE A 1 340 ? -1.764 -10.415 -1.841 1.00 85.19 340 PHE A O 1
ATOM 2670 N N . THR A 1 341 ? -3.577 -11.731 -2.104 1.00 84.62 341 THR A N 1
ATOM 2671 C CA . THR A 1 341 ? -4.053 -11.635 -0.726 1.00 84.62 341 THR A CA 1
ATOM 2672 C C . THR A 1 341 ? -4.197 -13.033 -0.151 1.00 84.62 341 THR A C 1
ATOM 2674 O O . THR A 1 341 ? -4.770 -13.906 -0.803 1.00 84.62 341 THR A O 1
ATOM 2677 N N . ILE A 1 342 ? -3.694 -13.266 1.063 1.00 80.56 342 ILE A N 1
ATOM 2678 C CA . ILE A 1 342 ? -3.932 -14.540 1.750 1.00 80.56 342 ILE A CA 1
ATOM 2679 C C . ILE A 1 342 ? -5.423 -14.637 2.086 1.00 80.56 342 ILE A C 1
ATOM 2681 O O . ILE A 1 342 ? -5.922 -13.776 2.819 1.00 80.56 342 ILE A O 1
ATOM 2685 N N . PRO A 1 343 ? -6.144 -15.655 1.577 1.00 72.06 343 PRO A N 1
ATOM 2686 C CA . PRO A 1 343 ? -7.582 -15.742 1.781 1.00 72.06 343 PRO A CA 1
ATOM 2687 C C . PRO A 1 343 ? -7.965 -15.953 3.248 1.00 72.06 343 PRO A C 1
ATOM 2689 O O . PRO A 1 343 ? -7.179 -16.427 4.073 1.00 72.06 343 PRO A O 1
ATOM 2692 N N . GLU A 1 344 ? -9.226 -15.667 3.552 1.00 75.75 344 GLU A N 1
ATOM 2693 C CA . GLU A 1 344 ? -9.832 -16.052 4.823 1.00 75.75 344 GLU A CA 1
ATOM 2694 C C . GLU A 1 344 ? -9.771 -17.573 5.043 1.00 75.75 344 GLU A C 1
ATOM 2696 O O . GLU A 1 344 ? -9.860 -18.368 4.106 1.00 75.75 344 GLU A O 1
ATOM 2701 N N . GLY A 1 345 ? -9.622 -17.988 6.303 1.00 65.94 345 GLY A N 1
ATOM 2702 C CA . GLY A 1 345 ? -9.578 -19.402 6.703 1.00 65.94 345 GLY A CA 1
ATOM 2703 C C . GLY A 1 345 ? -8.179 -20.021 6.816 1.00 65.94 345 GLY A C 1
ATOM 2704 O O . GLY A 1 345 ? -8.043 -21.056 7.475 1.00 65.94 345 GLY A O 1
ATOM 2705 N N . PHE A 1 346 ? -7.145 -19.373 6.274 1.00 70.62 346 PHE A N 1
ATOM 2706 C CA . PHE A 1 346 ? -5.745 -19.765 6.473 1.00 70.62 346 PHE A CA 1
ATOM 2707 C C . PHE A 1 346 ? -5.191 -19.271 7.825 1.00 70.62 346 PHE A C 1
ATOM 2709 O O . PHE A 1 346 ? -5.809 -18.473 8.533 1.00 70.62 346 PHE A O 1
ATOM 2716 N N . SER A 1 347 ? -4.042 -19.796 8.241 1.00 70.12 347 SER A N 1
ATOM 2717 C CA . SER A 1 347 ? -3.335 -19.441 9.476 1.00 70.12 347 SER A CA 1
ATOM 2718 C C . SER A 1 347 ? -1.997 -18.769 9.153 1.00 70.12 347 SER A C 1
ATOM 2720 O O . SER A 1 347 ? -1.339 -19.166 8.196 1.00 70.12 347 SER A O 1
ATOM 2722 N N . PRO A 1 348 ? -1.494 -17.853 10.003 1.00 73.19 348 PRO A N 1
ATOM 2723 C CA . PRO A 1 348 ? -0.113 -17.374 9.912 1.00 73.19 348 PRO A CA 1
ATOM 2724 C C . PRO A 1 348 ? 0.951 -18.483 9.950 1.00 73.19 348 PRO A C 1
ATOM 2726 O O . PRO A 1 348 ? 2.101 -18.241 9.609 1.00 73.19 348 PRO A O 1
ATOM 2729 N N . THR A 1 349 ? 0.607 -19.693 10.389 1.00 69.56 349 THR A N 1
ATOM 2730 C CA . THR A 1 349 ? 1.533 -20.840 10.401 1.00 69.56 349 THR A CA 1
ATOM 2731 C C . THR A 1 349 ? 1.548 -21.648 9.104 1.00 69.56 349 THR A C 1
ATOM 2733 O O . THR A 1 349 ? 2.337 -22.586 8.986 1.00 69.56 349 THR A O 1
ATOM 2736 N N . ASP A 1 350 ? 0.693 -21.299 8.141 1.00 75.88 350 ASP A N 1
ATOM 2737 C CA . ASP A 1 350 ? 0.661 -21.935 6.831 1.00 75.88 350 ASP A CA 1
ATOM 2738 C C . ASP A 1 350 ? 1.874 -21.540 5.982 1.00 75.88 350 ASP A C 1
ATOM 2740 O O . ASP A 1 350 ? 2.321 -20.390 5.975 1.00 75.88 350 ASP A O 1
ATOM 2744 N N . TYR A 1 351 ? 2.372 -22.515 5.221 1.00 83.00 351 TYR A N 1
ATOM 2745 C CA . TYR A 1 351 ? 3.467 -22.314 4.283 1.00 83.00 351 TYR A CA 1
ATOM 2746 C C . TYR A 1 351 ? 2.921 -21.922 2.922 1.00 83.00 351 TYR A C 1
ATOM 2748 O O . TYR A 1 351 ? 2.059 -22.597 2.351 1.00 83.00 351 TYR A O 1
ATOM 2756 N N . TRP A 1 352 ? 3.502 -20.872 2.371 1.00 84.69 352 TRP A N 1
ATOM 2757 C CA . TRP A 1 352 ? 3.187 -20.369 1.050 1.00 84.69 352 TRP A CA 1
ATOM 2758 C C . TRP A 1 352 ? 4.433 -20.369 0.185 1.00 84.69 352 TRP A C 1
ATOM 2760 O O . TRP A 1 352 ? 5.555 -20.249 0.679 1.00 84.69 352 TRP A O 1
ATOM 2770 N N . VAL A 1 353 ? 4.235 -20.517 -1.118 1.00 89.06 353 VAL A N 1
ATOM 2771 C CA . VAL A 1 353 ? 5.290 -20.341 -2.107 1.00 89.06 353 VAL A CA 1
ATOM 2772 C C . VAL A 1 353 ? 4.814 -19.356 -3.150 1.00 89.06 353 VAL A C 1
ATOM 2774 O O . VAL A 1 353 ? 3.794 -19.585 -3.799 1.00 89.06 353 VAL A O 1
ATOM 2777 N N . PHE A 1 354 ? 5.578 -18.286 -3.336 1.00 91.38 354 PHE A N 1
ATOM 2778 C CA . PHE A 1 354 ? 5.467 -17.466 -4.530 1.00 91.38 354 PHE A CA 1
ATOM 2779 C C . PHE A 1 354 ? 6.436 -18.021 -5.572 1.00 91.38 354 PHE A C 1
ATOM 2781 O O . PHE A 1 354 ? 7.647 -18.073 -5.339 1.00 91.38 354 PHE A O 1
ATOM 2788 N N . SER A 1 355 ? 5.902 -18.518 -6.685 1.00 91.69 355 SER A N 1
ATOM 2789 C CA . SER A 1 355 ? 6.667 -19.199 -7.729 1.00 91.69 355 SER A CA 1
ATOM 2790 C C . SER A 1 355 ? 6.590 -18.427 -9.037 1.00 91.69 355 SER A C 1
ATOM 2792 O O . SER A 1 355 ? 5.506 -18.090 -9.497 1.00 91.69 355 SER A O 1
ATOM 2794 N N . VAL A 1 356 ? 7.740 -18.184 -9.658 1.00 93.06 356 VAL A N 1
ATOM 2795 C CA . VAL A 1 356 ? 7.863 -17.612 -10.997 1.00 93.06 356 VAL A CA 1
ATOM 2796 C C . VAL A 1 356 ? 8.468 -18.665 -11.912 1.00 93.06 356 VAL A C 1
ATOM 2798 O O . VAL A 1 356 ? 9.641 -19.031 -11.793 1.00 93.06 356 VAL A O 1
ATOM 2801 N N . ARG A 1 357 ? 7.660 -19.156 -12.849 1.00 93.31 357 ARG A N 1
ATOM 2802 C CA . ARG A 1 357 ? 8.073 -20.089 -13.889 1.00 93.31 357 ARG A CA 1
ATOM 2803 C C . ARG A 1 357 ? 8.306 -19.348 -15.199 1.00 93.31 357 ARG A C 1
ATOM 2805 O O . ARG A 1 357 ? 7.410 -18.718 -15.749 1.00 93.31 357 ARG A O 1
ATOM 2812 N N . LEU A 1 358 ? 9.509 -19.496 -15.726 1.00 93.38 358 LEU A N 1
ATOM 2813 C CA . LEU A 1 358 ? 9.914 -19.037 -17.043 1.00 93.38 358 LEU A CA 1
ATOM 2814 C C . LEU A 1 358 ? 9.754 -20.178 -18.042 1.00 93.38 358 LEU A C 1
ATOM 2816 O O . LEU A 1 358 ? 10.223 -21.289 -17.787 1.00 93.38 358 LEU A O 1
ATOM 2820 N N . VAL A 1 359 ? 9.104 -19.883 -19.162 1.00 92.62 359 VAL A N 1
ATOM 2821 C CA . VAL A 1 359 ? 8.821 -20.820 -20.250 1.00 92.62 359 VAL A CA 1
ATOM 2822 C C . VAL A 1 359 ? 9.360 -20.224 -21.539 1.00 92.62 359 VAL A C 1
ATOM 2824 O O . VAL A 1 359 ? 9.029 -19.089 -21.880 1.00 92.62 359 VAL A O 1
ATOM 2827 N N . ASN A 1 360 ? 10.187 -20.977 -22.256 1.00 92.19 360 ASN A N 1
ATOM 2828 C CA . ASN A 1 360 ? 10.856 -20.531 -23.482 1.00 92.19 360 ASN A CA 1
ATOM 2829 C C . ASN A 1 360 ? 11.507 -19.124 -23.398 1.00 92.19 360 ASN A C 1
ATOM 2831 O O . ASN A 1 360 ? 11.501 -18.360 -24.367 1.00 92.19 360 ASN A O 1
ATOM 2835 N N . CYS A 1 361 ? 12.052 -18.748 -22.237 1.00 92.38 361 CYS A N 1
ATOM 2836 C CA . CYS A 1 361 ? 12.749 -17.469 -22.086 1.00 92.38 361 CYS A CA 1
ATOM 2837 C C . CYS A 1 361 ? 14.174 -17.554 -22.672 1.00 92.38 361 CYS A C 1
ATOM 2839 O O . CYS A 1 361 ? 14.845 -18.574 -22.495 1.00 92.38 361 CYS A O 1
ATOM 2841 N N . PRO A 1 362 ? 14.687 -16.503 -23.345 1.00 94.12 362 PRO A N 1
ATOM 2842 C CA . PRO A 1 362 ? 16.005 -16.553 -23.980 1.00 94.12 362 PRO A CA 1
ATOM 2843 C C . PRO A 1 362 ? 17.144 -16.800 -22.982 1.00 94.12 362 PRO A C 1
ATOM 2845 O O . PRO A 1 362 ? 17.338 -16.024 -22.046 1.00 94.12 362 PRO A O 1
ATOM 2848 N N . VAL A 1 363 ? 17.967 -17.824 -23.214 1.00 94.88 363 VAL A N 1
ATOM 2849 C CA . VAL A 1 363 ? 19.173 -18.059 -22.401 1.00 94.88 363 VAL A CA 1
ATOM 2850 C C . VAL A 1 363 ? 20.132 -16.867 -22.524 1.00 94.88 363 VAL A C 1
ATOM 2852 O O . VAL A 1 363 ? 20.418 -16.381 -23.624 1.00 94.88 363 VAL A O 1
ATOM 2855 N N . GLY A 1 364 ? 20.619 -16.378 -21.384 1.00 93.31 364 GLY A N 1
ATOM 2856 C CA . GLY A 1 364 ? 21.437 -15.167 -21.267 1.00 93.31 364 GLY A CA 1
ATOM 2857 C C . GLY A 1 364 ? 20.646 -13.865 -21.078 1.00 93.31 364 GLY A C 1
ATOM 2858 O O . GLY A 1 364 ? 21.264 -12.836 -20.818 1.00 93.31 364 GLY A O 1
ATOM 2859 N N . SER A 1 365 ? 19.309 -13.895 -21.168 1.00 95.44 365 SER A N 1
ATOM 2860 C CA . SER A 1 365 ? 18.463 -12.839 -20.585 1.00 95.44 365 SER A CA 1
ATOM 2861 C C . SER A 1 365 ? 18.429 -12.970 -19.053 1.00 95.44 365 SER A C 1
ATOM 2863 O O . SER A 1 365 ? 19.008 -13.914 -18.507 1.00 95.44 365 SER A O 1
ATOM 2865 N N . ALA A 1 366 ? 17.808 -12.035 -18.335 1.00 95.44 366 ALA A N 1
ATOM 2866 C CA . ALA A 1 366 ? 17.734 -12.080 -16.874 1.00 95.44 366 ALA A CA 1
ATOM 2867 C C . ALA A 1 366 ? 16.319 -11.841 -16.339 1.00 95.44 366 ALA A C 1
ATOM 2869 O O . ALA A 1 366 ? 15.459 -11.289 -17.024 1.00 95.44 366 ALA A O 1
ATOM 2870 N N . ILE A 1 367 ? 16.094 -12.283 -15.106 1.00 95.06 367 ILE A N 1
ATOM 2871 C CA . ILE A 1 367 ? 14.843 -12.137 -14.363 1.00 95.06 367 ILE A CA 1
ATOM 2872 C C . ILE A 1 367 ? 15.148 -11.614 -12.959 1.00 95.06 367 ILE A C 1
ATOM 2874 O O . ILE A 1 367 ? 16.178 -11.957 -12.380 1.00 95.06 367 ILE A O 1
ATOM 2878 N N . SER A 1 368 ? 14.253 -10.810 -12.408 1.00 93.69 368 SER A N 1
ATOM 2879 C CA . SER A 1 368 ? 14.175 -10.530 -10.975 1.00 93.69 368 SER A CA 1
ATOM 2880 C C . SER A 1 368 ? 12.716 -10.374 -10.575 1.00 93.69 368 SER A C 1
ATOM 2882 O O . SER A 1 368 ? 11.841 -10.215 -11.434 1.00 93.69 368 SER A O 1
ATOM 2884 N N . PHE A 1 369 ? 12.443 -10.381 -9.279 1.00 92.56 369 PHE A N 1
ATOM 2885 C CA . PHE A 1 369 ? 11.200 -9.814 -8.780 1.00 92.56 369 PHE A CA 1
ATOM 2886 C C . PHE A 1 369 ? 11.398 -9.213 -7.398 1.00 92.56 369 PHE A C 1
ATOM 2888 O O . PHE A 1 369 ? 12.166 -9.721 -6.584 1.00 92.56 369 PHE A O 1
ATOM 2895 N N . ASP A 1 370 ? 10.672 -8.139 -7.137 1.00 91.06 370 ASP A N 1
ATOM 2896 C CA . ASP A 1 370 ? 10.558 -7.525 -5.819 1.00 91.06 370 ASP A CA 1
ATOM 2897 C C . ASP A 1 370 ? 9.090 -7.382 -5.447 1.00 91.06 370 ASP A C 1
ATOM 2899 O O . ASP A 1 370 ? 8.197 -7.506 -6.293 1.00 91.06 370 ASP A O 1
ATOM 2903 N N . SER A 1 371 ? 8.851 -7.156 -4.162 1.00 92.06 371 SER A N 1
ATOM 2904 C CA . SER A 1 371 ? 7.510 -6.978 -3.641 1.00 92.06 371 SER A CA 1
ATOM 2905 C C . SER A 1 371 ? 7.467 -5.995 -2.477 1.00 92.06 371 SER A C 1
ATOM 2907 O O . SER A 1 371 ? 8.501 -5.607 -1.935 1.00 92.06 371 SER A O 1
ATOM 2909 N N . SER A 1 372 ? 6.258 -5.624 -2.054 1.00 90.62 372 SER A N 1
ATOM 2910 C CA . SER A 1 372 ? 6.037 -4.857 -0.823 1.00 90.62 372 SER A CA 1
ATOM 2911 C C . SER A 1 372 ? 6.426 -5.606 0.458 1.00 90.62 372 SER A C 1
ATOM 2913 O O . SER A 1 372 ? 6.423 -4.986 1.523 1.00 90.62 372 SER A O 1
ATOM 2915 N N . ASP A 1 373 ? 6.799 -6.891 0.372 1.00 90.69 373 ASP A N 1
ATOM 2916 C CA . ASP A 1 373 ? 7.263 -7.701 1.495 1.00 90.69 373 ASP A CA 1
ATOM 2917 C C . ASP A 1 373 ? 8.740 -8.131 1.338 1.00 90.69 373 ASP A C 1
ATOM 2919 O O . ASP A 1 373 ? 9.119 -8.746 0.338 1.00 90.69 373 ASP A O 1
ATOM 2923 N N . PRO A 1 374 ? 9.601 -7.866 2.335 1.00 88.75 374 PRO A N 1
ATOM 2924 C CA . PRO A 1 374 ? 11.028 -8.169 2.241 1.00 88.75 374 PRO A CA 1
ATOM 2925 C C . PRO A 1 374 ? 11.359 -9.660 2.220 1.00 88.75 374 PRO A C 1
ATOM 2927 O O . PRO A 1 374 ? 12.485 -10.019 1.874 1.00 88.75 374 PRO A O 1
ATOM 2930 N N . GLU A 1 375 ? 10.429 -10.542 2.578 1.00 89.19 375 GLU A N 1
ATOM 2931 C CA . GLU A 1 375 ? 10.642 -11.988 2.481 1.00 89.19 375 GLU A CA 1
ATOM 2932 C C . GLU A 1 375 ? 10.366 -12.517 1.069 1.00 89.19 375 GLU A C 1
ATOM 2934 O O . GLU A 1 375 ? 10.782 -13.628 0.749 1.00 89.19 375 GLU A O 1
ATOM 2939 N N . ILE A 1 376 ? 9.688 -11.740 0.214 1.00 91.06 376 ILE A N 1
ATOM 2940 C CA . ILE A 1 376 ? 9.162 -12.190 -1.079 1.00 91.06 376 ILE A CA 1
ATOM 2941 C C . ILE A 1 376 ? 9.842 -11.406 -2.201 1.00 91.06 376 ILE A C 1
ATOM 2943 O O . ILE A 1 376 ? 9.290 -10.479 -2.790 1.00 91.06 376 ILE A O 1
ATOM 2947 N N . GLN A 1 377 ? 11.089 -11.771 -2.481 1.00 91.00 377 GLN A N 1
ATOM 2948 C CA . GLN A 1 377 ? 11.920 -11.132 -3.501 1.00 91.00 377 GLN A CA 1
ATOM 2949 C C . GLN A 1 377 ? 12.999 -12.095 -4.012 1.00 91.00 377 GLN A C 1
ATOM 2951 O O . GLN A 1 377 ? 13.456 -12.970 -3.275 1.00 91.00 377 GLN A O 1
ATOM 2956 N N . ASP A 1 378 ? 13.427 -11.920 -5.262 1.00 91.69 378 ASP A N 1
ATOM 2957 C CA . ASP A 1 378 ? 14.593 -12.588 -5.849 1.00 91.69 378 ASP A CA 1
ATOM 2958 C C . ASP A 1 378 ? 15.442 -11.566 -6.607 1.00 91.69 378 ASP A C 1
ATOM 2960 O O . ASP A 1 378 ? 14.947 -10.766 -7.409 1.00 91.69 378 ASP A O 1
ATOM 2964 N N . SER A 1 379 ? 16.746 -11.601 -6.343 1.00 90.56 379 SER A N 1
ATOM 2965 C CA . SER A 1 379 ? 17.707 -10.708 -6.979 1.00 90.56 379 SER A CA 1
ATOM 2966 C C . SER A 1 379 ? 17.876 -11.026 -8.465 1.00 90.56 379 SER A C 1
ATOM 2968 O O . SER A 1 379 ? 17.528 -12.104 -8.946 1.00 90.56 379 SER A O 1
ATOM 2970 N N . LEU A 1 380 ? 18.431 -10.067 -9.211 1.00 91.56 380 LEU A N 1
ATOM 2971 C CA . LEU A 1 380 ? 18.659 -10.217 -10.645 1.00 91.56 380 LEU A CA 1
ATOM 2972 C C . LEU A 1 380 ? 19.490 -11.465 -10.955 1.00 91.56 380 LEU A C 1
ATOM 2974 O O . LEU A 1 380 ? 20.649 -11.586 -10.554 1.00 91.56 380 LEU A O 1
ATOM 2978 N N . ARG A 1 381 ? 18.901 -12.373 -11.730 1.00 92.62 381 ARG A N 1
ATOM 2979 C CA . ARG A 1 381 ? 19.475 -13.672 -12.057 1.00 92.62 381 ARG A CA 1
ATOM 2980 C C . ARG A 1 381 ? 19.482 -13.904 -13.557 1.00 92.62 381 ARG A C 1
ATOM 2982 O O . ARG A 1 381 ? 18.480 -13.711 -14.240 1.00 92.62 381 ARG A O 1
ATOM 2989 N N . THR A 1 382 ? 20.618 -14.368 -14.072 1.00 95.44 382 THR A N 1
ATOM 2990 C CA . THR A 1 382 ? 20.731 -14.770 -15.480 1.00 95.44 382 THR A CA 1
ATOM 2991 C C . THR A 1 382 ? 19.990 -16.083 -15.719 1.00 95.44 382 THR A C 1
ATOM 2993 O O . THR A 1 382 ? 20.152 -17.048 -14.973 1.00 95.44 382 THR A O 1
ATOM 2996 N N . ILE A 1 383 ? 19.213 -16.126 -16.795 1.00 95.31 383 ILE A N 1
ATOM 2997 C CA . ILE A 1 383 ? 18.478 -17.300 -17.257 1.00 95.31 383 ILE A CA 1
ATOM 2998 C C . ILE A 1 383 ? 19.460 -18.231 -17.971 1.00 95.31 383 ILE A C 1
ATOM 3000 O O . ILE A 1 383 ? 20.015 -17.887 -19.017 1.00 95.31 383 ILE A O 1
ATOM 3004 N N . THR A 1 384 ? 19.693 -19.410 -17.395 1.00 93.44 384 THR A N 1
ATOM 3005 C CA . THR A 1 384 ? 20.654 -20.410 -17.896 1.00 93.44 384 THR A CA 1
ATOM 3006 C C . THR A 1 384 ? 20.000 -21.526 -18.709 1.00 93.44 384 THR A C 1
ATOM 3008 O O . THR A 1 384 ? 20.672 -22.177 -19.506 1.00 93.44 384 THR A O 1
ATOM 3011 N N . THR A 1 385 ? 18.692 -21.725 -18.555 1.00 93.00 385 THR A N 1
ATOM 3012 C CA . THR A 1 385 ? 17.886 -22.713 -19.282 1.00 93.00 385 THR A CA 1
ATOM 3013 C C . THR A 1 385 ? 16.607 -22.063 -19.794 1.00 93.00 385 THR A C 1
ATOM 3015 O O . THR A 1 385 ? 16.106 -21.119 -19.190 1.00 93.00 385 THR A O 1
ATOM 3018 N N . SER A 1 386 ? 16.069 -22.558 -20.913 1.00 84.94 386 SER A N 1
ATOM 3019 C CA . SER A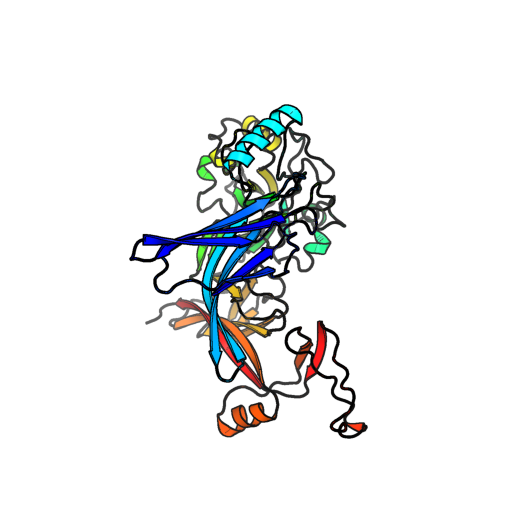 1 386 ? 14.843 -22.004 -21.510 1.00 84.94 386 SER A CA 1
ATOM 3020 C C . SER A 1 386 ? 13.605 -22.188 -20.625 1.00 84.94 386 SER A C 1
ATOM 3022 O O . SER A 1 386 ? 12.678 -21.386 -20.698 1.00 84.94 386 SER A O 1
ATOM 3024 N N . GLU A 1 387 ? 13.614 -23.218 -19.776 1.00 90.56 387 GLU A N 1
ATOM 3025 C CA . GLU A 1 387 ? 12.658 -23.424 -18.690 1.00 90.56 387 GLU A CA 1
ATOM 3026 C C . GLU A 1 387 ? 13.370 -23.232 -17.354 1.00 90.56 387 GLU A C 1
ATOM 3028 O O . GLU A 1 387 ? 14.399 -23.864 -17.097 1.00 90.56 387 GLU A O 1
ATOM 3033 N N . MET A 1 388 ? 12.817 -22.398 -16.485 1.00 91.44 388 MET A N 1
ATOM 3034 C CA . MET A 1 388 ? 13.365 -22.153 -15.153 1.00 91.44 388 MET A CA 1
ATOM 3035 C C . MET A 1 388 ? 12.224 -21.896 -14.174 1.00 91.44 388 MET A C 1
ATOM 3037 O O . MET A 1 388 ? 11.205 -21.329 -14.548 1.00 91.44 388 MET A O 1
ATOM 3041 N N . ASN A 1 389 ? 12.375 -22.313 -12.920 1.00 90.94 389 ASN A N 1
ATOM 3042 C CA . ASN A 1 389 ? 11.424 -21.987 -11.862 1.00 90.94 389 ASN A CA 1
ATOM 3043 C C . ASN A 1 389 ? 12.180 -21.398 -10.671 1.00 90.94 389 ASN A C 1
ATOM 3045 O O . ASN A 1 389 ? 13.182 -21.967 -10.232 1.00 90.94 389 ASN A O 1
ATOM 3049 N N . ILE A 1 390 ? 11.696 -20.268 -10.172 1.00 91.69 390 ILE A N 1
ATOM 3050 C CA . ILE A 1 390 ? 12.166 -19.608 -8.961 1.00 91.69 390 ILE A CA 1
ATOM 3051 C C . ILE A 1 390 ? 11.011 -19.645 -7.964 1.00 91.69 390 ILE A C 1
ATOM 3053 O O . ILE A 1 390 ? 9.924 -19.174 -8.274 1.00 91.69 390 ILE A O 1
ATOM 3057 N N . GLY A 1 391 ? 11.223 -20.221 -6.782 1.00 88.44 391 GLY A N 1
ATOM 3058 C CA . GLY A 1 391 ? 10.202 -20.311 -5.741 1.00 88.44 391 GLY A CA 1
ATOM 3059 C C . GLY A 1 391 ? 10.722 -19.769 -4.421 1.00 88.44 391 GLY A C 1
ATOM 3060 O O . GLY A 1 391 ? 11.768 -20.218 -3.954 1.00 88.44 391 GLY A O 1
ATOM 3061 N N . ILE A 1 392 ? 9.983 -18.841 -3.819 1.00 89.81 392 ILE A N 1
ATOM 3062 C CA . ILE A 1 392 ? 10.279 -18.280 -2.500 1.00 89.81 392 ILE A CA 1
ATOM 3063 C C . ILE A 1 392 ? 9.232 -18.780 -1.520 1.00 89.81 392 ILE A C 1
ATOM 3065 O O . ILE A 1 392 ? 8.036 -18.581 -1.726 1.00 89.81 392 ILE A O 1
ATOM 3069 N N . ILE A 1 393 ? 9.694 -19.471 -0.479 1.00 87.50 393 ILE A N 1
ATOM 3070 C CA . ILE A 1 393 ? 8.841 -19.993 0.587 1.00 87.50 393 ILE A CA 1
ATOM 3071 C C . ILE A 1 393 ? 8.715 -18.919 1.663 1.00 87.50 393 ILE A C 1
ATOM 3073 O O . ILE A 1 393 ? 9.730 -18.401 2.123 1.00 87.50 393 ILE A O 1
ATOM 3077 N N . PHE A 1 394 ? 7.492 -18.638 2.101 1.00 87.31 394 PHE A N 1
ATOM 3078 C CA . PHE A 1 394 ? 7.215 -17.697 3.182 1.00 87.31 394 PHE A CA 1
ATOM 3079 C C . PHE A 1 394 ? 6.104 -18.218 4.107 1.00 87.31 394 PHE A C 1
ATOM 3081 O O . PHE A 1 394 ? 5.354 -19.134 3.766 1.00 87.31 394 PHE A O 1
ATOM 3088 N N . THR A 1 395 ? 6.044 -17.666 5.317 1.00 84.88 395 THR A N 1
ATOM 3089 C CA . THR A 1 395 ? 5.104 -18.025 6.393 1.00 84.88 395 THR A CA 1
ATOM 3090 C C . THR A 1 395 ? 4.924 -16.804 7.302 1.00 84.88 395 THR A C 1
ATOM 3092 O O . THR A 1 395 ? 5.571 -15.781 7.108 1.00 84.88 395 THR A O 1
ATOM 3095 N N . GLY A 1 396 ? 4.065 -16.878 8.315 1.00 79.94 396 GLY A N 1
ATOM 3096 C CA . GLY A 1 396 ? 3.892 -15.812 9.311 1.00 79.94 396 GLY A CA 1
ATOM 3097 C C . GLY A 1 396 ? 2.909 -14.725 8.881 1.00 79.94 396 GLY A C 1
ATOM 3098 O O . GLY A 1 396 ? 2.709 -13.757 9.610 1.00 79.94 396 GLY A O 1
ATOM 3099 N N . LYS A 1 397 ? 2.284 -14.882 7.713 1.00 83.19 397 LYS A N 1
ATOM 3100 C CA . LYS A 1 397 ? 1.373 -13.904 7.121 1.00 83.19 397 LYS A CA 1
ATOM 3101 C C . LYS A 1 397 ? -0.078 -14.304 7.408 1.00 83.19 397 LYS A C 1
ATOM 3103 O O . LYS A 1 397 ? -0.494 -15.416 7.094 1.00 83.19 397 LYS A O 1
ATOM 3108 N N . ALA A 1 398 ? -0.828 -13.418 8.055 1.00 78.50 398 ALA A N 1
ATOM 3109 C CA . ALA A 1 398 ? -2.217 -13.667 8.436 1.00 78.50 398 ALA A CA 1
ATOM 3110 C C . ALA A 1 398 ? -3.183 -13.549 7.240 1.00 78.50 398 ALA A C 1
ATOM 3112 O O . ALA A 1 398 ? -2.829 -12.922 6.239 1.00 78.50 398 ALA A O 1
ATOM 3113 N N . PRO A 1 399 ? -4.411 -14.095 7.342 1.00 77.88 399 PRO A N 1
ATOM 3114 C CA . PRO A 1 399 ? -5.489 -13.767 6.412 1.00 77.88 399 PRO A CA 1
ATOM 3115 C C . PRO A 1 399 ? -5.646 -12.259 6.215 1.00 77.88 399 PRO A C 1
ATOM 3117 O O . PRO A 1 399 ? -5.479 -11.481 7.156 1.00 77.88 399 PRO A O 1
ATOM 3120 N N . GLY A 1 400 ? -5.918 -11.850 4.978 1.00 80.25 400 GLY A N 1
ATOM 3121 C CA . GLY A 1 400 ? -5.987 -10.442 4.589 1.00 80.25 400 GLY A CA 1
ATOM 3122 C C . GLY A 1 400 ? -4.627 -9.782 4.337 1.00 80.25 400 GLY A C 1
ATOM 3123 O O . GLY A 1 400 ? -4.594 -8.630 3.912 1.00 80.25 400 GLY A O 1
ATOM 3124 N N . PHE A 1 401 ? -3.505 -10.482 4.546 1.00 84.19 401 PHE A N 1
ATOM 3125 C CA . PHE A 1 401 ? -2.191 -9.999 4.115 1.00 84.19 401 PHE A CA 1
ATOM 3126 C C . PHE A 1 401 ? -2.169 -9.816 2.595 1.00 84.19 401 PHE A C 1
ATOM 3128 O O . PHE A 1 401 ? -2.330 -10.799 1.871 1.00 84.19 401 PHE A O 1
ATOM 3135 N N . ASN A 1 402 ? -1.952 -8.581 2.138 1.00 85.81 402 ASN A N 1
ATOM 3136 C CA . ASN A 1 402 ? -1.798 -8.220 0.732 1.00 85.81 402 ASN A CA 1
ATOM 3137 C C . ASN A 1 402 ? -0.319 -7.979 0.404 1.00 85.81 402 ASN A C 1
ATOM 3139 O O . ASN A 1 402 ? 0.408 -7.364 1.187 1.00 85.81 402 ASN A O 1
ATOM 3143 N N . CYS A 1 403 ? 0.120 -8.454 -0.758 1.00 89.00 403 CYS A N 1
ATOM 3144 C CA . CYS A 1 403 ? 1.473 -8.248 -1.248 1.00 89.00 403 CYS A CA 1
ATOM 3145 C C . CYS A 1 403 ? 1.444 -7.805 -2.710 1.00 89.00 403 CYS A C 1
ATOM 3147 O O . CYS A 1 403 ? 0.866 -8.486 -3.555 1.00 89.00 403 CYS A O 1
ATOM 3149 N N . GLN A 1 404 ? 2.092 -6.677 -2.998 1.00 91.25 404 GLN A N 1
ATOM 3150 C CA . GLN A 1 404 ? 2.265 -6.121 -4.338 1.00 91.25 404 GLN A CA 1
ATOM 3151 C C . GLN A 1 404 ? 3.572 -6.650 -4.916 1.00 91.25 404 GLN A C 1
ATOM 3153 O O . GLN A 1 404 ? 4.607 -6.477 -4.277 1.00 91.25 404 GLN A O 1
ATOM 3158 N N . VAL A 1 405 ? 3.557 -7.254 -6.103 1.00 91.00 405 VAL A N 1
ATOM 3159 C CA . VAL A 1 405 ? 4.732 -7.893 -6.713 1.00 91.00 405 VAL A CA 1
ATOM 3160 C C . VAL A 1 405 ? 5.004 -7.327 -8.105 1.00 91.00 405 VAL A C 1
ATOM 3162 O O . VAL A 1 405 ? 4.096 -7.146 -8.918 1.00 91.00 405 VAL A O 1
ATOM 3165 N N . ALA A 1 406 ? 6.279 -7.091 -8.407 1.00 91.69 406 ALA A N 1
ATOM 3166 C CA . ALA A 1 406 ? 6.747 -6.697 -9.728 1.00 91.69 406 ALA A CA 1
ATOM 3167 C C . ALA A 1 406 ? 7.823 -7.672 -10.227 1.00 91.69 406 ALA A C 1
ATOM 3169 O O . ALA A 1 406 ? 8.946 -7.704 -9.720 1.00 91.69 406 ALA A O 1
ATOM 3170 N N . ILE A 1 407 ? 7.483 -8.456 -11.250 1.00 93.12 407 ILE A N 1
ATOM 3171 C CA . ILE A 1 407 ? 8.380 -9.410 -11.907 1.00 93.12 407 ILE A CA 1
ATOM 3172 C C . ILE A 1 407 ? 8.967 -8.752 -13.150 1.00 93.12 407 ILE A C 1
ATOM 3174 O O . ILE A 1 407 ? 8.238 -8.291 -14.028 1.00 93.12 407 ILE A O 1
ATOM 3178 N N . ARG A 1 408 ? 10.294 -8.718 -13.243 1.00 93.44 408 ARG A N 1
ATOM 3179 C CA . ARG A 1 408 ? 11.029 -7.973 -14.266 1.00 93.44 408 ARG A CA 1
ATOM 3180 C C . ARG A 1 408 ? 11.868 -8.892 -15.122 1.00 93.44 408 ARG A C 1
ATOM 3182 O O . ARG A 1 408 ? 12.718 -9.621 -14.617 1.00 93.44 408 ARG A O 1
ATOM 3189 N N . TRP A 1 409 ? 11.672 -8.801 -16.430 1.00 94.62 409 TRP A N 1
ATOM 3190 C CA . TRP A 1 409 ? 12.504 -9.483 -17.407 1.00 94.62 409 TRP A CA 1
ATOM 3191 C C . TRP A 1 409 ? 13.400 -8.493 -18.146 1.00 94.62 409 TRP A C 1
ATOM 3193 O O . TRP A 1 409 ? 12.947 -7.466 -18.657 1.00 94.62 409 TRP A O 1
ATOM 3203 N N . PHE A 1 410 ? 14.681 -8.831 -18.232 1.00 94.44 410 PHE A N 1
ATOM 3204 C CA . PHE A 1 410 ? 15.721 -8.020 -18.849 1.00 94.44 410 PHE A CA 1
ATOM 3205 C C . PHE A 1 410 ? 16.260 -8.757 -20.065 1.00 94.44 410 PHE A C 1
ATOM 3207 O O . PHE A 1 410 ? 16.867 -9.823 -19.944 1.00 94.44 410 PHE A O 1
ATOM 3214 N N . ALA A 1 411 ? 16.057 -8.181 -21.248 1.00 93.19 411 ALA A N 1
ATOM 3215 C CA . ALA A 1 411 ? 16.458 -8.797 -22.504 1.00 93.19 411 ALA A CA 1
ATOM 3216 C C . ALA A 1 411 ? 17.968 -9.059 -22.596 1.00 93.19 411 ALA A C 1
ATOM 3218 O O . ALA A 1 411 ? 18.369 -10.047 -23.203 1.00 93.19 411 ALA A O 1
ATOM 3219 N N . ASN A 1 412 ? 18.809 -8.186 -22.027 1.00 92.81 412 ASN A N 1
ATOM 3220 C CA . ASN A 1 412 ? 20.277 -8.256 -22.113 1.00 92.81 412 ASN A CA 1
ATOM 3221 C C . ASN A 1 412 ? 20.784 -8.488 -23.551 1.00 92.81 412 ASN A C 1
ATOM 3223 O O . ASN A 1 412 ? 21.619 -9.353 -23.818 1.00 92.81 412 ASN A O 1
ATOM 3227 N N . GLY A 1 413 ? 20.220 -7.743 -24.508 1.00 90.88 413 GLY A N 1
ATOM 3228 C CA . GLY A 1 413 ? 20.547 -7.865 -25.932 1.00 90.88 413 GLY A CA 1
ATOM 3229 C C . GLY A 1 413 ? 19.946 -9.090 -26.635 1.00 90.88 413 GLY A C 1
ATOM 3230 O O . GLY A 1 413 ? 20.268 -9.338 -27.796 1.00 90.88 413 GLY A O 1
ATOM 3231 N N . LYS A 1 414 ? 19.083 -9.869 -25.970 1.00 92.50 414 LYS A N 1
ATOM 3232 C CA . LYS A 1 414 ? 18.306 -10.956 -26.585 1.00 92.50 414 LYS A CA 1
ATOM 3233 C C . LYS A 1 414 ? 16.970 -10.443 -27.118 1.00 92.50 414 LYS A C 1
ATOM 3235 O O . LYS A 1 414 ? 16.364 -9.545 -26.549 1.00 92.50 414 LYS A O 1
ATOM 3240 N N . SER A 1 415 ? 16.476 -11.049 -28.189 1.00 89.12 415 SER A N 1
ATOM 3241 C CA . SER A 1 415 ? 15.114 -10.805 -28.677 1.00 89.12 415 SER A CA 1
ATOM 3242 C C . SER A 1 415 ? 14.125 -11.748 -27.995 1.00 89.12 415 SER A C 1
ATOM 3244 O O . SER A 1 415 ? 14.467 -12.903 -27.718 1.00 89.12 415 SER A O 1
ATOM 3246 N N . ALA A 1 416 ? 12.900 -11.265 -27.767 1.00 87.62 416 ALA A N 1
ATOM 3247 C CA . ALA A 1 416 ? 11.795 -12.106 -27.320 1.00 87.62 416 ALA A CA 1
ATOM 3248 C C . ALA A 1 416 ? 11.560 -13.262 -28.310 1.00 87.62 416 ALA A C 1
ATOM 3250 O O . ALA A 1 416 ? 11.752 -13.098 -29.518 1.00 87.62 416 ALA A O 1
ATOM 3251 N N . GLN A 1 417 ? 11.182 -14.434 -27.799 1.00 86.81 417 GLN A N 1
ATOM 3252 C CA . GLN A 1 417 ? 10.983 -15.642 -28.611 1.00 86.81 417 GLN A CA 1
ATOM 3253 C C . GLN A 1 417 ? 9.493 -15.985 -28.718 1.00 86.81 417 GLN A C 1
ATOM 3255 O O . GLN A 1 417 ? 8.749 -15.761 -27.759 1.00 86.81 417 GLN A O 1
ATOM 3260 N N . PRO A 1 418 ? 9.029 -16.551 -29.848 1.00 86.94 418 PRO A N 1
ATOM 3261 C CA . PRO A 1 418 ? 7.663 -17.051 -29.954 1.00 86.94 418 PRO A CA 1
ATOM 3262 C C . PRO A 1 418 ? 7.347 -18.059 -28.846 1.00 86.94 418 PRO A C 1
ATOM 3264 O O . PRO A 1 418 ? 8.107 -18.998 -28.618 1.00 86.94 418 PRO A O 1
ATOM 3267 N N . GLY A 1 419 ? 6.236 -17.863 -28.138 1.00 85.38 419 GLY A N 1
ATOM 3268 C CA . GLY A 1 419 ? 5.840 -18.732 -27.033 1.00 85.38 419 GLY A CA 1
ATOM 3269 C C . GLY A 1 419 ? 6.612 -18.513 -25.728 1.00 85.38 419 GLY A C 1
ATOM 3270 O O . GLY A 1 419 ? 6.439 -19.320 -24.819 1.00 85.38 419 GLY A O 1
ATOM 3271 N N . GLN A 1 420 ? 7.426 -17.455 -25.609 1.00 91.88 420 GLN A N 1
ATOM 3272 C CA . GLN A 1 420 ? 8.002 -17.019 -24.330 1.00 91.88 420 GLN A CA 1
ATOM 3273 C C . GLN A 1 420 ? 6.883 -16.691 -23.334 1.00 91.88 420 GLN A C 1
ATOM 3275 O O . GLN A 1 420 ? 5.947 -15.972 -23.691 1.00 91.88 420 GLN A O 1
ATOM 3280 N N . ARG A 1 421 ? 6.980 -17.189 -22.094 1.00 90.38 421 ARG A N 1
ATOM 3281 C CA . ARG A 1 421 ? 6.019 -16.909 -21.015 1.00 90.38 421 ARG A CA 1
ATOM 3282 C C . ARG A 1 421 ? 6.699 -16.763 -19.663 1.00 90.38 421 ARG A C 1
ATOM 3284 O O . ARG A 1 421 ? 7.682 -17.439 -19.367 1.00 90.38 421 ARG A O 1
ATOM 3291 N N . ILE A 1 422 ? 6.117 -15.916 -18.829 1.00 89.69 422 ILE A N 1
ATOM 3292 C CA . ILE A 1 422 ? 6.437 -15.788 -17.409 1.00 89.69 422 ILE A CA 1
ATOM 3293 C C . ILE A 1 422 ? 5.137 -16.044 -16.664 1.00 89.69 422 ILE A C 1
ATOM 3295 O O . ILE A 1 422 ? 4.155 -15.342 -16.891 1.00 89.69 422 ILE A O 1
ATOM 3299 N N . VAL A 1 423 ? 5.129 -17.070 -15.822 1.00 88.56 423 VAL A N 1
ATOM 3300 C CA . VAL A 1 423 ? 3.963 -17.510 -15.058 1.00 88.56 423 VAL A CA 1
ATOM 3301 C C . VAL A 1 423 ? 4.268 -17.317 -13.581 1.00 88.56 423 VAL A C 1
ATOM 3303 O O . VAL A 1 423 ? 5.153 -17.985 -13.047 1.00 88.56 423 VAL A O 1
ATOM 3306 N N . ALA A 1 424 ? 3.557 -16.406 -12.933 1.00 88.94 424 ALA A N 1
ATOM 3307 C CA . ALA A 1 424 ? 3.569 -16.245 -11.489 1.00 88.94 424 ALA A CA 1
ATOM 3308 C C . ALA A 1 424 ? 2.500 -17.151 -10.873 1.00 88.94 424 ALA A C 1
ATOM 3310 O O . ALA A 1 424 ? 1.429 -17.345 -11.446 1.00 88.94 424 ALA A O 1
ATOM 3311 N N . SER A 1 425 ? 2.771 -17.745 -9.719 1.00 86.12 425 SER A N 1
ATOM 3312 C CA . SER A 1 425 ? 1.802 -18.577 -9.013 1.00 86.12 425 SER A CA 1
ATOM 3313 C C . SER A 1 425 ? 1.945 -18.421 -7.511 1.00 86.12 425 SER A C 1
ATOM 3315 O O . SER A 1 425 ? 3.044 -18.566 -6.970 1.00 86.12 425 SER A O 1
ATOM 3317 N N . LEU A 1 426 ? 0.817 -18.196 -6.840 1.00 88.06 426 LEU A N 1
ATOM 3318 C CA . LEU A 1 426 ? 0.715 -18.351 -5.396 1.00 88.06 426 LEU A CA 1
ATOM 3319 C C . LEU A 1 426 ? 0.308 -19.790 -5.094 1.00 88.06 426 LEU A C 1
ATOM 3321 O O . LEU A 1 426 ? -0.712 -20.283 -5.582 1.00 88.06 426 LEU A O 1
ATOM 3325 N N . ILE A 1 427 ? 1.109 -20.465 -4.281 1.00 83.06 427 ILE A N 1
ATOM 3326 C CA . ILE A 1 427 ? 0.933 -21.876 -3.959 1.00 83.06 427 ILE A CA 1
ATOM 3327 C C . ILE A 1 427 ? 0.802 -22.018 -2.447 1.00 83.06 427 ILE A C 1
ATOM 3329 O O . ILE A 1 427 ? 1.709 -21.643 -1.705 1.00 83.06 427 ILE A O 1
ATOM 3333 N N . TYR A 1 428 ? -0.301 -22.607 -1.996 1.00 81.88 428 TYR A N 1
ATOM 3334 C CA . TYR A 1 428 ? -0.433 -23.092 -0.629 1.00 81.88 428 TYR A CA 1
ATOM 3335 C C . TYR A 1 428 ? 0.279 -24.438 -0.503 1.00 81.88 428 TYR A C 1
ATOM 3337 O O . TYR A 1 428 ? -0.019 -25.382 -1.239 1.00 81.88 428 TYR A O 1
ATOM 3345 N N . ARG A 1 429 ? 1.216 -24.541 0.436 1.00 78.56 429 ARG A N 1
ATOM 3346 C CA . ARG A 1 429 ? 1.995 -25.754 0.678 1.00 78.56 429 ARG A CA 1
ATOM 3347 C C . ARG A 1 429 ? 1.541 -26.407 1.974 1.00 78.56 429 ARG A C 1
ATOM 3349 O O . ARG A 1 429 ? 1.930 -26.007 3.068 1.00 78.56 429 ARG A O 1
ATOM 3356 N N . SER A 1 430 ? 0.762 -27.474 1.844 1.00 74.88 430 SER A N 1
ATOM 3357 C CA . SER A 1 430 ? 0.348 -28.285 2.986 1.00 74.88 430 SER A CA 1
ATOM 3358 C C . SER A 1 430 ? 1.379 -29.366 3.297 1.00 74.88 430 SER A C 1
ATOM 3360 O O . SER A 1 430 ? 1.999 -29.940 2.397 1.00 74.88 430 SER A O 1
ATOM 3362 N N . VAL A 1 431 ? 1.547 -29.668 4.582 1.00 69.06 431 VAL A N 1
ATOM 3363 C CA . VAL A 1 431 ? 2.429 -30.731 5.065 1.00 69.06 431 VAL A CA 1
ATOM 3364 C C . VAL A 1 431 ? 1.603 -31.960 5.420 1.00 69.06 431 VAL A C 1
ATOM 3366 O O . VAL A 1 431 ? 0.754 -31.920 6.308 1.00 69.06 431 VAL A O 1
ATOM 3369 N N . VAL A 1 432 ? 1.914 -33.084 4.779 1.00 63.69 432 VAL A N 1
ATOM 3370 C CA . VAL A 1 432 ? 1.305 -34.384 5.065 1.00 63.69 432 VAL A CA 1
ATOM 3371 C C . VAL A 1 432 ? 2.325 -35.320 5.712 1.00 63.69 432 VAL A C 1
ATOM 3373 O O . VAL A 1 432 ? 3.452 -35.464 5.238 1.00 63.69 432 VAL A O 1
ATOM 3376 N N . THR A 1 433 ? 1.931 -35.975 6.806 1.00 58.84 433 THR A N 1
ATOM 3377 C CA . THR A 1 433 ? 2.796 -36.862 7.601 1.00 58.84 433 THR A CA 1
ATOM 3378 C C . THR A 1 433 ? 2.607 -38.350 7.268 1.00 58.84 433 THR A C 1
ATOM 3380 O O . THR A 1 433 ? 1.701 -38.751 6.538 1.00 58.84 433 THR A O 1
ATOM 3383 N N . THR A 1 434 ? 3.519 -39.169 7.796 1.00 55.59 434 THR A N 1
ATOM 3384 C CA . THR A 1 434 ? 3.974 -40.482 7.297 1.00 55.59 434 THR A CA 1
ATOM 3385 C C . THR A 1 434 ? 2.914 -41.479 6.814 1.00 55.59 434 THR A C 1
ATOM 3387 O O . THR A 1 434 ? 3.066 -42.002 5.718 1.00 55.59 434 THR A O 1
ATOM 3390 N N . ALA A 1 435 ? 1.829 -41.746 7.548 1.00 55.81 435 ALA A N 1
ATOM 3391 C CA . ALA A 1 435 ? 0.861 -42.768 7.114 1.00 55.81 435 ALA A CA 1
ATOM 3392 C C . ALA A 1 435 ? 0.037 -42.336 5.886 1.00 55.81 435 ALA A C 1
ATOM 3394 O O . ALA A 1 435 ? -0.195 -43.122 4.965 1.00 55.81 435 ALA A O 1
ATOM 3395 N N . LEU A 1 436 ? -0.399 -41.073 5.865 1.00 56.31 436 LEU A N 1
ATOM 3396 C CA . LEU A 1 436 ? -1.081 -40.495 4.708 1.00 56.31 436 LEU A CA 1
ATOM 3397 C C . LEU A 1 436 ? -0.074 -40.199 3.591 1.00 56.31 436 LEU A C 1
ATOM 3399 O O . LEU A 1 436 ? -0.403 -40.337 2.415 1.00 56.31 436 LEU A O 1
ATOM 3403 N N . ALA A 1 437 ? 1.163 -39.867 3.963 1.00 56.69 437 ALA A N 1
ATOM 3404 C CA . ALA A 1 437 ? 2.232 -39.616 3.023 1.00 56.69 437 ALA A CA 1
ATOM 3405 C C . ALA A 1 437 ? 2.560 -40.858 2.179 1.00 56.69 437 ALA A C 1
ATOM 3407 O O . ALA A 1 437 ? 2.452 -40.794 0.958 1.00 56.69 437 ALA A O 1
ATOM 3408 N N . ASP A 1 438 ? 2.826 -42.008 2.805 1.00 56.81 438 ASP A N 1
ATOM 3409 C CA . ASP A 1 438 ? 3.117 -43.268 2.101 1.00 56.81 438 ASP A CA 1
ATOM 3410 C C . ASP A 1 438 ? 1.985 -43.689 1.149 1.00 56.81 438 ASP A C 1
ATOM 3412 O O . ASP A 1 438 ? 2.224 -44.260 0.083 1.00 56.81 438 ASP A O 1
ATOM 3416 N N . HIS A 1 439 ? 0.732 -43.386 1.501 1.00 59.62 439 HIS A N 1
ATOM 3417 C CA . HIS A 1 439 ? -0.409 -43.628 0.623 1.00 59.62 439 HIS A CA 1
ATOM 3418 C C . HIS A 1 439 ? -0.421 -42.684 -0.591 1.00 59.62 439 HIS A C 1
ATOM 3420 O O . HIS A 1 439 ? -0.680 -43.130 -1.712 1.00 59.62 439 HIS A O 1
ATOM 3426 N N . LEU A 1 440 ? -0.149 -41.392 -0.393 1.00 59.03 440 LEU A N 1
ATOM 3427 C CA . LEU A 1 440 ? -0.173 -40.392 -1.462 1.00 59.03 440 LEU A CA 1
ATOM 3428 C C . LEU A 1 440 ? 0.999 -40.553 -2.440 1.00 59.03 440 LEU A C 1
ATOM 3430 O O . LEU A 1 440 ? 0.751 -40.599 -3.646 1.00 59.03 440 LEU A O 1
ATOM 3434 N N . THR A 1 441 ? 2.235 -40.728 -1.965 1.00 60.53 441 THR A N 1
ATOM 3435 C CA . THR A 1 441 ? 3.391 -40.977 -2.848 1.00 60.53 441 THR A CA 1
ATOM 3436 C C . THR A 1 441 ? 3.390 -42.393 -3.400 1.00 60.53 441 THR A C 1
ATOM 3438 O O . THR A 1 441 ? 3.475 -42.565 -4.610 1.00 60.53 441 THR A O 1
ATOM 3441 N N . GLY A 1 442 ? 3.267 -43.410 -2.544 1.00 59.19 442 GLY A N 1
ATOM 3442 C CA . GLY A 1 442 ? 3.471 -44.806 -2.935 1.00 59.19 442 GLY A CA 1
ATOM 3443 C C . GLY A 1 442 ? 2.327 -45.423 -3.740 1.00 59.19 442 GLY A C 1
ATOM 3444 O O . GLY A 1 442 ? 2.565 -46.355 -4.506 1.00 59.19 442 GLY A O 1
ATOM 3445 N N . ARG A 1 443 ? 1.085 -44.935 -3.583 1.00 59.59 443 ARG A N 1
ATOM 3446 C CA . ARG A 1 443 ? -0.082 -45.477 -4.313 1.00 59.59 443 ARG A CA 1
ATOM 3447 C C . ARG A 1 443 ? -0.708 -44.518 -5.313 1.00 59.59 443 ARG A C 1
ATOM 3449 O O . ARG A 1 443 ? -1.312 -44.993 -6.271 1.00 59.59 443 ARG A O 1
ATOM 3456 N N . LYS A 1 444 ? -0.619 -43.203 -5.093 1.00 63.31 444 LYS A N 1
ATOM 3457 C CA . LYS A 1 444 ? -1.266 -42.207 -5.962 1.00 63.31 444 LYS A CA 1
ATOM 3458 C C . LYS A 1 444 ? -0.293 -41.357 -6.783 1.00 63.31 444 LYS A C 1
ATOM 3460 O O . LYS A 1 444 ? -0.766 -40.633 -7.650 1.00 63.31 444 LYS A O 1
ATOM 3465 N N . ASN A 1 445 ? 1.024 -41.452 -6.559 1.00 64.12 445 ASN A N 1
ATOM 3466 C CA . ASN A 1 445 ? 2.033 -40.570 -7.167 1.00 64.12 445 ASN A CA 1
ATOM 3467 C C . ASN A 1 445 ? 1.726 -39.067 -6.969 1.00 64.12 445 ASN A C 1
ATOM 3469 O O . ASN A 1 445 ? 1.985 -38.251 -7.853 1.00 64.12 445 ASN A O 1
ATOM 3473 N N . ILE A 1 446 ? 1.154 -38.693 -5.818 1.00 57.16 446 ILE A N 1
ATOM 3474 C CA . ILE A 1 446 ? 0.808 -37.306 -5.471 1.00 57.16 446 ILE A CA 1
ATOM 3475 C C . ILE A 1 446 ? 1.813 -36.767 -4.444 1.00 57.16 446 ILE A C 1
ATOM 3477 O O . ILE A 1 446 ? 2.022 -37.380 -3.398 1.00 57.16 446 ILE A O 1
ATOM 3481 N N . GLY A 1 447 ? 2.367 -35.581 -4.720 1.00 57.28 447 GLY A N 1
ATOM 3482 C CA . GLY A 1 447 ? 3.301 -34.866 -3.841 1.00 57.28 447 GLY A CA 1
ATOM 3483 C C . GLY A 1 447 ? 4.767 -35.285 -4.007 1.00 57.28 447 GLY A C 1
ATOM 3484 O O . GLY A 1 447 ? 5.081 -36.284 -4.654 1.00 57.28 447 GLY A O 1
ATOM 3485 N N . LYS A 1 448 ? 5.687 -34.493 -3.444 1.00 61.56 448 LYS A N 1
ATOM 3486 C CA . LYS A 1 448 ? 7.129 -34.800 -3.412 1.00 61.56 448 LYS A CA 1
ATOM 3487 C C . LYS A 1 448 ? 7.566 -35.094 -1.980 1.00 61.56 448 LYS A C 1
ATOM 3489 O O . LYS A 1 448 ? 7.138 -34.405 -1.053 1.00 61.56 448 LYS A O 1
ATOM 3494 N N . LEU A 1 449 ? 8.424 -36.105 -1.817 1.00 59.47 449 LEU A N 1
ATOM 3495 C CA . LEU A 1 449 ? 9.115 -36.361 -0.553 1.00 59.47 449 LEU A CA 1
ATOM 3496 C C . LEU A 1 449 ? 9.892 -35.103 -0.165 1.00 59.47 449 LEU A C 1
ATOM 3498 O O . LEU A 1 449 ? 10.700 -34.605 -0.949 1.00 59.47 449 LEU A O 1
ATOM 3502 N N . ALA A 1 450 ? 9.598 -34.577 1.017 1.00 58.19 450 ALA A N 1
ATOM 3503 C CA . ALA A 1 450 ? 10.274 -33.412 1.549 1.00 58.19 450 ALA A CA 1
ATOM 3504 C C . ALA A 1 450 ? 11.580 -33.841 2.231 1.00 58.19 450 ALA A C 1
ATOM 3506 O O . ALA A 1 450 ? 11.587 -34.791 3.020 1.00 58.19 450 ALA A O 1
ATOM 3507 N N . GLU A 1 451 ? 12.669 -33.120 1.954 1.00 58.97 451 GLU A N 1
ATOM 3508 C CA . GLU A 1 451 ? 13.829 -33.100 2.852 1.00 58.97 451 GLU A CA 1
ATOM 3509 C C . GLU A 1 451 ? 13.400 -32.595 4.241 1.00 58.97 451 GLU A C 1
ATOM 3511 O O . GLU A 1 451 ? 12.330 -31.993 4.354 1.00 58.97 451 GLU A O 1
ATOM 3516 N N . PRO A 1 452 ? 14.177 -32.838 5.314 1.00 59.69 452 PRO A N 1
ATOM 3517 C CA . PRO A 1 452 ? 13.816 -32.355 6.640 1.00 59.69 452 PRO A CA 1
ATOM 3518 C C . PRO A 1 452 ? 13.473 -30.860 6.621 1.00 59.69 452 PRO A C 1
ATOM 3520 O O . PRO A 1 452 ? 14.274 -30.044 6.175 1.00 59.69 452 PRO A O 1
ATOM 3523 N N . PHE A 1 453 ? 12.283 -30.506 7.103 1.00 59.50 453 PHE A N 1
ATOM 3524 C CA . PHE A 1 453 ? 11.776 -29.132 7.079 1.00 59.50 453 PHE A CA 1
ATOM 3525 C C . PHE A 1 453 ? 11.359 -28.690 8.481 1.00 59.50 453 PHE A C 1
ATOM 3527 O O . PHE A 1 453 ? 10.974 -29.507 9.321 1.00 59.50 453 PHE A O 1
ATOM 3534 N N . GLU A 1 454 ? 11.459 -27.392 8.752 1.00 66.19 454 GLU A N 1
ATOM 3535 C CA . GLU A 1 454 ? 11.047 -26.814 10.029 1.00 66.19 454 GLU A CA 1
ATOM 3536 C C . GLU A 1 454 ? 9.565 -26.454 10.017 1.00 66.19 454 GLU A C 1
ATOM 3538 O O . GLU A 1 454 ? 9.075 -25.889 9.042 1.00 66.19 454 GLU A O 1
ATOM 3543 N N . VAL A 1 455 ? 8.872 -26.753 11.116 1.00 62.50 455 VAL A N 1
ATOM 3544 C CA . VAL A 1 455 ? 7.467 -26.417 11.376 1.00 62.50 455 VAL A CA 1
ATOM 3545 C C . VAL A 1 455 ? 7.384 -25.452 12.551 1.00 62.50 455 VAL A C 1
ATOM 3547 O O . VAL A 1 455 ? 8.049 -25.670 13.564 1.00 62.50 455 VAL A O 1
ATOM 3550 N N . THR A 1 456 ? 6.541 -24.422 12.436 1.00 65.81 456 THR A N 1
ATOM 3551 C CA . THR A 1 456 ? 6.212 -23.510 13.546 1.00 65.81 456 THR A CA 1
ATOM 3552 C C . THR A 1 456 ? 4.943 -23.977 14.262 1.00 65.81 456 THR A C 1
ATOM 3554 O O . THR A 1 456 ? 3.969 -24.377 13.626 1.00 65.81 456 THR A O 1
ATOM 3557 N N . VAL A 1 457 ? 4.934 -23.951 15.592 1.00 60.50 457 VAL A N 1
ATOM 3558 C CA . VAL A 1 457 ? 3.785 -24.383 16.403 1.00 60.50 457 VAL A CA 1
ATOM 3559 C C . VAL A 1 457 ? 2.667 -23.340 16.357 1.00 60.50 457 VAL A C 1
ATOM 3561 O O . VAL A 1 457 ? 2.853 -22.210 16.811 1.00 60.50 457 VAL A O 1
ATOM 3564 N N . GLY A 1 458 ? 1.503 -23.743 15.842 1.00 52.78 458 GLY A N 1
ATOM 3565 C CA . GLY A 1 458 ? 0.302 -22.912 15.745 1.00 52.78 458 GLY A CA 1
ATOM 3566 C C . GLY A 1 458 ? -0.707 -23.121 16.876 1.00 52.78 458 GLY A C 1
ATOM 3567 O O . GLY A 1 458 ? -0.683 -24.115 17.603 1.00 52.78 458 GLY A O 1
ATOM 3568 N N . ASP A 1 459 ? -1.633 -22.175 16.979 1.00 49.88 459 ASP A N 1
ATOM 3569 C CA . ASP A 1 459 ? -2.761 -22.131 17.918 1.00 49.88 459 ASP A CA 1
ATOM 3570 C C . ASP A 1 459 ? -3.785 -23.250 17.688 1.00 49.88 459 ASP A C 1
ATOM 3572 O O . ASP A 1 459 ? -4.318 -23.821 18.642 1.00 49.88 459 ASP A O 1
ATOM 3576 N N . LYS A 1 460 ? -4.018 -23.608 16.422 1.00 41.75 460 LYS A N 1
ATOM 3577 C CA . LYS A 1 460 ? -4.989 -24.639 16.028 1.00 41.75 460 LYS A CA 1
ATOM 3578 C C . LYS A 1 460 ? -4.473 -26.075 16.204 1.00 41.75 460 LYS A C 1
ATOM 3580 O O . LYS A 1 460 ? -5.287 -26.992 16.271 1.00 41.75 460 LYS A O 1
ATOM 3585 N N . TYR A 1 461 ? -3.156 -26.278 16.339 1.00 45.66 461 TYR A N 1
ATOM 3586 C CA . TYR A 1 461 ? -2.534 -27.593 16.554 1.00 45.66 461 TYR A CA 1
ATOM 3587 C C . TYR A 1 461 ? -1.269 -27.483 17.431 1.00 45.66 461 TYR A C 1
ATOM 3589 O O . TYR A 1 461 ? -0.168 -27.316 16.900 1.00 45.66 461 TYR A O 1
ATOM 3597 N N . PRO A 1 462 ? -1.372 -27.606 18.771 1.00 45.59 462 PRO A N 1
ATOM 3598 C CA . PRO A 1 462 ? -0.196 -27.636 19.632 1.00 45.59 462 PRO A CA 1
ATOM 3599 C C . PRO A 1 462 ? 0.569 -28.937 19.379 1.00 45.59 462 PRO A C 1
ATOM 3601 O O . PRO A 1 462 ? 0.200 -30.006 19.872 1.00 45.59 462 PRO A O 1
ATOM 3604 N N . ASN A 1 463 ? 1.619 -28.851 18.564 1.00 56.50 463 ASN A N 1
ATOM 3605 C CA . ASN A 1 463 ? 2.448 -29.997 18.221 1.00 56.50 463 ASN A CA 1
ATOM 3606 C C . ASN A 1 463 ? 3.025 -30.615 19.501 1.00 56.50 463 ASN A C 1
ATOM 3608 O O . ASN A 1 463 ? 3.619 -29.928 20.335 1.00 56.50 463 ASN A O 1
ATOM 3612 N N . LEU A 1 464 ? 2.817 -31.920 19.670 1.00 51.84 464 LEU A N 1
ATOM 3613 C CA . LEU A 1 464 ? 3.324 -32.654 20.824 1.00 51.84 464 LEU A CA 1
ATOM 3614 C C . LEU A 1 464 ? 4.837 -32.829 20.679 1.00 51.84 464 LEU A C 1
ATOM 3616 O O . LEU A 1 464 ? 5.343 -33.146 19.597 1.00 51.84 464 LEU A O 1
ATOM 3620 N N . GLU A 1 465 ? 5.571 -32.633 21.768 1.00 53.50 465 GLU A N 1
ATOM 3621 C CA . GLU A 1 465 ? 6.986 -32.965 21.804 1.00 53.50 465 GLU A CA 1
ATOM 3622 C C . GLU A 1 465 ? 7.136 -34.488 21.661 1.00 53.50 465 GLU A C 1
ATOM 3624 O O . GLU A 1 465 ? 6.623 -35.272 22.464 1.00 53.50 465 GLU A O 1
ATOM 3629 N N . MET A 1 466 ? 7.791 -34.918 20.579 1.00 47.59 466 MET A N 1
ATOM 3630 C CA . MET A 1 466 ? 8.120 -36.325 20.369 1.00 47.59 466 MET A CA 1
ATOM 3631 C C . MET A 1 466 ? 9.230 -36.688 21.361 1.00 47.59 466 MET A C 1
ATOM 3633 O O . MET A 1 466 ? 10.307 -36.092 21.283 1.00 47.59 466 MET A O 1
ATOM 3637 N N . PRO A 1 467 ? 9.011 -37.637 22.286 1.00 45.22 467 PRO A N 1
ATOM 3638 C CA . PRO A 1 467 ? 10.053 -38.043 23.214 1.00 45.22 467 PRO A CA 1
ATOM 3639 C C . PRO A 1 467 ? 11.244 -38.620 22.448 1.00 45.22 467 PRO A C 1
ATOM 3641 O O . PRO A 1 467 ? 11.086 -39.257 21.403 1.00 45.22 467 PRO A O 1
ATOM 3644 N N . ASP A 1 468 ? 12.440 -38.385 22.984 1.00 49.03 468 ASP A N 1
ATOM 3645 C CA . ASP A 1 468 ? 13.702 -38.857 22.421 1.00 49.03 468 ASP A CA 1
ATOM 3646 C C . ASP A 1 468 ? 13.612 -40.351 22.060 1.00 49.03 468 ASP A C 1
ATOM 3648 O O . ASP A 1 468 ? 13.392 -41.197 22.932 1.00 49.03 468 ASP A O 1
ATOM 3652 N N . ARG A 1 469 ? 13.783 -40.684 20.769 1.00 42.69 469 ARG A N 1
ATOM 3653 C CA . ARG A 1 469 ? 13.635 -42.055 20.236 1.00 42.69 469 ARG A CA 1
ATOM 3654 C C . ARG A 1 469 ? 14.509 -43.069 20.979 1.00 42.69 469 ARG A C 1
ATOM 3656 O O . ARG A 1 469 ? 14.170 -44.249 21.018 1.00 42.69 469 ARG A O 1
ATOM 3663 N N . LYS A 1 470 ? 15.607 -42.621 21.600 1.00 46.56 470 LYS A N 1
ATOM 3664 C CA . LYS A 1 470 ? 16.513 -43.464 22.397 1.00 46.56 470 LYS A CA 1
ATOM 3665 C C . LYS A 1 470 ? 15.925 -43.924 23.737 1.00 46.56 470 LYS A C 1
ATOM 3667 O O . LYS A 1 470 ? 16.451 -44.865 24.322 1.00 46.56 470 LYS A O 1
ATOM 3672 N N . LYS A 1 471 ? 14.850 -43.296 24.226 1.00 46.62 471 LYS A N 1
ATOM 3673 C CA . LYS A 1 471 ? 14.197 -43.617 25.510 1.00 46.62 471 LYS A CA 1
ATOM 3674 C C . LYS A 1 471 ? 12.985 -44.554 25.379 1.00 46.62 471 LYS A C 1
ATOM 3676 O O . LYS A 1 471 ? 12.347 -44.855 26.385 1.00 46.62 471 LYS A O 1
ATOM 3681 N N . GLY A 1 472 ? 12.708 -45.061 24.174 1.00 43.03 472 GLY A N 1
ATOM 3682 C CA . GLY A 1 472 ? 11.589 -45.967 23.892 1.00 43.03 472 GLY A CA 1
ATOM 3683 C C . GLY A 1 472 ? 10.261 -45.247 23.628 1.00 43.03 472 GLY A C 1
ATOM 3684 O O . GLY A 1 472 ? 10.136 -44.040 23.828 1.00 43.03 472 GLY A O 1
ATOM 3685 N N . HIS A 1 473 ? 9.265 -45.991 23.133 1.00 38.00 473 HIS A N 1
ATOM 3686 C CA . HIS A 1 473 ? 7.941 -45.442 22.823 1.00 38.00 473 HIS A CA 1
ATOM 3687 C C . HIS A 1 473 ? 7.241 -44.924 24.095 1.00 38.00 473 HIS A C 1
ATOM 3689 O O . HIS A 1 473 ? 7.244 -45.621 25.116 1.00 38.00 473 HIS A O 1
ATOM 3695 N N . PRO A 1 474 ? 6.609 -43.736 24.059 1.00 39.78 474 PRO A N 1
ATOM 3696 C CA . PRO A 1 474 ? 5.835 -43.244 25.190 1.00 39.78 474 PRO A CA 1
ATOM 3697 C C . PRO A 1 474 ? 4.654 -44.17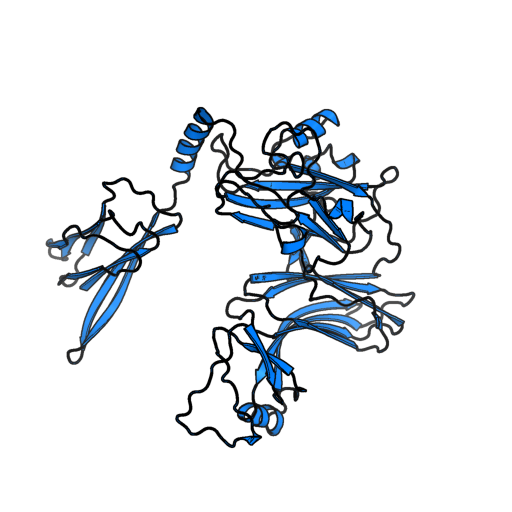6 25.477 1.00 39.78 474 PRO A C 1
ATOM 3699 O O . PRO A 1 474 ? 3.990 -44.672 24.566 1.00 39.78 474 PRO A O 1
ATOM 3702 N N . LYS A 1 475 ? 4.383 -44.414 26.764 1.00 40.00 475 LYS A N 1
ATOM 3703 C CA . LYS A 1 475 ? 3.192 -45.148 27.210 1.00 40.00 475 LYS A CA 1
ATOM 3704 C C . LYS A 1 475 ? 1.940 -44.336 26.854 1.00 40.00 475 LYS A C 1
ATOM 3706 O O . LYS A 1 475 ? 1.965 -43.115 26.964 1.00 40.00 475 LYS A O 1
ATOM 3711 N N . VAL A 1 476 ? 0.831 -45.011 26.538 1.00 31.23 476 VAL A N 1
ATOM 3712 C CA . VAL A 1 476 ? -0.475 -44.444 26.105 1.00 31.23 476 VAL A CA 1
ATOM 3713 C C . VAL A 1 476 ? -1.149 -43.511 27.150 1.00 31.23 476 VAL A C 1
ATOM 3715 O O . VAL A 1 476 ? -2.235 -42.999 26.927 1.00 31.23 476 VAL A O 1
ATOM 3718 N N . GLY A 1 477 ? -0.487 -43.212 28.274 1.00 33.47 477 GLY A N 1
ATOM 3719 C CA . GLY A 1 477 ? -0.908 -42.222 29.276 1.00 33.47 477 GLY A CA 1
ATOM 3720 C C . GLY A 1 477 ? 0.217 -41.290 29.749 1.00 33.47 477 GLY A C 1
ATOM 3721 O O . GLY A 1 477 ? 0.144 -40.762 30.855 1.00 33.47 477 GLY A O 1
ATOM 3722 N N . GLY A 1 478 ? 1.297 -41.137 28.977 1.00 37.62 478 GLY A N 1
ATOM 3723 C CA . GLY A 1 478 ? 2.383 -40.209 29.300 1.00 37.62 478 GLY A CA 1
ATOM 3724 C C . GLY A 1 478 ? 1.966 -38.751 29.097 1.00 37.62 478 GLY A C 1
ATOM 3725 O O . GLY A 1 478 ? 1.276 -38.432 28.132 1.00 37.62 478 GLY A O 1
ATOM 3726 N N . ALA A 1 479 ? 2.400 -37.860 29.993 1.00 38.72 479 ALA A N 1
ATOM 3727 C CA . ALA A 1 479 ? 2.230 -36.420 29.830 1.00 38.72 479 ALA A CA 1
ATOM 3728 C C . ALA A 1 479 ? 3.012 -35.959 28.592 1.00 38.72 479 ALA A C 1
ATOM 3730 O O . ALA A 1 479 ? 4.225 -35.760 28.643 1.00 38.72 479 ALA A O 1
ATOM 3731 N N . HIS A 1 480 ? 2.327 -35.844 27.458 1.00 47.06 480 HIS A N 1
ATOM 3732 C CA . HIS A 1 480 ? 2.897 -35.209 26.285 1.00 47.06 480 HIS A CA 1
ATOM 3733 C C . HIS A 1 480 ? 3.046 -33.718 26.581 1.00 47.06 480 HIS A C 1
ATOM 3735 O O . HIS A 1 480 ? 2.058 -33.021 26.818 1.00 47.06 480 HIS A O 1
ATOM 3741 N N . VAL A 1 481 ? 4.286 -33.236 26.584 1.00 53.81 481 VAL A N 1
ATOM 3742 C CA . VAL A 1 481 ? 4.562 -31.806 26.683 1.00 53.81 481 VAL A CA 1
ATOM 3743 C C . VAL A 1 481 ? 4.148 -31.182 25.354 1.00 53.81 481 VAL A C 1
ATOM 3745 O O . VAL A 1 481 ? 4.562 -31.626 24.280 1.00 53.81 481 VAL A O 1
ATOM 3748 N N . ARG A 1 482 ? 3.252 -30.197 25.413 1.00 55.22 482 ARG A N 1
ATOM 3749 C CA . ARG A 1 482 ? 2.926 -29.374 24.247 1.00 55.22 482 ARG A CA 1
ATOM 3750 C C . ARG A 1 482 ? 4.112 -28.458 23.986 1.00 55.22 482 ARG A C 1
ATOM 3752 O O . ARG A 1 482 ? 4.600 -27.831 24.925 1.00 55.22 482 ARG A O 1
ATOM 3759 N N . ARG A 1 483 ? 4.552 -28.366 22.731 1.00 60.78 483 ARG A N 1
ATOM 3760 C CA . ARG A 1 483 ? 5.516 -27.334 22.336 1.00 60.78 483 ARG A CA 1
ATOM 3761 C C . ARG A 1 483 ? 4.895 -25.949 22.529 1.00 60.78 483 ARG A C 1
ATOM 3763 O O . ARG A 1 483 ? 3.669 -25.807 22.459 1.00 60.78 483 ARG A O 1
ATOM 3770 N N . VAL A 1 484 ? 5.727 -24.947 22.800 1.00 66.12 484 VAL A N 1
ATOM 3771 C CA . VAL A 1 484 ? 5.256 -23.580 23.041 1.00 66.12 484 VAL A CA 1
ATOM 3772 C C . VAL A 1 484 ? 4.752 -22.990 21.723 1.00 66.12 484 VAL A C 1
ATOM 3774 O O . VAL A 1 484 ? 5.295 -23.280 20.660 1.00 66.12 484 VAL A O 1
ATOM 3777 N N . LEU A 1 485 ? 3.690 -22.180 21.773 1.00 61.88 485 LEU A N 1
ATOM 3778 C CA . LEU A 1 485 ? 3.214 -21.448 20.595 1.00 61.88 485 LEU A CA 1
ATOM 3779 C C . LEU A 1 485 ? 4.355 -20.603 20.015 1.00 61.88 485 LEU A C 1
ATOM 3781 O O . LEU A 1 485 ? 5.007 -19.863 20.748 1.00 61.88 485 LEU A O 1
ATOM 3785 N N . GLY A 1 486 ? 4.588 -20.722 18.708 1.00 61.75 486 GLY A N 1
ATOM 3786 C CA . GLY A 1 486 ? 5.695 -20.054 18.020 1.00 61.75 486 GLY A CA 1
ATOM 3787 C C . GLY A 1 486 ? 7.035 -20.802 18.026 1.00 61.75 486 GLY A C 1
ATOM 3788 O O . GLY A 1 486 ? 7.937 -20.383 17.302 1.00 61.75 486 GLY A O 1
ATOM 3789 N N . ASP A 1 487 ? 7.183 -21.915 18.759 1.00 64.56 487 ASP A N 1
ATOM 3790 C CA . ASP A 1 487 ? 8.395 -22.745 18.672 1.00 64.56 487 ASP A CA 1
ATOM 3791 C C . ASP A 1 487 ? 8.570 -23.316 17.259 1.00 64.56 487 ASP A C 1
ATOM 3793 O O . ASP A 1 487 ? 7.599 -23.702 16.603 1.00 64.56 487 ASP A O 1
ATOM 3797 N N . LYS A 1 488 ? 9.826 -23.448 16.819 1.00 68.00 488 LYS A N 1
ATOM 3798 C CA . LYS A 1 488 ? 10.198 -24.110 15.562 1.00 68.00 488 LYS A CA 1
ATOM 3799 C C . LYS A 1 488 ? 10.816 -25.479 15.837 1.00 68.00 488 LYS A C 1
ATOM 3801 O O . LYS A 1 488 ? 11.599 -25.632 16.773 1.00 68.00 488 LYS A O 1
ATOM 3806 N N . TYR A 1 489 ? 10.468 -26.491 15.045 1.00 62.34 489 TYR A N 1
ATOM 3807 C CA . TYR A 1 489 ? 11.083 -27.818 15.144 1.00 62.34 489 TYR A CA 1
ATOM 3808 C C . TYR A 1 489 ? 11.180 -28.519 13.789 1.00 62.34 489 TYR A C 1
ATOM 3810 O O . TYR A 1 489 ? 10.302 -28.381 12.942 1.00 62.34 489 TYR A O 1
ATOM 3818 N N . SER A 1 490 ? 12.233 -29.315 13.598 1.00 62.34 490 SER A N 1
ATOM 3819 C CA . SER A 1 490 ? 12.457 -30.049 12.351 1.00 62.34 490 SER A CA 1
ATOM 3820 C C . SER A 1 490 ? 11.678 -31.364 12.314 1.00 62.34 490 SER A C 1
ATOM 3822 O O . SER A 1 490 ? 11.756 -32.189 13.231 1.00 62.34 490 SER A O 1
ATOM 3824 N N . VAL A 1 491 ? 10.958 -31.591 11.221 1.00 61.44 491 VAL A N 1
ATOM 3825 C CA . VAL A 1 491 ? 10.312 -32.863 10.901 1.00 61.44 491 VAL A CA 1
ATOM 3826 C C . VAL A 1 491 ? 11.250 -33.652 9.993 1.00 61.44 491 VAL A C 1
ATOM 3828 O O . VAL A 1 491 ? 11.611 -33.197 8.916 1.00 61.44 491 VAL A O 1
ATOM 3831 N N . ALA A 1 492 ? 11.644 -34.853 10.426 1.00 54.31 492 ALA A N 1
ATOM 3832 C CA . ALA A 1 492 ? 12.614 -35.700 9.721 1.00 54.31 492 ALA A CA 1
ATOM 3833 C C . ALA A 1 492 ? 12.102 -36.303 8.392 1.00 54.31 492 ALA A C 1
ATOM 3835 O O . ALA A 1 492 ? 12.866 -36.974 7.704 1.00 54.31 492 ALA A O 1
ATOM 3836 N N . GLY A 1 493 ? 10.825 -36.104 8.048 1.00 56.44 493 GLY A N 1
ATOM 3837 C CA . GLY A 1 493 ? 10.233 -36.537 6.781 1.00 56.44 493 GLY A CA 1
ATOM 3838 C C . GLY A 1 493 ? 8.722 -36.287 6.698 1.00 56.44 493 GLY A C 1
ATOM 3839 O O . GLY A 1 493 ? 8.007 -36.382 7.698 1.00 56.44 493 GLY A O 1
ATOM 3840 N N . GLY A 1 494 ? 8.242 -35.981 5.493 1.00 61.97 494 GLY A N 1
ATOM 3841 C CA . GLY A 1 494 ? 6.839 -35.724 5.155 1.00 61.97 494 GLY A CA 1
ATOM 3842 C C . GLY A 1 494 ? 6.665 -35.525 3.646 1.00 61.97 494 GLY A C 1
ATOM 3843 O O . GLY A 1 494 ? 7.619 -35.681 2.881 1.00 61.97 494 GLY A O 1
ATOM 3844 N N . ILE A 1 495 ? 5.454 -35.183 3.213 1.00 62.41 495 ILE A N 1
ATOM 3845 C CA . ILE A 1 495 ? 5.168 -34.761 1.837 1.00 62.41 495 ILE A CA 1
ATOM 3846 C C . ILE A 1 495 ? 4.677 -33.326 1.854 1.00 62.41 495 ILE A C 1
ATOM 3848 O O . ILE A 1 495 ? 3.758 -32.995 2.603 1.00 62.41 495 ILE A O 1
ATOM 3852 N N . HIS A 1 496 ? 5.244 -32.509 0.972 1.00 69.69 496 HIS A N 1
ATOM 3853 C CA . HIS A 1 496 ? 4.621 -31.250 0.594 1.00 69.69 496 HIS A CA 1
ATOM 3854 C C . HIS A 1 496 ? 3.593 -31.509 -0.502 1.00 69.69 496 HIS A C 1
ATOM 3856 O O . HIS A 1 496 ? 3.911 -32.077 -1.555 1.00 69.69 496 HIS A O 1
ATOM 3862 N N . VAL A 1 497 ? 2.354 -31.112 -0.229 1.00 66.06 497 VAL A N 1
ATOM 3863 C CA . VAL A 1 497 ? 1.296 -31.050 -1.231 1.00 66.06 497 VAL A CA 1
ATOM 3864 C C . VAL A 1 497 ? 1.084 -29.586 -1.572 1.00 66.06 497 VAL A C 1
ATOM 3866 O O . VAL A 1 497 ? 0.678 -28.794 -0.723 1.00 66.06 497 VAL A O 1
ATOM 3869 N N . ASP A 1 498 ? 1.401 -29.257 -2.817 1.00 76.06 498 ASP A N 1
ATOM 3870 C CA . ASP A 1 498 ? 1.318 -27.910 -3.359 1.00 76.06 498 ASP A CA 1
ATOM 3871 C C . ASP A 1 498 ? -0.043 -27.733 -4.040 1.00 76.06 498 ASP A C 1
ATOM 3873 O O . ASP A 1 498 ? -0.388 -28.466 -4.972 1.00 76.06 498 ASP A O 1
ATOM 3877 N N . TYR A 1 499 ? -0.812 -26.758 -3.569 1.00 72.12 499 TYR A N 1
ATOM 3878 C CA . TYR A 1 499 ? -2.091 -26.351 -4.135 1.00 72.12 499 TYR A CA 1
ATOM 3879 C C . TYR A 1 499 ? -1.922 -24.970 -4.751 1.00 72.12 499 TYR A C 1
ATOM 3881 O O . TYR A 1 499 ? -1.600 -24.012 -4.055 1.00 72.12 499 TYR A O 1
ATOM 3889 N N . VAL A 1 500 ? -2.126 -24.859 -6.060 1.00 74.81 500 VAL A N 1
ATOM 3890 C CA . VAL A 1 500 ? -2.099 -23.562 -6.739 1.00 74.81 500 VAL A CA 1
ATOM 3891 C C . VAL A 1 500 ? -3.369 -22.799 -6.369 1.00 74.81 500 VAL A C 1
ATOM 3893 O O . VAL A 1 500 ? -4.470 -23.294 -6.601 1.00 74.81 500 VAL A O 1
ATOM 3896 N N . VAL A 1 501 ? -3.200 -21.624 -5.769 1.00 75.88 501 VAL A N 1
ATOM 3897 C CA . VAL A 1 501 ? -4.292 -20.764 -5.287 1.00 75.88 501 VAL A CA 1
ATOM 3898 C C . VAL A 1 501 ? -4.559 -19.617 -6.258 1.00 75.88 501 VAL A C 1
ATOM 3900 O O . VAL A 1 501 ? -5.711 -19.249 -6.451 1.00 75.88 501 VAL A O 1
ATOM 3903 N N . GLY A 1 502 ? -3.517 -19.098 -6.910 1.00 75.75 502 GLY A N 1
ATOM 3904 C CA . GLY A 1 502 ? -3.625 -18.046 -7.923 1.00 75.75 502 GLY A CA 1
ATOM 3905 C C . GLY A 1 502 ? -2.526 -18.169 -8.973 1.00 75.75 502 GLY A C 1
ATOM 3906 O O . GLY A 1 502 ? -1.456 -18.717 -8.679 1.00 75.75 502 GLY A O 1
ATOM 3907 N N . VAL A 1 503 ? -2.798 -17.699 -10.193 1.00 78.62 503 VAL A N 1
ATOM 3908 C CA . VAL A 1 503 ? -1.868 -17.748 -11.330 1.00 78.62 503 VAL A CA 1
ATOM 3909 C C . VAL A 1 503 ? -2.030 -16.513 -12.200 1.00 78.62 503 VAL A C 1
ATOM 3911 O O . VAL A 1 503 ? -3.115 -16.302 -12.727 1.00 78.62 503 VAL A O 1
ATOM 3914 N N . ASP A 1 504 ? -0.914 -15.841 -12.473 1.00 78.06 504 ASP A N 1
ATOM 3915 C CA . ASP A 1 504 ? -0.832 -14.785 -13.481 1.00 78.06 504 ASP A CA 1
ATOM 3916 C C . ASP A 1 504 ? 0.190 -15.126 -14.540 1.00 78.06 504 ASP A C 1
ATOM 3918 O O . ASP A 1 504 ? 1.181 -15.818 -14.294 1.00 78.06 504 ASP A O 1
ATOM 3922 N N . THR A 1 505 ? -0.056 -14.672 -15.763 1.00 79.94 505 THR A N 1
ATOM 3923 C CA . THR A 1 505 ? 0.803 -15.006 -16.893 1.00 79.94 505 THR A CA 1
ATOM 3924 C C . THR A 1 505 ? 0.985 -13.825 -17.819 1.00 79.94 505 THR A C 1
ATOM 3926 O O . THR A 1 505 ? 0.028 -13.212 -18.279 1.00 79.94 505 THR A O 1
ATOM 3929 N N . TRP A 1 506 ? 2.236 -13.601 -18.197 1.00 80.88 506 TRP A N 1
ATOM 3930 C CA . TRP A 1 506 ? 2.577 -12.860 -19.397 1.00 80.88 506 TRP A CA 1
ATOM 3931 C C . TRP A 1 506 ? 3.093 -13.809 -20.474 1.00 80.88 506 TRP A C 1
ATOM 3933 O O . TRP A 1 506 ? 3.810 -14.768 -20.175 1.00 80.88 506 TRP A O 1
ATOM 3943 N N . GLY A 1 507 ? 2.783 -13.524 -21.739 1.00 77.56 507 GLY A N 1
ATOM 3944 C CA . GLY A 1 507 ? 3.357 -14.254 -22.860 1.00 77.56 507 GLY A CA 1
ATOM 3945 C C . GLY A 1 507 ? 3.531 -13.416 -24.120 1.00 77.56 507 GLY A C 1
ATOM 3946 O O . GLY A 1 507 ? 2.794 -12.463 -24.367 1.00 77.56 507 GLY A O 1
ATOM 3947 N N . HIS A 1 508 ? 4.512 -13.802 -24.934 1.00 73.50 508 HIS A N 1
ATOM 3948 C CA . HIS A 1 508 ? 4.823 -13.187 -26.220 1.00 73.50 508 HIS A CA 1
ATOM 3949 C C . HIS A 1 508 ? 4.482 -14.138 -27.374 1.00 73.50 508 HIS A C 1
ATOM 3951 O O . HIS A 1 508 ? 4.939 -15.284 -27.395 1.00 73.50 508 HIS A O 1
ATOM 3957 N N . ASN A 1 509 ? 3.701 -13.655 -28.350 1.00 61.47 509 ASN A N 1
ATOM 3958 C CA . ASN A 1 509 ? 3.238 -14.421 -29.516 1.00 61.47 509 ASN A CA 1
ATOM 3959 C C . ASN A 1 509 ? 2.665 -15.795 -29.132 1.00 61.47 509 ASN A C 1
ATOM 3961 O O . ASN A 1 509 ? 3.118 -16.842 -29.599 1.00 61.47 509 ASN A O 1
ATOM 3965 N N . LEU A 1 510 ? 1.676 -15.769 -28.238 1.00 59.97 510 LEU A N 1
ATOM 3966 C CA . LEU A 1 510 ? 0.845 -16.920 -27.909 1.00 59.97 510 LEU A CA 1
ATOM 3967 C C . LEU A 1 510 ? -0.080 -17.175 -29.106 1.00 59.97 510 LEU A C 1
ATOM 3969 O O . LEU A 1 510 ? -1.087 -16.492 -29.258 1.00 59.97 510 LEU A O 1
ATOM 3973 N N . THR A 1 511 ? 0.316 -18.087 -29.990 1.00 45.66 511 THR A N 1
ATOM 3974 C CA . THR A 1 511 ? -0.544 -18.607 -31.067 1.00 45.66 511 THR A CA 1
ATOM 3975 C C . THR A 1 511 ? -0.988 -20.014 -30.738 1.00 45.66 511 THR A C 1
ATOM 3977 O O . THR A 1 511 ? -0.197 -20.730 -30.074 1.00 45.66 511 THR A O 1
#